Protein AF-A0A7C1VYK4-F1 (afdb_monomer)

Solvent-accessible surface area (backbone atoms only — not comparable to full-atom values): 39654 Å² total; per-residue (Å²): 130,86,87,73,49,60,64,55,51,18,43,49,51,46,46,72,77,49,53,88,76,50,55,75,68,55,42,56,49,50,27,48,48,39,28,60,62,61,68,63,80,72,87,61,58,71,74,56,41,54,55,46,50,58,49,49,50,50,52,49,51,52,50,57,72,68,42,91,45,78,64,58,56,53,65,73,58,64,66,69,60,59,48,57,50,37,54,53,47,40,56,56,47,48,55,41,34,51,74,58,55,72,52,70,84,50,50,53,57,46,42,51,33,47,47,52,51,38,49,57,27,56,76,66,68,36,58,72,62,33,48,47,44,46,51,58,46,47,53,42,39,54,71,42,39,85,76,41,93,59,36,73,58,53,53,52,50,48,54,60,67,66,64,60,79,75,54,71,68,49,20,31,49,33,34,52,26,41,50,50,47,51,48,45,47,56,72,45,54,38,48,71,90,50,89,72,62,85,75,56,52,67,70,53,53,30,51,49,32,47,43,54,37,48,50,54,52,21,65,64,38,54,47,51,49,50,29,51,48,41,49,49,54,54,65,69,28,72,63,47,56,50,51,51,51,51,51,53,50,50,52,54,47,50,53,51,39,50,53,52,32,55,75,69,76,50,85,56,97,45,92,68,46,67,71,56,63,70,79,54,52,76,67,55,52,64,75,40,41,67,59,55,51,51,46,54,54,50,36,53,57,57,70,66,52,78,57,56,24,56,63,41,70,74,33,70,66,57,53,49,48,52,51,51,29,54,47,38,48,50,52,38,53,52,50,55,50,45,69,72,65,68,68,67,77,33,35,74,54,68,45,41,42,50,52,21,50,35,46,30,56,56,22,70,83,68,34,60,62,56,50,52,59,46,38,76,80,58,41,45,66,76,44,72,68,45,34,50,58,50,46,58,81,42,39,58,70,62,29,71,71,39,98,74,46,23,46,44,60,33,61,71,51,41,70,94,42,78,52,42,75,45,51,34,62,33,69,90,56,31,78,38,68,49,72,67,60,50,48,44,53,49,37,35,76,71,75,49,48,65,66,51,31,54,45,41,50,53,35,49,54,51,35,51,56,52,8,52,56,47,22,30,38,51,57,37,44,71,38,72,82,62,80,48,61,37,82,43,68,90,74,59,46,63,90,82,41,46,70,44,31,47,53,27,33,54,22,50,43,22,12,35,40,62,59,54,51,51,51,41,53,55,51,29,56,65,57,44,39,91,82,76,55,95,91,65,87,88,61,88,80,65,49,30,58,63,56,51,50,53,35,52,54,45,36,52,53,51,50,57,57,30,52,72,84,88,54,59,72,42,41,50,48,27,41,42,32,37,49,48,49,51,42,55,55,52,48,46,38,70,77,35,48,70,61,28,56,75,72,41,39,68,58,53,52,50,52,48,53,55,55,47,38,53,74,75,59,78,70,87,38,78,78,61,97,60,46,46,38,54,51,15,48,53,42,50,54,38,48,55,51,50,53,55,38,48,75,73,64,48,84,43,80,82,50,77,53,62,48,58,52,50,52,52,54,56,43,58,74,56,48,80,82,76,82,47,73,68,59,52,38,68,74,47,53,101,86,41,71,51,75,49,76,47,72,38,82,84,77,75,41,69,32,31,43,41,36,37,86,87,46,77,44,82,44,117

Foldseek 3Di:
DDDDDLLNVLLVVCCVPQNPVDDPVRSVVSSVLSSLVVVVPPPDDPVVCVVVVVVVVVVLVVQVVVDPDPVSNVVVPPLPVNLVSLVVSLVSLVVCLLVQDDPLSSLLSNLVSLLSNLLSCLVVVVLLVNLLSLLVNLVSCLAHLLPHPCNVVSLVSVVSSLVDDDDLVSLLSNLVSNLVVLCCQQPRNDDLVDPDDDLDDLVLSLLSLLLNLQVLLQVLCVLVVQLVVLLVCLCPDPLVVVLVVLVVLLVVLLVLLVVLCVVLVWDDPDSLPPVSVVPDDPVSCVVCVVSNVVNPVSSVVNVPRDDLLCSCVVDPVSVVSLVSSVVSLLVSLLVQLCVVLVADLADEDPLLLLLLLLQLQVCQPPHNLRLVVCCVPPNQLPDLVSVCVSCPQLCVVVLLPDPFNAQLVSLVSGDDDPSSVLQGHDPVRRGHGDVPSSVQVVCSVVVNNVVSSVSNVVSLVVLLVSLLQLLLLLLQLVDLPRFDASRDNVSDDCVVSVVSSSVSSSCSSRSNSSVVSSVSSVVSLVSQQPPDDPPDDDDSSRDGSVSSSVSSVSSSVVSPRHDDGDPPVSLVSSLSSLLSVLLVLVVCCVVPVPVCVVVVVLQVNVVSLLSNCSSVPSDNQHDDPSNSSVLSVVLSVLSVVSSVCSVVSNDSRSPDRVSSVSSSVVSVVRDDDRQGLVNVAVPDDQPDWDKDWDQRPVVRDIWIFIRYNVGTDIGD

Structure (mmCIF, N/CA/C/O backbone):
data_AF-A0A7C1VYK4-F1
#
_entry.id   AF-A0A7C1VYK4-F1
#
loop_
_atom_site.group_PDB
_atom_site.id
_atom_site.type_symbol
_atom_site.label_atom_id
_atom_site.label_alt_id
_atom_site.label_comp_id
_atom_site.label_asym_id
_atom_site.label_entity_id
_atom_site.label_seq_id
_atom_site.pdbx_PDB_ins_code
_atom_site.Cartn_x
_atom_site.Cartn_y
_atom_site.Cartn_z
_atom_site.occupancy
_atom_site.B_iso_or_equiv
_atom_site.auth_seq_id
_atom_site.auth_comp_id
_atom_site.auth_asym_id
_atom_site.auth_atom_id
_atom_site.pdbx_PDB_model_num
ATOM 1 N N . MET A 1 1 ? -43.792 37.418 27.992 1.00 37.22 1 MET A N 1
ATOM 2 C CA . MET A 1 1 ? -44.004 36.620 26.766 1.00 37.22 1 MET A CA 1
ATOM 3 C C . MET A 1 1 ? -43.726 35.181 27.153 1.00 37.22 1 MET A C 1
ATOM 5 O O . MET A 1 1 ? -42.835 34.998 27.964 1.00 37.22 1 MET A O 1
ATOM 9 N N . GLN A 1 2 ? -44.566 34.228 26.743 1.00 38.28 2 GLN A N 1
ATOM 10 C CA . GLN A 1 2 ? -44.477 32.830 27.189 1.00 38.28 2 GLN A CA 1
ATOM 11 C C . GLN A 1 2 ? -43.116 32.224 26.813 1.00 38.28 2 GLN A C 1
ATOM 13 O O . GLN A 1 2 ? -42.666 32.433 25.690 1.00 38.28 2 GLN A O 1
ATOM 18 N N . ASP A 1 3 ? -42.493 31.511 27.755 1.00 44.53 3 ASP A N 1
ATOM 19 C CA . ASP A 1 3 ? -41.226 30.798 27.574 1.00 44.53 3 ASP A CA 1
ATOM 20 C C . ASP A 1 3 ? -41.423 29.644 26.573 1.00 44.53 3 ASP A C 1
ATOM 22 O O . ASP A 1 3 ? -41.923 28.576 26.929 1.00 44.53 3 ASP A O 1
ATOM 26 N N . GLU A 1 4 ? -41.093 29.874 25.298 1.00 48.59 4 GLU A N 1
ATOM 27 C CA . GLU A 1 4 ? -40.974 28.801 24.303 1.00 48.59 4 GLU A CA 1
ATOM 28 C C . GLU A 1 4 ? -39.764 27.925 24.681 1.00 48.59 4 GLU A C 1
ATOM 30 O O . GLU A 1 4 ? -38.670 28.426 24.941 1.00 48.59 4 GLU A O 1
ATOM 35 N N . THR A 1 5 ? -39.954 26.608 24.736 1.00 53.91 5 THR A N 1
ATOM 36 C CA . THR A 1 5 ? -38.864 25.646 24.987 1.00 53.91 5 THR A CA 1
ATOM 37 C C . THR A 1 5 ? -37.884 25.604 23.805 1.00 53.91 5 THR A C 1
ATOM 39 O O . THR A 1 5 ? -38.269 25.894 22.673 1.00 53.91 5 THR A O 1
ATOM 42 N N . PHE A 1 6 ? -36.627 25.190 24.025 1.00 49.38 6 PHE A N 1
ATOM 43 C CA . PHE A 1 6 ? -35.635 25.021 22.943 1.00 49.38 6 PHE A CA 1
ATOM 44 C C . PHE A 1 6 ? -36.134 24.111 21.814 1.00 49.38 6 PHE A C 1
ATOM 46 O O . PHE A 1 6 ? -35.855 24.351 20.645 1.00 49.38 6 PHE A O 1
ATOM 53 N N . GLU A 1 7 ? -36.945 23.113 22.161 1.00 49.41 7 GLU A N 1
ATOM 54 C CA . GLU A 1 7 ? -37.652 22.246 21.221 1.00 49.41 7 GLU A CA 1
ATOM 55 C C . GLU A 1 7 ? -38.628 23.013 20.332 1.00 49.41 7 GLU A C 1
ATOM 57 O O . GLU A 1 7 ? -38.589 22.866 19.115 1.00 49.41 7 GLU A O 1
ATOM 62 N N . GLN A 1 8 ? -39.434 23.894 20.919 1.00 53.78 8 GLN A N 1
ATOM 63 C CA . GLN A 1 8 ? -40.389 24.719 20.182 1.00 53.78 8 GLN A CA 1
ATOM 64 C C . GLN A 1 8 ? -39.694 25.778 19.318 1.00 53.78 8 GLN A C 1
ATOM 66 O O . GLN A 1 8 ? -40.183 26.087 18.234 1.00 53.78 8 GLN A O 1
ATOM 71 N N . LEU A 1 9 ? -38.548 26.311 19.754 1.00 54.31 9 LEU A N 1
ATOM 72 C CA . LEU A 1 9 ? -37.742 27.260 18.977 1.00 54.31 9 LEU A CA 1
ATOM 73 C C . LEU A 1 9 ? -37.047 26.586 17.787 1.00 54.31 9 LEU A C 1
ATOM 75 O O . LEU A 1 9 ? -37.120 27.097 16.668 1.00 54.31 9 LEU A O 1
ATOM 79 N N . ALA A 1 10 ? -36.441 25.419 18.009 1.00 52.75 10 ALA A N 1
ATOM 80 C CA . ALA A 1 10 ? -35.854 24.587 16.964 1.00 52.75 10 ALA A CA 1
ATOM 81 C C . ALA A 1 10 ? -36.906 24.171 15.930 1.00 52.75 10 ALA A C 1
ATOM 83 O O . ALA A 1 10 ? -36.728 24.385 14.733 1.00 52.75 10 ALA A O 1
ATOM 84 N N . GLU A 1 11 ? -38.048 23.662 16.389 1.00 54.97 11 GLU A N 1
ATOM 85 C CA . GLU A 1 11 ? -39.148 23.230 15.531 1.00 54.97 11 GLU A CA 1
ATOM 86 C C . GLU A 1 11 ? -39.739 24.393 14.727 1.00 54.97 11 GLU A C 1
ATOM 88 O O . GLU A 1 11 ? -39.986 24.267 13.529 1.00 54.97 11 GLU A O 1
ATOM 93 N N . LYS A 1 12 ? -39.885 25.570 15.337 1.00 57.03 12 LYS A N 1
ATOM 94 C CA . LYS A 1 12 ? -40.340 26.790 14.660 1.00 57.03 12 LYS A CA 1
ATOM 95 C C . LYS A 1 12 ? -39.334 27.291 13.622 1.00 57.03 12 LYS A C 1
ATOM 97 O O . LYS A 1 12 ? -39.753 27.641 12.522 1.00 57.03 12 LYS A O 1
ATOM 102 N N . SER A 1 13 ? -38.037 27.284 13.929 1.00 50.72 13 SER A N 1
ATOM 103 C CA . SER A 1 13 ? -36.973 27.671 12.991 1.00 50.72 13 SER A CA 1
ATOM 104 C C . SER A 1 13 ? -36.911 26.726 11.786 1.00 50.72 13 SER A C 1
ATOM 106 O O . SER A 1 13 ? -36.933 27.175 10.637 1.00 50.72 13 SER A O 1
ATOM 108 N N . ILE A 1 14 ? -36.957 25.410 12.026 1.00 54.09 14 ILE A N 1
ATOM 109 C CA . ILE A 1 14 ? -36.993 24.404 10.957 1.00 54.09 14 ILE A CA 1
ATOM 110 C C . ILE A 1 14 ? -38.273 24.535 10.119 1.00 54.09 14 ILE A C 1
ATOM 112 O O . ILE A 1 14 ? -38.214 24.527 8.889 1.00 54.09 14 ILE A O 1
ATOM 116 N N . ASN A 1 15 ? -39.426 24.757 10.750 1.00 53.53 15 ASN A N 1
ATOM 117 C CA . ASN A 1 15 ? -40.691 24.954 10.038 1.00 53.53 15 ASN A CA 1
ATOM 118 C C . ASN A 1 15 ? -40.712 26.226 9.176 1.00 53.53 15 ASN A C 1
ATOM 120 O O . ASN A 1 15 ? -41.297 26.213 8.092 1.00 53.53 15 ASN A O 1
ATOM 124 N N . ILE A 1 16 ? -40.071 27.311 9.624 1.00 49.28 16 ILE A N 1
ATOM 125 C CA . ILE A 1 16 ? -39.968 28.569 8.869 1.00 49.28 16 ILE A CA 1
ATOM 126 C C . ILE A 1 16 ? -39.038 28.412 7.658 1.00 49.28 16 ILE A C 1
ATOM 128 O O . ILE A 1 16 ? -39.384 28.866 6.567 1.00 49.28 16 ILE A O 1
ATOM 132 N N . ASN A 1 17 ? -37.890 27.753 7.835 1.00 40.53 17 ASN A N 1
ATOM 133 C CA . ASN A 1 17 ? -36.839 27.685 6.814 1.00 40.53 17 ASN A CA 1
ATOM 134 C C . ASN A 1 17 ? -37.028 26.540 5.807 1.00 40.53 17 ASN A C 1
ATOM 136 O O . ASN A 1 17 ? -36.673 26.681 4.635 1.00 40.53 17 ASN A O 1
ATOM 140 N N . PHE A 1 18 ? -37.620 25.421 6.231 1.00 41.56 18 PHE A N 1
ATOM 141 C CA . PHE A 1 18 ? -37.744 24.215 5.407 1.00 41.56 18 PHE A CA 1
ATOM 142 C C . PHE A 1 18 ? -39.191 23.865 5.030 1.00 41.56 18 PHE A C 1
ATOM 144 O O . PHE A 1 18 ? -39.407 23.140 4.054 1.00 41.56 18 PHE A O 1
ATOM 151 N N . GLY A 1 19 ? -40.200 24.410 5.721 1.00 53.84 19 GLY A N 1
ATOM 152 C CA . GLY A 1 19 ? -41.612 24.091 5.472 1.00 53.84 19 GLY A CA 1
ATOM 153 C C . GLY A 1 19 ? -41.874 22.576 5.396 1.00 53.84 19 GLY A C 1
ATOM 154 O O . GLY A 1 19 ? -41.241 21.791 6.092 1.00 53.84 19 GLY A O 1
ATOM 155 N N . ASN A 1 20 ? -42.758 22.139 4.489 1.00 52.78 20 ASN A N 1
ATOM 156 C CA . ASN A 1 20 ? -43.074 20.713 4.267 1.00 52.78 20 ASN A CA 1
ATOM 157 C C . ASN A 1 20 ? -42.092 20.003 3.306 1.00 52.78 20 ASN A C 1
ATOM 159 O O . ASN A 1 20 ? -42.480 19.039 2.645 1.00 52.78 20 ASN A O 1
ATOM 163 N N . ARG A 1 21 ? -40.872 20.525 3.111 1.00 40.09 21 ARG A N 1
ATOM 164 C CA . ARG A 1 21 ? -39.917 19.982 2.121 1.00 40.09 21 ARG A CA 1
ATOM 165 C C . ARG A 1 21 ? -39.067 18.830 2.649 1.00 40.09 21 ARG A C 1
ATOM 167 O O . ARG A 1 21 ? -38.432 18.163 1.844 1.00 40.09 21 ARG A O 1
ATOM 174 N N . LEU A 1 22 ? -39.069 18.618 3.961 1.00 45.84 22 LEU A N 1
ATOM 175 C CA . LEU A 1 22 ? -38.411 17.497 4.622 1.00 45.84 22 LEU A CA 1
ATOM 176 C C . LEU A 1 22 ? -39.410 16.350 4.791 1.00 45.84 22 LEU A C 1
ATOM 178 O O . LEU A 1 22 ? -40.593 16.577 5.071 1.00 45.84 22 LEU A O 1
ATOM 182 N N . THR A 1 23 ? -38.942 15.114 4.646 1.00 47.84 23 THR A N 1
ATOM 183 C CA . THR A 1 23 ? -39.683 13.946 5.131 1.00 47.84 23 THR A CA 1
ATOM 184 C C . THR A 1 23 ? -39.846 14.029 6.658 1.00 47.84 23 THR A C 1
ATOM 186 O O . THR A 1 23 ? -39.087 14.734 7.323 1.00 47.84 23 THR A O 1
ATOM 189 N N . PRO A 1 24 ? -40.821 13.326 7.262 1.00 52.03 24 PRO A N 1
ATOM 190 C CA . PRO A 1 24 ? -41.020 13.360 8.714 1.00 52.03 24 PRO A CA 1
ATOM 191 C C . PRO A 1 24 ? -39.778 12.947 9.523 1.00 52.03 24 PRO A C 1
ATOM 193 O O . PRO A 1 24 ? -39.560 13.453 10.620 1.00 52.03 24 PRO A O 1
ATOM 196 N N . GLU A 1 25 ? -38.960 12.050 8.969 1.00 45.22 25 GLU A N 1
ATOM 197 C CA . GLU A 1 25 ? -37.716 11.565 9.575 1.00 45.22 25 GLU A CA 1
ATOM 198 C C . GLU A 1 25 ? -36.603 12.624 9.489 1.00 45.22 25 GLU A C 1
ATOM 200 O O . GLU A 1 25 ? -35.954 12.919 10.492 1.00 45.22 25 GLU A O 1
ATOM 205 N N . GLU A 1 26 ? -36.445 13.274 8.331 1.00 42.91 26 GLU A N 1
ATOM 206 C CA . GLU A 1 26 ? -35.507 14.392 8.137 1.00 42.91 26 GLU A CA 1
ATOM 207 C C . GLU A 1 26 ? -35.905 15.627 8.951 1.00 42.91 26 GLU A C 1
ATOM 209 O O . GLU A 1 26 ? -35.046 16.333 9.472 1.00 42.91 26 GLU A O 1
ATOM 214 N N . HIS A 1 27 ? -37.207 15.880 9.094 1.00 57.47 27 HIS A N 1
ATOM 215 C CA . HIS A 1 27 ? -37.738 16.979 9.895 1.00 57.47 27 HIS A CA 1
ATOM 216 C C . HIS A 1 27 ? -37.440 16.776 11.380 1.00 57.47 27 HIS A C 1
ATOM 218 O O . HIS A 1 27 ? -36.853 17.656 12.005 1.00 57.47 27 HIS A O 1
ATOM 224 N N . ALA A 1 28 ? -37.749 15.596 11.924 1.00 52.03 28 ALA A N 1
ATOM 225 C CA . ALA A 1 28 ? -37.466 15.272 13.321 1.00 52.03 28 ALA A CA 1
ATOM 226 C C . ALA A 1 28 ? -35.966 15.378 13.644 1.00 52.03 28 ALA A C 1
ATOM 228 O O . ALA A 1 28 ? -35.594 15.909 14.693 1.00 52.03 28 ALA A O 1
ATOM 229 N N . LEU A 1 29 ? -35.107 14.935 12.721 1.00 46.22 29 LEU A N 1
ATOM 230 C CA . LEU A 1 29 ? -33.657 15.004 12.881 1.00 46.22 29 LEU A CA 1
ATOM 231 C C . LEU A 1 29 ? -33.114 16.435 12.714 1.00 46.22 2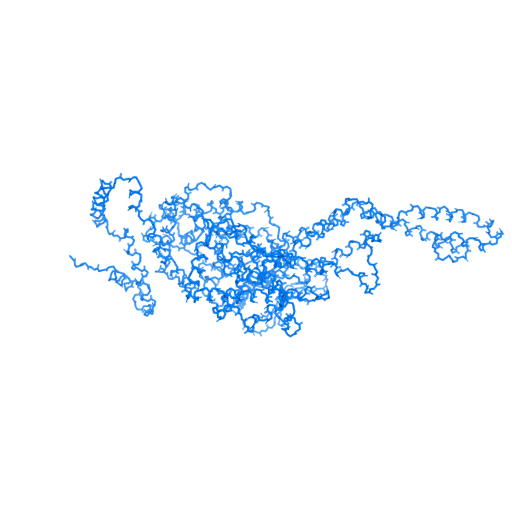9 LEU A C 1
ATOM 233 O O . LEU A 1 29 ? -32.253 16.844 13.486 1.00 46.22 29 LEU A O 1
ATOM 237 N N . ALA A 1 30 ? -33.650 17.237 11.788 1.00 46.22 30 ALA A N 1
ATOM 238 C CA . ALA A 1 30 ? -33.294 18.652 11.639 1.00 46.22 30 ALA A CA 1
ATOM 239 C C . ALA A 1 30 ? -33.698 19.481 12.869 1.00 46.22 30 ALA A C 1
ATOM 241 O O . ALA A 1 30 ? -32.947 20.350 13.312 1.00 46.22 30 ALA A O 1
ATOM 242 N N . VAL A 1 31 ? -34.856 19.178 13.466 1.00 54.81 31 VAL A N 1
ATOM 243 C CA . VAL A 1 31 ? -35.275 19.755 14.750 1.00 54.81 31 VAL A CA 1
ATOM 244 C C . VAL A 1 31 ? -34.336 19.316 15.870 1.00 54.81 31 VAL A C 1
ATOM 246 O O . VAL A 1 31 ? -34.013 20.122 16.738 1.00 54.81 31 VAL A O 1
ATOM 249 N N . GLN A 1 32 ? -33.853 18.074 15.847 1.00 51.81 32 GLN A N 1
ATOM 250 C CA . GLN A 1 32 ? -32.870 17.589 16.811 1.00 51.81 32 GLN A CA 1
ATOM 251 C C . GLN A 1 32 ? -31.524 18.312 16.668 1.00 51.81 32 GLN A C 1
ATOM 253 O O . GLN A 1 32 ? -31.034 18.841 17.655 1.00 51.81 32 GLN A O 1
ATOM 258 N N . ILE A 1 33 ? -30.989 18.463 15.455 1.00 47.41 33 ILE A N 1
ATOM 259 C CA . ILE A 1 33 ? -29.765 19.241 15.188 1.00 47.41 33 ILE A CA 1
ATOM 260 C C . ILE A 1 33 ? -29.933 20.699 15.640 1.00 47.41 33 ILE A C 1
ATOM 262 O O . ILE A 1 33 ? -29.075 21.241 16.332 1.00 47.41 33 ILE A O 1
ATOM 266 N N . ALA A 1 34 ? -31.066 21.328 15.312 1.00 52.38 34 ALA A N 1
ATOM 267 C CA . ALA A 1 34 ? -31.354 22.694 15.735 1.00 52.38 34 ALA A CA 1
ATOM 268 C C . ALA A 1 34 ? -31.453 22.822 17.266 1.00 52.38 34 ALA A C 1
ATOM 270 O O . ALA A 1 34 ? -30.957 23.800 17.817 1.00 52.38 34 ALA A O 1
ATOM 271 N N . LYS A 1 35 ? -32.030 21.838 17.973 1.00 55.66 35 LYS A N 1
ATOM 272 C CA . LYS A 1 35 ? -32.027 21.812 19.447 1.00 55.66 35 LYS A CA 1
ATOM 273 C C . LYS A 1 35 ? -30.612 21.789 20.005 1.00 55.66 35 LYS A C 1
ATOM 275 O O . LYS A 1 35 ? -30.334 22.564 20.913 1.00 55.66 35 LYS A O 1
ATOM 280 N N . GLU A 1 36 ? -29.742 20.938 19.467 1.00 52.12 36 GLU A N 1
ATOM 281 C CA . GLU A 1 36 ? -28.356 20.829 19.938 1.00 52.12 36 GLU A CA 1
ATOM 282 C C . GLU A 1 36 ? -27.580 22.141 19.698 1.00 52.12 36 GLU A C 1
ATOM 284 O O . GLU A 1 36 ? -26.826 22.572 20.563 1.00 52.12 36 GLU A O 1
ATOM 289 N N . ILE A 1 37 ? -27.859 22.855 18.597 1.00 46.94 37 ILE A N 1
ATOM 290 C CA . ILE A 1 37 ? -27.318 24.203 18.317 1.00 46.94 37 ILE A CA 1
ATOM 291 C C . ILE A 1 37 ? -27.871 25.268 19.286 1.00 46.94 37 ILE A C 1
ATOM 293 O O . ILE A 1 37 ? -27.169 26.211 19.648 1.00 46.94 37 ILE A O 1
ATOM 297 N N . TYR A 1 38 ? -29.133 25.152 19.713 1.00 50.16 38 TYR A N 1
ATOM 298 C CA . TYR A 1 38 ? -29.748 26.081 20.670 1.00 50.16 38 TYR A CA 1
ATOM 299 C C . TYR A 1 38 ? -29.327 25.835 22.130 1.00 50.16 38 TYR A C 1
ATOM 301 O O . TYR A 1 38 ? -29.458 26.749 22.947 1.00 50.16 38 TYR A O 1
ATOM 309 N N . TYR A 1 39 ? -28.823 24.643 22.463 1.00 45.69 39 TYR A N 1
ATOM 310 C CA . TYR A 1 39 ? -28.326 24.307 23.802 1.00 45.69 39 TYR A CA 1
ATOM 311 C C . TYR A 1 39 ? -26.959 24.950 24.128 1.00 45.69 39 TYR A C 1
ATOM 313 O O . TYR A 1 39 ? -26.667 25.169 25.304 1.00 45.69 39 TYR A O 1
ATOM 321 N N . ASP A 1 40 ? -26.161 25.326 23.124 1.00 44.19 40 ASP A N 1
ATOM 322 C CA . ASP A 1 40 ? -24.818 25.924 23.264 1.00 44.19 40 ASP A CA 1
ATOM 323 C C . ASP A 1 40 ? -24.862 27.468 23.324 1.00 44.19 40 ASP A C 1
ATOM 325 O O . ASP A 1 40 ? -24.363 28.169 22.454 1.00 44.19 40 ASP A O 1
ATOM 329 N N . ALA A 1 41 ? -25.575 28.018 24.311 1.00 43.38 41 ALA A N 1
ATOM 330 C CA . ALA A 1 41 ? -26.028 29.413 24.397 1.00 43.38 41 ALA A CA 1
ATOM 331 C C . ALA A 1 41 ? -25.014 30.542 24.040 1.00 43.38 41 ALA A C 1
ATOM 333 O O . ALA A 1 41 ? -24.549 31.271 24.914 1.00 43.38 41 ALA A O 1
ATOM 334 N N . GLU A 1 42 ? -24.843 30.828 22.744 1.00 42.03 42 GLU A N 1
ATOM 335 C CA . GLU A 1 42 ? -24.390 32.131 22.215 1.00 42.03 42 GLU A CA 1
ATOM 336 C C . GLU A 1 42 ? -25.391 32.784 21.232 1.00 42.03 42 GLU A C 1
ATOM 338 O O . GLU A 1 42 ? -25.230 33.942 20.835 1.00 42.03 42 GLU A O 1
ATOM 343 N N . ASN A 1 43 ? -26.499 32.114 20.894 1.00 42.34 43 ASN A N 1
ATOM 344 C CA . ASN A 1 43 ? -27.442 32.553 19.849 1.00 42.34 43 ASN A CA 1
ATOM 345 C C . ASN A 1 43 ? -28.675 33.346 20.340 1.00 42.34 43 ASN A C 1
ATOM 347 O O . ASN A 1 43 ? -29.747 33.285 19.737 1.00 42.34 43 ASN A O 1
ATOM 351 N N . LEU A 1 44 ? -28.550 34.138 21.410 1.00 41.59 44 LEU A N 1
ATOM 352 C CA . LEU A 1 44 ? -29.623 35.038 21.875 1.00 41.59 44 LEU A CA 1
ATOM 353 C C . LEU A 1 44 ? -29.426 36.480 21.376 1.00 41.59 44 LEU A C 1
ATOM 355 O O . LEU A 1 44 ? -28.303 36.900 21.087 1.00 41.59 44 LEU A O 1
ATOM 359 N N . SER A 1 45 ? -30.509 37.261 21.260 1.00 43.50 45 SER A N 1
ATOM 360 C CA . SER A 1 45 ? -30.424 38.684 20.887 1.00 43.50 45 SER A CA 1
ATOM 361 C C . SER A 1 45 ? -29.587 39.475 21.907 1.00 43.50 45 SER A C 1
ATOM 363 O O . SER A 1 45 ? -29.513 39.098 23.077 1.00 43.50 45 SER A O 1
ATOM 365 N N . PHE A 1 46 ? -28.943 40.566 21.469 1.00 35.62 46 PHE A N 1
ATOM 366 C CA . PHE A 1 46 ? -28.001 41.362 22.278 1.00 35.62 46 PHE A CA 1
ATOM 367 C C . PHE A 1 46 ? -28.552 41.741 23.666 1.00 35.62 46 PHE A C 1
ATOM 369 O O . PHE A 1 46 ? -27.843 41.618 24.662 1.00 35.62 46 PHE A O 1
ATOM 376 N N . ASP A 1 47 ? -29.835 42.101 23.749 1.00 36.88 47 ASP A N 1
ATOM 377 C CA . ASP A 1 47 ? -30.482 42.518 25.000 1.00 36.88 47 ASP A CA 1
ATOM 378 C C . ASP A 1 47 ? -30.699 41.353 25.985 1.00 36.88 47 ASP A C 1
ATOM 380 O O . ASP A 1 47 ? -30.633 41.537 27.201 1.00 36.88 47 ASP A O 1
ATOM 384 N N . VAL A 1 48 ? -30.908 40.133 25.474 1.00 39.69 48 VAL A N 1
ATOM 385 C CA . VAL A 1 48 ? -31.035 38.915 26.293 1.00 39.69 48 VAL A CA 1
ATOM 386 C C . VAL A 1 48 ? -29.651 38.409 26.716 1.00 39.69 48 VAL A C 1
ATOM 388 O O . VAL A 1 48 ? -29.469 38.039 27.876 1.00 39.69 48 VAL A O 1
ATOM 391 N N . ARG A 1 49 ? -28.650 38.508 25.825 1.00 36.78 49 ARG A N 1
ATOM 392 C CA . ARG A 1 49 ? -27.234 38.241 26.131 1.00 36.78 49 ARG A CA 1
ATOM 393 C C . ARG A 1 49 ? -26.704 39.168 27.225 1.00 36.78 49 ARG A C 1
ATOM 395 O O . ARG A 1 49 ? -26.066 38.686 28.147 1.00 36.78 49 ARG A O 1
ATOM 402 N N . GLN A 1 50 ? -26.996 40.469 27.196 1.00 35.41 50 GLN A N 1
ATOM 403 C CA . GLN A 1 50 ? -26.493 41.399 28.217 1.00 35.41 50 GLN A CA 1
ATOM 404 C C . GLN A 1 50 ? -27.085 41.124 29.613 1.00 35.41 50 GLN A C 1
ATOM 406 O O . GLN A 1 50 ? -26.371 41.211 30.613 1.00 35.41 50 GLN A O 1
ATOM 411 N N . ALA A 1 51 ? -28.367 40.752 29.689 1.00 36.97 51 ALA A N 1
ATOM 412 C CA . ALA A 1 51 ? -29.026 40.402 30.947 1.00 36.97 51 ALA A CA 1
ATOM 413 C C . ALA A 1 51 ? -28.562 39.041 31.502 1.00 36.97 51 ALA A C 1
ATOM 415 O O . ALA A 1 51 ? -28.365 38.907 32.710 1.00 36.97 51 ALA A O 1
ATOM 416 N N . GLN A 1 52 ? -28.334 38.048 30.636 1.00 36.00 52 GLN A N 1
ATOM 417 C CA . GLN A 1 52 ? -27.860 36.722 31.043 1.00 36.00 52 GLN A CA 1
ATOM 418 C C . GLN A 1 52 ? -26.353 36.665 31.295 1.00 36.00 52 GLN A C 1
ATOM 420 O O . GLN A 1 52 ? -25.955 35.980 32.226 1.00 36.00 52 GLN A O 1
ATOM 425 N N . VAL A 1 53 ? -25.520 37.420 30.572 1.00 33.28 53 VAL A N 1
ATOM 426 C CA . VAL A 1 53 ? -24.087 37.570 30.888 1.00 33.28 53 VAL A CA 1
ATOM 427 C C . VAL A 1 53 ? -23.920 38.266 32.236 1.00 33.28 53 VAL A C 1
ATOM 429 O O . VAL A 1 53 ? -23.139 37.799 33.047 1.00 33.28 53 VAL A O 1
ATOM 432 N N . ALA A 1 54 ? -24.717 39.292 32.557 1.00 35.72 54 ALA A N 1
ATOM 433 C CA . ALA A 1 54 ? -24.669 39.929 33.878 1.00 35.72 54 ALA A CA 1
ATOM 434 C C . ALA A 1 54 ? -25.087 38.984 35.023 1.00 35.72 54 ALA A C 1
ATOM 436 O O . ALA A 1 54 ? -24.528 39.057 36.118 1.00 35.72 54 ALA A O 1
ATOM 437 N N . GLN A 1 55 ? -26.048 38.089 34.772 1.00 37.09 55 GLN A N 1
ATOM 438 C CA . GLN A 1 55 ? -26.536 37.128 35.761 1.00 37.09 55 GLN A CA 1
ATOM 439 C C . GLN A 1 55 ? -25.619 35.901 35.889 1.00 37.09 55 GLN A C 1
ATOM 441 O O . GLN A 1 55 ? -25.353 35.455 37.001 1.00 37.09 55 GLN A O 1
ATOM 446 N N . SER A 1 56 ? -25.087 35.402 34.772 1.00 33.72 56 SER A N 1
ATOM 447 C CA . SER A 1 56 ? -24.144 34.285 34.717 1.00 33.72 56 SER A CA 1
ATOM 448 C C . SER A 1 56 ? -22.753 34.703 35.196 1.00 33.72 56 SER A C 1
ATOM 450 O O . SER A 1 56 ? -22.124 33.924 35.897 1.00 33.72 56 SER A O 1
ATOM 452 N N . ASP A 1 57 ? -22.308 35.942 34.946 1.00 37.06 57 ASP A N 1
ATOM 453 C CA . ASP A 1 57 ? -21.110 36.510 35.582 1.00 37.06 57 ASP A CA 1
ATOM 454 C C . ASP A 1 57 ? -21.316 36.651 37.089 1.00 37.06 57 ASP A C 1
ATOM 456 O O . ASP A 1 57 ? -20.413 36.317 37.845 1.00 37.06 57 ASP A O 1
ATOM 460 N N . GLN A 1 58 ? -22.492 37.077 37.569 1.00 40.34 58 GLN A N 1
ATOM 461 C CA . GLN A 1 58 ? -22.778 37.116 39.011 1.00 40.34 58 GLN A CA 1
ATOM 462 C C . GLN A 1 58 ? -22.771 35.722 39.654 1.00 40.34 58 GLN A C 1
ATOM 464 O O . GLN A 1 58 ? -22.222 35.569 40.748 1.00 40.34 58 GLN A O 1
ATOM 469 N N . ASP A 1 59 ? -23.335 34.712 38.993 1.00 41.25 59 ASP A N 1
ATOM 470 C CA . ASP A 1 59 ? -23.385 33.332 39.495 1.00 41.25 59 ASP A CA 1
ATOM 471 C C . ASP A 1 59 ? -22.014 32.642 39.416 1.00 41.25 59 ASP A C 1
ATOM 473 O O . ASP A 1 59 ? -21.593 31.971 40.362 1.00 41.25 59 ASP A O 1
ATOM 477 N N . LEU A 1 60 ? -21.259 32.877 38.338 1.00 37.31 60 LEU A N 1
ATOM 478 C CA . LEU A 1 60 ? -19.885 32.405 38.175 1.00 37.31 60 LEU A CA 1
ATOM 479 C C . LEU A 1 60 ? -18.955 33.088 39.186 1.00 37.31 60 LEU A C 1
ATOM 481 O O . LEU A 1 60 ? -18.166 32.393 39.820 1.00 37.31 60 LEU A O 1
ATOM 485 N N . GLN A 1 61 ? -19.091 34.397 39.442 1.00 41.78 61 GLN A N 1
ATOM 486 C CA . GLN A 1 61 ? -18.322 35.084 40.491 1.00 41.78 61 GLN A CA 1
ATOM 487 C C . GLN A 1 61 ? -18.702 34.592 41.884 1.00 41.78 61 GLN A C 1
ATOM 489 O O . GLN A 1 61 ? -17.835 34.455 42.744 1.00 41.78 61 GLN A O 1
ATOM 494 N N . THR A 1 62 ? -19.977 34.280 42.118 1.00 46.66 62 THR A N 1
ATOM 495 C CA . THR A 1 62 ? -20.440 33.713 43.391 1.00 46.66 62 THR A CA 1
ATOM 496 C C . THR A 1 62 ? -19.851 32.317 43.614 1.00 46.66 62 THR A C 1
ATOM 498 O O . THR A 1 62 ? -19.347 32.045 44.702 1.00 46.66 62 THR A O 1
ATOM 501 N N . ARG A 1 63 ? -19.801 31.467 42.579 1.00 42.84 63 ARG A N 1
ATOM 502 C CA . ARG A 1 63 ? -19.209 30.115 42.637 1.00 42.84 63 ARG A CA 1
ATOM 503 C C . ARG A 1 63 ? -17.673 30.132 42.667 1.00 42.84 63 ARG A C 1
ATOM 505 O O . ARG A 1 63 ? -17.076 29.356 43.405 1.00 42.84 63 ARG A O 1
ATOM 512 N N . LEU A 1 64 ? -17.022 31.065 41.968 1.00 40.91 64 LEU A N 1
ATOM 513 C CA . LEU A 1 64 ? -15.568 31.295 42.017 1.00 40.91 64 LEU A CA 1
ATOM 514 C C . LEU A 1 64 ? -15.101 31.873 43.363 1.00 40.91 64 LEU A C 1
ATOM 516 O O . LEU A 1 64 ? -13.963 31.628 43.768 1.00 40.91 64 LEU A O 1
ATOM 520 N N . ASN A 1 65 ? -15.963 32.622 44.057 1.00 49.88 65 ASN A N 1
ATOM 521 C CA . ASN A 1 65 ? -15.715 33.120 45.414 1.00 49.88 65 ASN A CA 1
ATOM 522 C C . ASN A 1 65 ? -15.967 32.057 46.501 1.00 49.88 65 ASN A C 1
ATOM 524 O O . ASN A 1 65 ? -15.527 32.248 47.630 1.00 49.88 65 ASN A O 1
ATOM 528 N N . GLN A 1 66 ? -16.662 30.963 46.169 1.00 49.06 66 GLN A N 1
ATOM 529 C CA . GLN A 1 66 ? -16.970 29.836 47.064 1.00 49.06 66 GLN A CA 1
ATOM 530 C C . GLN A 1 66 ? -16.075 28.603 46.837 1.00 49.06 66 GLN A C 1
ATOM 532 O O . GLN A 1 66 ? -16.119 27.677 47.638 1.00 49.06 66 GLN A O 1
ATOM 537 N N . ALA A 1 67 ? -15.284 28.573 45.760 1.00 45.25 67 ALA A N 1
ATOM 538 C CA . ALA A 1 67 ? -14.317 27.513 45.484 1.00 45.25 67 ALA A CA 1
ATOM 539 C C . ALA A 1 67 ? -13.008 27.758 46.259 1.00 45.25 67 ALA A C 1
ATOM 541 O O . ALA A 1 67 ? -12.325 28.766 46.031 1.00 45.25 67 ALA A O 1
ATOM 542 N N . ASP A 1 68 ? -12.657 26.830 47.152 1.00 49.97 68 ASP A N 1
ATOM 543 C CA . ASP A 1 68 ? -11.542 26.965 48.103 1.00 49.97 68 ASP A CA 1
ATOM 544 C C . ASP A 1 68 ? -10.186 26.553 47.498 1.00 49.97 68 ASP A C 1
ATOM 546 O O . ASP A 1 68 ? -9.129 26.869 48.054 1.00 49.97 68 ASP A O 1
ATOM 550 N N . THR A 1 69 ? -10.180 25.897 46.332 1.00 51.88 69 THR A N 1
ATOM 551 C CA . THR A 1 69 ? -8.955 25.431 45.658 1.00 51.88 69 THR A CA 1
ATOM 552 C C . THR A 1 69 ? -8.853 25.891 44.199 1.00 51.88 69 THR A C 1
ATOM 554 O O . THR A 1 69 ? -9.845 26.180 43.532 1.00 51.88 69 THR A O 1
ATOM 557 N N . ALA A 1 70 ? -7.622 25.983 43.681 1.00 44.56 70 ALA A N 1
ATOM 558 C CA . ALA A 1 70 ? -7.366 26.379 42.293 1.00 44.56 70 ALA A CA 1
ATOM 559 C C . ALA A 1 70 ? -7.885 25.349 41.268 1.00 44.56 70 ALA A C 1
ATOM 561 O O . ALA A 1 70 ?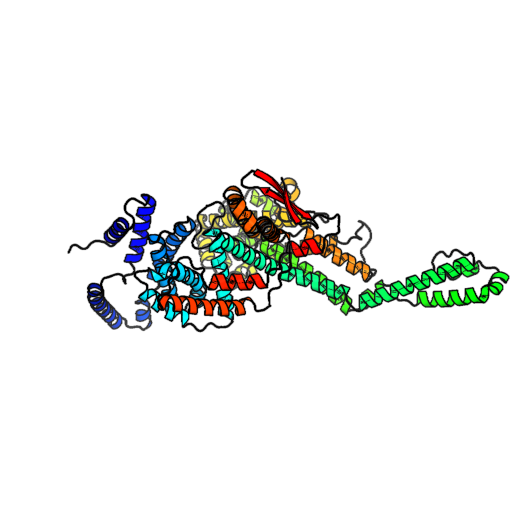 -8.256 25.739 40.167 1.00 44.56 70 ALA A O 1
ATOM 562 N N . GLU A 1 71 ? -7.972 24.067 41.639 1.00 40.62 71 GLU A N 1
ATOM 563 C CA . GLU A 1 71 ? -8.522 22.998 40.793 1.00 40.62 71 GLU A CA 1
ATOM 564 C C . GLU A 1 71 ? -10.050 23.091 40.662 1.00 40.62 71 GLU A C 1
ATOM 566 O O . GLU A 1 71 ? -10.565 22.988 39.554 1.00 40.62 71 GLU A O 1
ATOM 571 N N . GLU A 1 72 ? -10.788 23.410 41.731 1.00 41.12 72 GLU A N 1
ATOM 572 C CA . GLU A 1 72 ? -12.250 23.606 41.660 1.00 41.12 72 GLU A CA 1
ATOM 573 C C . GLU A 1 72 ? -12.653 24.784 40.762 1.00 41.12 72 GLU A C 1
ATOM 575 O O . GLU A 1 72 ? -13.706 24.754 40.123 1.00 41.12 72 GLU A O 1
ATOM 580 N N . LYS A 1 73 ? -11.797 25.808 40.659 1.00 42.22 73 LYS A N 1
ATOM 581 C CA . LYS A 1 73 ? -11.999 26.945 39.745 1.00 42.22 73 LYS A CA 1
ATOM 582 C C . LYS A 1 73 ? -11.783 26.574 38.274 1.00 42.22 73 LYS A C 1
ATOM 584 O O . LYS A 1 73 ? -12.370 27.224 37.413 1.00 42.22 73 LYS A O 1
ATOM 589 N N . VAL A 1 74 ? -10.982 25.544 37.990 1.00 41.84 74 VAL A N 1
ATOM 590 C CA . VAL A 1 74 ? -10.740 25.019 36.634 1.00 41.84 74 VAL A CA 1
ATOM 591 C C . VAL A 1 74 ? -11.890 24.107 36.195 1.00 41.84 74 VAL A C 1
ATOM 593 O O . VAL A 1 74 ? -12.375 24.250 35.079 1.00 41.84 74 VAL A O 1
ATOM 596 N N . THR A 1 75 ? -12.410 23.260 37.087 1.00 38.00 75 THR A N 1
ATOM 597 C CA . THR A 1 75 ? -13.523 22.327 36.806 1.00 38.00 75 THR A CA 1
ATOM 598 C C . THR A 1 75 ? -14.873 23.022 36.553 1.00 38.00 75 THR A C 1
ATOM 600 O O . THR A 1 75 ? -15.765 22.445 35.939 1.00 38.00 75 THR A O 1
ATOM 603 N N . LEU A 1 76 ? -15.053 24.264 37.021 1.00 38.91 76 LEU A N 1
ATOM 604 C CA . LEU A 1 76 ? -16.282 25.050 36.820 1.00 38.91 76 LEU A CA 1
ATOM 605 C C . LEU A 1 76 ? -16.438 25.623 35.399 1.00 38.91 76 LEU A C 1
ATOM 607 O O . LEU A 1 76 ? -17.537 26.044 35.039 1.00 38.91 76 LEU A O 1
ATOM 611 N N . ARG A 1 77 ? -15.374 25.630 34.590 1.00 42.25 77 ARG A N 1
ATOM 612 C CA . ARG A 1 77 ? -15.455 25.828 33.137 1.00 42.25 77 ARG A CA 1
ATOM 613 C C . ARG A 1 77 ? -15.572 24.424 32.541 1.00 42.25 77 ARG A C 1
ATOM 615 O O . ARG A 1 77 ? -14.616 23.674 32.680 1.00 42.25 77 ARG A O 1
ATOM 622 N N . ASN A 1 78 ? -16.702 24.026 31.943 1.00 47.34 78 ASN A N 1
ATOM 623 C CA . ASN A 1 78 ? -16.905 22.640 31.472 1.00 47.34 78 ASN A CA 1
ATOM 624 C C . ASN A 1 78 ? -16.860 22.498 29.926 1.00 47.34 78 ASN A C 1
ATOM 626 O O . ASN A 1 78 ? -17.904 22.295 29.307 1.00 47.34 78 ASN A O 1
ATOM 630 N N . PRO A 1 79 ? -15.676 22.578 29.279 1.00 46.16 79 PRO A N 1
ATOM 631 C CA . PRO A 1 79 ? -15.518 22.388 27.833 1.00 46.16 79 PRO A CA 1
ATOM 632 C C . PRO A 1 79 ? -15.866 20.975 27.334 1.00 46.16 79 PRO A C 1
ATOM 634 O O . PRO A 1 79 ? -16.099 20.789 26.145 1.00 46.16 79 PRO A O 1
ATOM 637 N N . GLN A 1 80 ? -15.930 19.966 28.214 1.00 47.16 80 GLN A N 1
ATOM 638 C CA . GLN A 1 80 ? -16.150 18.566 27.816 1.00 47.16 80 GLN A CA 1
ATOM 639 C C . GLN A 1 80 ? -17.587 18.274 27.361 1.00 47.16 80 GLN A C 1
ATOM 641 O O . GLN A 1 80 ? -17.790 17.435 26.485 1.00 47.16 80 GLN A O 1
ATOM 646 N N . GLU A 1 81 ? -18.584 18.957 27.929 1.00 47.09 81 GLU A N 1
ATOM 647 C CA . GLU A 1 81 ? -19.986 18.765 27.540 1.00 47.09 81 GLU A CA 1
ATOM 648 C C . GLU A 1 81 ? -20.295 19.461 26.209 1.00 47.09 81 GLU A C 1
ATOM 650 O O . GLU A 1 81 ? -20.818 18.803 25.312 1.00 47.09 81 GLU A O 1
ATOM 655 N N . SER A 1 82 ? -19.904 20.733 26.038 1.00 45.72 82 SER A N 1
ATOM 656 C CA . SER A 1 82 ? -20.061 21.469 24.766 1.00 45.72 82 SER A CA 1
ATOM 657 C C . SER A 1 82 ? -19.339 20.751 23.615 1.00 45.72 82 SER A C 1
ATOM 659 O O . SER A 1 82 ? -19.941 20.487 22.574 1.00 45.72 82 SER A O 1
ATOM 661 N N . PHE A 1 83 ? -18.116 20.259 23.852 1.00 50.09 83 PHE A N 1
ATOM 662 C CA . PHE A 1 83 ? -17.391 19.426 22.889 1.00 50.09 83 PHE A CA 1
ATOM 663 C C . PHE A 1 83 ? -18.174 18.170 22.462 1.00 50.09 83 PHE A C 1
ATOM 665 O O . PHE A 1 83 ? -18.306 17.892 21.272 1.00 50.09 83 PHE A O 1
ATOM 672 N N . ALA A 1 84 ? -18.746 17.425 23.415 1.00 49.53 84 ALA A N 1
ATOM 673 C CA . ALA A 1 84 ? -19.506 16.209 23.121 1.00 49.53 84 ALA A CA 1
ATOM 674 C C . ALA A 1 84 ? -20.828 16.475 22.374 1.00 49.53 84 ALA A C 1
ATOM 676 O O . ALA A 1 84 ? -21.358 15.574 21.716 1.00 49.53 84 ALA A O 1
ATOM 677 N N . TYR A 1 85 ? -21.399 17.676 22.496 1.00 51.78 85 TYR A N 1
ATOM 678 C CA . TYR A 1 85 ? -22.569 18.098 21.720 1.00 51.78 85 TYR A CA 1
ATOM 679 C C . TYR A 1 85 ? -22.185 18.518 20.302 1.00 51.78 85 TYR A C 1
ATOM 681 O O . TYR A 1 85 ? -22.792 18.026 19.350 1.00 51.78 85 TYR A O 1
ATOM 689 N N . LEU A 1 86 ? -21.139 19.335 20.154 1.00 54.38 86 LEU A N 1
ATOM 690 C CA . LEU A 1 86 ? -20.607 19.743 18.850 1.00 54.38 86 LEU A CA 1
ATOM 691 C C . LEU A 1 86 ? -20.170 18.533 18.020 1.00 54.38 86 LEU A C 1
ATOM 693 O O . LEU A 1 86 ? -20.524 18.436 16.848 1.00 54.38 86 LEU A O 1
ATOM 697 N N . GLN A 1 87 ? -19.487 17.570 18.643 1.00 56.31 87 GLN A N 1
ATOM 698 C CA . GLN A 1 87 ? -19.058 16.341 17.980 1.00 56.31 87 GLN A CA 1
ATOM 699 C C . GLN A 1 87 ? -20.248 15.520 17.458 1.00 56.31 87 GLN A C 1
ATOM 701 O O . GLN A 1 87 ? -20.259 15.126 16.296 1.00 56.31 87 GLN A O 1
ATOM 706 N N . ARG A 1 88 ? -21.290 15.313 18.273 1.00 56.09 88 ARG A N 1
ATOM 707 C CA . ARG A 1 88 ? -22.499 14.586 17.840 1.00 56.09 88 ARG A CA 1
ATOM 708 C C . ARG A 1 88 ? -23.285 15.341 16.768 1.00 56.09 88 ARG A C 1
ATOM 710 O O . ARG A 1 88 ? -23.794 14.731 15.830 1.00 56.09 88 ARG A O 1
ATOM 717 N N . GLY A 1 89 ? -23.392 16.663 16.895 1.00 54.31 89 GLY A N 1
ATOM 718 C CA . GLY A 1 89 ? -24.015 17.512 15.881 1.00 54.31 89 GLY A CA 1
ATOM 719 C C . GLY A 1 89 ? -23.287 17.413 14.542 1.00 54.31 89 GLY A C 1
ATOM 720 O O . GLY A 1 89 ? -23.934 17.269 13.504 1.00 54.31 89 GLY A O 1
ATOM 721 N N . LEU A 1 90 ? -21.951 17.421 14.576 1.00 66.31 90 LEU A N 1
ATOM 722 C CA . LEU A 1 90 ? -21.106 17.256 13.400 1.00 66.31 90 LEU A CA 1
ATOM 723 C C . LEU A 1 90 ? -21.284 15.875 12.761 1.00 66.31 90 LEU A C 1
ATOM 725 O O . LEU A 1 90 ? -21.528 15.816 11.562 1.00 66.31 90 LEU A O 1
ATOM 729 N N . GLU A 1 91 ? -21.273 14.792 13.545 1.00 62.31 91 GLU A N 1
ATOM 730 C CA . GLU A 1 91 ? -21.515 13.424 13.052 1.00 62.31 91 GLU A CA 1
ATOM 731 C C . GLU A 1 91 ? -22.847 13.315 12.287 1.00 62.31 91 GLU A C 1
ATOM 733 O O . GLU A 1 91 ? -22.922 12.723 11.208 1.00 62.31 91 GLU A O 1
ATOM 738 N N . HIS A 1 92 ? -23.915 13.925 12.813 1.00 58.50 92 HIS A N 1
ATOM 739 C CA . HIS A 1 92 ? -25.208 13.953 12.130 1.00 58.50 92 HIS A CA 1
ATOM 740 C C . HIS A 1 92 ? -25.181 14.796 10.854 1.00 58.50 92 HIS A C 1
ATOM 742 O O . HIS A 1 92 ? -25.752 14.391 9.840 1.00 58.50 92 HIS A O 1
ATOM 748 N N . ALA A 1 93 ? -24.539 15.962 10.892 1.00 64.25 93 ALA A N 1
ATOM 749 C CA . ALA A 1 93 ? -24.479 16.867 9.755 1.00 64.25 93 ALA A CA 1
ATOM 750 C C . ALA A 1 93 ? -23.618 16.296 8.614 1.00 64.25 93 ALA A C 1
ATOM 752 O O . ALA A 1 93 ? -24.006 16.380 7.448 1.00 64.25 93 ALA A O 1
ATOM 753 N N . GLU A 1 94 ? -22.501 15.646 8.945 1.00 68.38 94 GLU A N 1
ATOM 754 C CA . GLU A 1 94 ? -21.660 14.928 7.991 1.00 68.38 94 GLU A CA 1
ATOM 755 C C . GLU A 1 94 ? -22.456 13.817 7.306 1.00 68.38 94 GLU A C 1
ATOM 757 O O . GLU A 1 94 ? -22.464 13.788 6.079 1.00 68.38 94 GLU A O 1
ATOM 762 N N . ALA A 1 95 ? -23.240 13.016 8.039 1.00 65.25 95 ALA A N 1
ATOM 763 C CA . ALA A 1 95 ? -24.087 11.971 7.451 1.00 65.25 95 ALA A CA 1
ATOM 764 C C . ALA A 1 95 ? -25.068 12.496 6.377 1.00 65.25 95 ALA A C 1
ATOM 766 O O . ALA A 1 95 ? -25.332 11.806 5.390 1.00 65.25 95 ALA A O 1
ATOM 767 N N . PHE A 1 96 ? -25.588 13.722 6.518 1.00 63.38 96 PHE A N 1
ATOM 768 C CA . PHE A 1 96 ? -26.406 14.364 5.477 1.00 63.38 96 PHE A CA 1
ATOM 769 C C . PHE A 1 96 ? -25.581 14.766 4.252 1.00 63.38 96 PHE A C 1
ATOM 771 O O . PHE A 1 96 ? -26.018 14.577 3.112 1.00 63.38 96 PHE A O 1
ATOM 778 N N . VAL A 1 97 ? -24.373 15.286 4.470 1.00 66.38 97 VAL A N 1
ATOM 779 C CA . VAL A 1 97 ? -23.446 15.608 3.379 1.00 66.38 97 VAL A CA 1
ATOM 780 C C . VAL A 1 97 ? -23.041 14.334 2.626 1.00 66.38 97 VAL A C 1
ATOM 782 O O . VAL A 1 97 ? -23.026 14.353 1.395 1.00 66.38 97 VAL A O 1
ATOM 785 N N . GLU A 1 98 ? -22.814 13.209 3.317 1.00 65.44 98 GLU A N 1
ATOM 786 C CA . GLU A 1 98 ? -22.546 11.903 2.685 1.00 65.44 98 GLU A CA 1
ATOM 787 C C . GLU A 1 98 ? -23.717 11.417 1.818 1.00 65.44 98 GLU A C 1
ATOM 789 O O . GLU A 1 98 ? -23.531 10.759 0.793 1.00 65.44 98 GLU A O 1
ATOM 794 N N . GLN A 1 99 ? -24.949 11.765 2.190 1.00 64.69 99 GLN A N 1
ATOM 795 C CA . GLN A 1 99 ? -26.136 11.450 1.392 1.00 64.69 99 GLN A CA 1
ATOM 796 C C . GLN A 1 99 ? -26.286 12.363 0.163 1.00 64.69 99 GLN A C 1
ATOM 798 O O . GLN A 1 99 ? -27.068 12.045 -0.741 1.00 64.69 99 GLN A O 1
ATOM 803 N N . GLY A 1 100 ? -25.476 13.421 0.061 1.00 57.25 100 GLY A N 1
ATOM 804 C CA . GLY A 1 100 ? -25.464 14.389 -1.035 1.00 57.25 100 GLY A CA 1
ATOM 805 C C . GLY A 1 100 ? -26.288 15.648 -0.757 1.00 57.25 100 GLY A C 1
ATOM 806 O O . GLY A 1 100 ? -26.480 16.465 -1.667 1.00 57.25 100 GLY A O 1
ATOM 807 N N . GLU A 1 101 ? -26.773 15.841 0.473 1.00 64.81 101 GLU A N 1
ATOM 808 C CA . GLU A 1 101 ? -27.560 17.017 0.828 1.00 64.81 101 GLU A CA 1
ATOM 809 C C . GLU A 1 101 ? -26.674 18.233 1.056 1.00 64.81 101 GLU A C 1
ATOM 811 O O . GLU A 1 101 ? -25.836 18.293 1.950 1.00 64.81 101 GLU A O 1
ATOM 816 N N . THR A 1 102 ? -26.859 19.243 0.209 1.00 61.78 102 THR A N 1
ATOM 817 C CA . THR A 1 102 ? -26.037 20.457 0.241 1.00 61.78 102 THR A CA 1
ATOM 818 C C . THR A 1 102 ? -26.873 21.711 0.034 1.00 61.78 102 THR A C 1
ATOM 820 O O . THR A 1 102 ? -26.408 22.699 -0.537 1.00 61.78 102 THR A O 1
ATOM 823 N N . SER A 1 103 ? -28.123 21.692 0.485 1.00 64.81 103 SER A N 1
ATOM 824 C CA . SER A 1 103 ? -28.938 22.904 0.553 1.00 64.81 103 SER A CA 1
ATOM 825 C C . SER A 1 103 ? -28.300 23.929 1.505 1.00 64.81 103 SER A C 1
ATOM 827 O O . SER A 1 103 ? -27.522 23.573 2.390 1.00 64.81 103 SER A O 1
ATOM 829 N N . ALA A 1 104 ? -28.590 25.221 1.315 1.00 61.75 104 ALA A N 1
ATOM 830 C CA . ALA A 1 104 ? -28.034 26.281 2.167 1.00 61.75 104 ALA A CA 1
ATOM 831 C C . ALA A 1 104 ? -28.294 26.016 3.664 1.00 61.75 104 ALA A C 1
ATOM 833 O O . ALA A 1 104 ? -27.381 26.143 4.471 1.00 61.75 104 ALA A O 1
ATOM 834 N N . GLY A 1 105 ? -29.484 25.500 3.991 1.00 61.47 105 GLY A N 1
ATOM 835 C CA . GLY A 1 105 ? -29.879 25.166 5.358 1.00 61.47 105 GLY A CA 1
ATOM 836 C C . GLY A 1 105 ? -29.140 23.985 6.003 1.00 61.47 105 GLY A C 1
ATOM 837 O O . GLY A 1 105 ? -29.245 23.824 7.210 1.00 61.47 105 GLY A O 1
ATOM 838 N N . VAL A 1 106 ? -28.385 23.180 5.247 1.00 66.06 106 VAL A N 1
ATOM 839 C CA . VAL A 1 106 ? -27.473 22.159 5.804 1.00 66.06 106 VAL A CA 1
ATOM 840 C C . VAL A 1 106 ? -26.061 22.724 5.945 1.00 66.06 106 VAL A C 1
ATOM 842 O O . VAL A 1 106 ? -25.391 22.508 6.948 1.00 66.06 106 VAL A O 1
ATOM 845 N N . ARG A 1 107 ? -25.603 23.494 4.953 1.00 70.19 107 ARG A N 1
ATOM 846 C CA . ARG A 1 107 ? -24.207 23.947 4.895 1.00 70.19 107 ARG A CA 1
ATOM 847 C C . ARG A 1 107 ? -23.859 25.012 5.936 1.00 70.19 107 ARG A C 1
ATOM 849 O O . ARG A 1 107 ? -22.719 25.055 6.379 1.00 70.19 107 ARG A O 1
ATOM 856 N N . GLU A 1 108 ? -24.807 25.874 6.297 1.00 71.69 108 GLU A N 1
ATOM 857 C CA . GLU A 1 108 ? -24.602 26.886 7.341 1.00 71.69 108 GLU A CA 1
ATOM 858 C C . GLU A 1 108 ? -24.418 26.246 8.729 1.00 71.69 108 GLU A C 1
ATOM 860 O O . GLU A 1 108 ? -23.381 26.500 9.339 1.00 71.69 108 GLU A O 1
ATOM 865 N N . PRO A 1 109 ? -25.307 25.341 9.195 1.00 67.38 109 PRO A N 1
ATOM 866 C CA . PRO A 1 109 ? -25.071 24.581 10.422 1.00 67.38 109 PRO A CA 1
ATOM 867 C C . PRO A 1 109 ? -23.770 23.775 10.417 1.00 67.38 109 PRO A C 1
ATOM 869 O O . PRO A 1 109 ? -23.056 23.785 11.413 1.00 67.38 109 PRO A O 1
ATOM 872 N N . VAL A 1 110 ? -23.431 23.111 9.304 1.00 74.69 110 VAL A N 1
ATOM 873 C CA . VAL A 1 110 ? -22.164 22.366 9.167 1.00 74.69 110 VAL A CA 1
ATOM 874 C C . VAL A 1 110 ? -20.961 23.290 9.368 1.00 74.69 110 VAL A C 1
ATOM 876 O O . VAL A 1 110 ? -20.048 22.959 10.122 1.00 74.69 110 VAL A O 1
ATOM 879 N N . LEU A 1 111 ? -20.965 24.465 8.729 1.00 81.19 111 LEU A N 1
ATOM 880 C CA . LEU A 1 111 ? -19.903 25.457 8.887 1.00 81.19 111 LEU A CA 1
ATOM 881 C C . LEU A 1 111 ? -19.783 25.927 10.346 1.00 81.19 111 LEU A C 1
ATOM 883 O O . LEU A 1 111 ? -18.671 25.975 10.867 1.00 81.19 111 LEU A O 1
ATOM 887 N N . SER A 1 112 ? -20.903 26.223 11.011 1.00 75.44 112 SER A N 1
ATOM 888 C CA . SER A 1 112 ? -20.906 26.623 12.424 1.00 75.44 112 SER A CA 1
ATOM 889 C C . SER A 1 112 ? -20.401 25.513 13.355 1.00 75.44 112 SER A C 1
ATOM 891 O O . SER A 1 112 ? -19.677 25.803 14.302 1.00 75.44 112 SER A O 1
ATOM 893 N N . LEU A 1 113 ? -20.729 24.245 1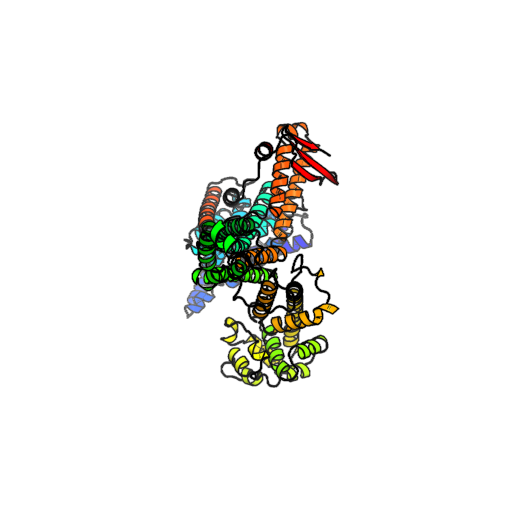3.081 1.00 73.06 113 LEU A N 1
ATOM 894 C CA . LEU A 1 113 ? -20.260 23.098 13.870 1.00 73.06 113 LEU A CA 1
ATOM 895 C C . LEU A 1 113 ? -18.745 22.892 13.737 1.00 73.06 113 LEU A C 1
ATOM 897 O O . LEU A 1 113 ? -18.070 22.688 14.747 1.00 73.06 113 LEU A O 1
ATOM 901 N N . TYR A 1 114 ? -18.198 22.994 12.519 1.00 81.88 114 TYR A N 1
ATOM 902 C CA . TYR A 1 114 ? -16.746 22.945 12.321 1.00 81.88 114 TYR A CA 1
ATOM 903 C C . TYR A 1 114 ? -16.031 24.124 12.987 1.00 81.88 114 TYR A C 1
ATOM 905 O O . TYR A 1 114 ? -14.944 23.942 13.532 1.00 81.88 114 TYR A O 1
ATOM 913 N N . ASP A 1 115 ? -16.609 25.327 12.942 1.00 82.44 115 ASP A N 1
ATOM 914 C CA . ASP A 1 115 ? -16.014 26.503 13.581 1.00 82.44 115 ASP A CA 1
ATOM 915 C C . ASP A 1 115 ? -15.980 26.332 15.105 1.00 82.44 115 ASP A C 1
ATOM 917 O O . ASP A 1 115 ? -14.915 26.447 15.710 1.00 82.44 115 ASP A O 1
ATOM 921 N N . GLY A 1 116 ? -17.110 25.937 15.703 1.00 71.00 116 GLY A N 1
ATOM 922 C CA . GLY A 1 116 ? -17.231 25.721 17.145 1.00 71.00 116 GLY A CA 1
ATOM 923 C C . GLY A 1 116 ? -16.298 24.632 17.674 1.00 71.00 116 GLY A C 1
ATOM 924 O O . GLY A 1 116 ? -15.592 24.852 18.655 1.00 71.00 116 GLY A O 1
ATOM 925 N N . ILE A 1 117 ? -16.226 23.469 17.012 1.00 70.00 117 ILE A N 1
ATOM 926 C CA . ILE A 1 117 ? -15.336 22.388 17.472 1.00 70.00 117 ILE A CA 1
ATOM 927 C C . ILE A 1 117 ? -13.855 22.782 17.356 1.00 70.00 117 ILE A C 1
ATOM 929 O O . ILE A 1 117 ? -13.051 22.439 18.225 1.00 70.00 117 ILE A O 1
ATOM 933 N N . THR A 1 118 ? -13.504 23.557 16.323 1.00 80.88 118 THR A N 1
ATOM 934 C CA . THR A 1 118 ? -12.137 24.053 16.128 1.00 80.88 118 THR A CA 1
ATOM 935 C C . THR A 1 118 ? -11.761 25.074 17.200 1.00 80.88 118 THR A C 1
ATOM 937 O O . THR A 1 118 ? -10.650 25.010 17.724 1.00 80.88 118 THR A O 1
ATOM 940 N N . ASP A 1 119 ? -12.679 25.968 17.572 1.00 76.00 119 ASP A N 1
ATOM 941 C CA . ASP A 1 119 ? -12.458 26.960 18.630 1.00 76.00 119 ASP A CA 1
ATOM 942 C C . ASP A 1 119 ? -12.220 26.283 19.992 1.00 76.00 119 ASP A C 1
ATOM 944 O O . ASP A 1 119 ? -11.234 26.580 20.668 1.00 76.00 119 ASP A O 1
ATOM 948 N N . VAL A 1 120 ? -13.016 25.260 20.334 1.00 68.50 120 VAL A N 1
ATOM 949 C CA . VAL A 1 120 ? -12.824 24.465 21.565 1.00 68.50 120 VAL A CA 1
ATOM 950 C C . VAL A 1 120 ? -11.441 23.802 21.611 1.00 68.50 120 VAL A C 1
ATOM 952 O O . VAL A 1 120 ? -10.798 23.764 22.669 1.00 68.50 120 VAL A O 1
ATOM 955 N N . TRP A 1 121 ? -10.945 23.281 20.484 1.00 76.56 121 TRP A N 1
ATOM 956 C CA . TRP A 1 121 ? -9.589 22.724 20.417 1.00 76.56 121 TRP A CA 1
ATOM 957 C C . TRP A 1 121 ? -8.506 23.785 20.553 1.00 76.56 121 TRP A C 1
ATOM 959 O O . TRP A 1 121 ? -7.504 23.528 21.225 1.00 76.56 121 TRP A O 1
ATOM 969 N N . THR A 1 122 ? -8.704 24.961 19.961 1.00 74.25 122 THR A N 1
ATOM 970 C CA . THR A 1 122 ? -7.788 26.097 20.097 1.00 74.25 122 THR A CA 1
ATOM 971 C C . THR A 1 122 ? -7.704 26.561 21.550 1.00 74.25 122 THR A C 1
ATOM 973 O O . THR A 1 122 ? -6.598 26.708 22.073 1.00 74.25 122 THR A O 1
ATOM 976 N N . GLU A 1 123 ? -8.837 26.697 22.244 1.00 69.12 123 GLU A N 1
ATOM 977 C CA . GLU A 1 123 ? -8.877 27.031 23.677 1.00 69.12 123 GLU A CA 1
ATOM 978 C C . GLU A 1 123 ? -8.231 25.956 24.561 1.00 69.12 123 GLU A C 1
ATOM 980 O O . GLU A 1 123 ? -7.636 26.264 25.595 1.00 69.12 123 GLU A O 1
ATOM 985 N N . SER A 1 124 ? -8.325 24.692 24.144 1.00 66.56 124 SER A N 1
ATOM 986 C CA . SER A 1 124 ? -7.753 23.542 24.853 1.00 66.56 124 SER A CA 1
ATOM 987 C C . SER A 1 124 ? -6.296 23.241 24.470 1.00 66.56 124 SER A C 1
ATOM 989 O O . SER A 1 124 ? -5.785 22.181 24.837 1.00 66.56 124 SER A O 1
ATOM 991 N N . GLU A 1 125 ? -5.639 24.124 23.708 1.00 75.81 125 GLU A N 1
ATOM 992 C CA . GLU A 1 125 ? -4.265 23.971 23.197 1.00 75.81 125 GLU A CA 1
ATOM 993 C C . GLU A 1 125 ? -4.029 22.672 22.386 1.00 75.81 125 GLU A C 1
ATOM 995 O O . GLU A 1 125 ? -2.903 22.184 22.253 1.00 75.81 125 GLU A O 1
ATOM 1000 N N . GLN A 1 126 ? -5.079 22.106 21.782 1.00 76.81 126 GLN A N 1
ATOM 1001 C CA . GLN A 1 126 ? -5.010 20.891 20.959 1.00 76.81 126 GLN A CA 1
ATOM 1002 C C . GLN A 1 126 ? -4.637 21.217 19.506 1.00 76.81 126 GLN A C 1
ATOM 1004 O O . GLN A 1 126 ? -5.360 20.894 18.564 1.00 76.81 126 GLN A O 1
ATOM 1009 N N . ILE A 1 127 ? -3.473 21.843 19.318 1.00 80.94 127 ILE A N 1
ATOM 1010 C CA . ILE A 1 127 ? -3.018 22.398 18.029 1.00 80.94 127 ILE A CA 1
ATOM 1011 C C . ILE A 1 127 ? -3.047 21.363 16.889 1.00 80.94 127 ILE A C 1
ATOM 1013 O O . ILE A 1 127 ? -3.470 21.679 15.779 1.00 80.94 127 ILE A O 1
ATOM 1017 N N . GLY A 1 128 ? -2.668 20.110 17.162 1.00 83.00 128 GLY A N 1
ATOM 1018 C CA . GLY A 1 128 ? -2.712 19.042 16.159 1.00 83.00 128 GLY A CA 1
ATOM 1019 C C . GLY A 1 128 ? -4.125 18.764 15.625 1.00 83.00 128 GLY A C 1
ATOM 1020 O O . GLY A 1 128 ? -4.287 18.544 14.428 1.00 83.00 128 GLY A O 1
ATOM 1021 N N . GLN A 1 129 ? -5.153 18.835 16.480 1.00 83.00 129 GLN A N 1
ATOM 1022 C CA . GLN A 1 129 ? -6.553 18.656 16.066 1.00 83.00 129 GLN A CA 1
ATOM 1023 C C . GLN A 1 129 ? -7.037 19.835 15.219 1.00 83.00 129 GLN A C 1
ATOM 1025 O O . GLN A 1 129 ? -7.690 19.626 14.196 1.00 83.00 129 GLN A O 1
ATOM 1030 N N . VAL A 1 130 ? -6.652 21.059 15.600 1.00 85.94 130 VAL A N 1
ATOM 1031 C CA . VAL A 1 130 ? -6.951 22.280 14.838 1.00 85.94 130 VAL A CA 1
ATOM 1032 C C . VAL A 1 130 ? -6.398 22.155 13.419 1.00 85.94 130 VAL A C 1
ATOM 1034 O O . VAL A 1 130 ? -7.157 22.233 12.455 1.00 85.94 130 VAL A O 1
ATOM 1037 N N . ILE A 1 131 ? -5.098 21.871 13.276 1.00 88.88 131 ILE A N 1
ATOM 1038 C CA . ILE A 1 131 ? -4.430 21.752 11.968 1.00 88.88 131 ILE A CA 1
ATOM 1039 C C . ILE A 1 131 ? -5.117 20.707 11.080 1.00 88.88 131 ILE A C 1
ATOM 1041 O O . ILE A 1 131 ? -5.306 20.952 9.887 1.00 88.88 131 ILE A O 1
ATOM 1045 N N . GLN A 1 132 ? -5.531 19.574 11.653 1.00 89.56 132 GLN A N 1
ATOM 1046 C CA . GLN A 1 132 ? -6.205 18.506 10.913 1.00 89.56 132 GLN A CA 1
ATOM 1047 C C . GLN A 1 132 ? -7.595 18.897 10.387 1.00 89.56 132 GLN A C 1
ATOM 1049 O O . GLN A 1 132 ? -8.017 18.384 9.351 1.00 89.56 132 GLN A O 1
ATOM 1054 N N . HIS A 1 133 ? -8.294 19.825 11.044 1.00 88.69 133 HIS A N 1
ATOM 1055 C CA . HIS A 1 133 ? -9.657 20.224 10.665 1.00 88.69 133 HIS A CA 1
ATOM 1056 C C . HIS A 1 133 ? -9.727 21.508 9.834 1.00 88.69 133 HIS A C 1
ATOM 1058 O O . HIS A 1 133 ? -10.711 21.733 9.122 1.00 88.69 133 HIS A O 1
ATOM 1064 N N . LEU A 1 134 ? -8.673 22.327 9.847 1.00 91.81 134 LEU A N 1
ATOM 1065 C CA . LEU A 1 134 ? -8.615 23.577 9.086 1.00 91.81 134 LEU A CA 1
ATOM 1066 C C . LEU A 1 134 ? -8.930 23.438 7.581 1.00 91.81 134 LEU A C 1
ATOM 1068 O O . LEU A 1 134 ? -9.621 24.316 7.057 1.00 91.81 134 LEU A O 1
ATOM 1072 N N . PRO A 1 135 ? -8.506 22.380 6.857 1.00 93.56 135 PRO A N 1
ATOM 1073 C CA . PRO A 1 135 ? -8.912 22.181 5.466 1.00 93.56 135 PRO A CA 1
ATOM 1074 C C . PRO A 1 135 ? -10.433 22.093 5.267 1.00 93.56 135 PRO A C 1
ATOM 1076 O O . PRO A 1 135 ? -10.971 22.728 4.359 1.00 93.56 135 PRO A O 1
ATOM 1079 N N . LEU A 1 136 ? -11.131 21.329 6.115 1.00 89.06 136 LEU A N 1
ATOM 1080 C CA . LEU A 1 136 ? -12.587 21.158 6.049 1.00 89.06 136 LEU A CA 1
ATOM 1081 C C . LEU A 1 136 ? -13.299 22.480 6.340 1.00 89.06 136 LEU A C 1
ATOM 1083 O O . LEU A 1 136 ? -14.107 22.937 5.525 1.00 89.06 136 LEU A O 1
ATOM 1087 N N . LEU A 1 137 ? -12.939 23.132 7.450 1.00 90.19 137 LEU A N 1
ATOM 1088 C CA . LEU A 1 137 ? -13.476 24.443 7.817 1.00 90.19 137 LEU A CA 1
ATOM 1089 C C . LEU A 1 137 ? -13.235 25.470 6.697 1.00 90.19 137 LEU A C 1
ATOM 1091 O O . LEU A 1 137 ? -14.119 26.266 6.370 1.00 90.19 137 LEU A O 1
ATOM 1095 N N . GLY A 1 138 ? -12.053 25.429 6.072 1.00 91.62 138 GLY A N 1
ATOM 1096 C CA . GLY A 1 138 ? -11.648 26.289 4.959 1.00 91.62 138 GLY A CA 1
ATOM 1097 C C . GLY A 1 138 ? -12.525 26.134 3.722 1.00 91.62 138 GLY A C 1
ATOM 1098 O O . GLY A 1 138 ? -12.985 27.136 3.170 1.00 91.62 138 GLY A O 1
ATOM 1099 N N . LEU A 1 139 ? -12.809 24.896 3.312 1.00 89.88 139 LEU A N 1
ATOM 1100 C CA . LEU A 1 139 ? -13.673 24.614 2.165 1.00 89.88 139 LEU A CA 1
ATOM 1101 C C . LEU A 1 139 ? -15.116 25.078 2.412 1.00 89.88 139 LEU A C 1
ATOM 1103 O O . LEU A 1 139 ? -15.729 25.720 1.551 1.00 89.88 139 LEU A O 1
ATOM 1107 N N . TRP A 1 140 ? -15.661 24.792 3.595 1.00 86.31 140 TRP A N 1
ATOM 1108 C CA . TRP A 1 140 ? -17.004 25.246 3.967 1.00 86.31 140 TRP A CA 1
ATOM 1109 C C . TRP A 1 140 ? -17.084 26.766 4.061 1.00 86.31 140 TRP A C 1
ATOM 1111 O O . TRP A 1 140 ? -18.040 27.374 3.573 1.00 86.31 140 TRP A O 1
ATOM 1121 N N . SER A 1 141 ? -16.031 27.397 4.580 1.00 88.94 141 SER A N 1
ATOM 1122 C CA . SER A 1 141 ? -15.929 28.851 4.612 1.00 88.94 141 SER A CA 1
ATOM 1123 C C . SER A 1 141 ? -15.895 29.431 3.199 1.00 88.94 141 SER A C 1
ATOM 1125 O O . SER A 1 141 ? -16.657 30.345 2.889 1.00 88.94 141 SER A O 1
ATOM 1127 N N . TRP A 1 142 ? -15.093 28.859 2.298 1.00 89.94 142 TRP A N 1
ATOM 1128 C CA . TRP A 1 142 ? -15.036 29.299 0.904 1.00 89.94 142 TRP A CA 1
ATOM 1129 C C . TRP A 1 142 ? -16.390 29.192 0.207 1.00 89.94 142 TRP A C 1
ATOM 1131 O O . TRP A 1 142 ? -16.780 30.095 -0.520 1.00 89.94 142 TRP A O 1
ATOM 1141 N N . THR A 1 143 ? -17.144 28.122 0.442 1.00 83.38 143 THR A N 1
ATOM 1142 C CA . THR A 1 143 ? -18.411 27.900 -0.271 1.00 83.38 143 THR A CA 1
ATOM 1143 C C . THR A 1 143 ? -19.614 28.622 0.339 1.00 83.38 143 THR A C 1
ATOM 1145 O O . THR A 1 143 ? -20.625 28.756 -0.356 1.00 83.38 143 THR A O 1
ATOM 1148 N N . ARG A 1 144 ? -19.557 29.059 1.611 1.00 81.00 144 ARG A N 1
ATOM 1149 C CA . ARG A 1 144 ? -20.732 29.618 2.314 1.00 81.00 144 ARG A CA 1
ATOM 1150 C C . ARG A 1 144 ? -20.529 30.828 3.211 1.00 81.00 144 ARG A C 1
ATOM 1152 O O . ARG A 1 144 ? -21.504 31.535 3.457 1.00 81.00 144 ARG A O 1
ATOM 1159 N N . LEU A 1 145 ? -19.314 31.138 3.650 1.00 79.31 145 LEU A N 1
ATOM 1160 C CA . LEU A 1 145 ? -19.097 32.189 4.652 1.00 79.31 145 LEU A CA 1
ATOM 1161 C C . LEU A 1 145 ? -19.554 33.580 4.188 1.00 79.31 145 LEU A C 1
ATOM 1163 O O . LEU A 1 145 ? -19.961 34.397 5.008 1.00 79.31 145 LEU A O 1
ATOM 1167 N N . GLY A 1 146 ? -19.527 33.858 2.880 1.00 70.81 146 GLY A N 1
ATOM 1168 C CA . GLY A 1 146 ? -19.996 35.129 2.318 1.00 70.81 146 GLY A CA 1
ATOM 1169 C C . GLY A 1 146 ? -21.478 35.433 2.579 1.00 70.81 146 GLY A C 1
ATOM 1170 O O . GLY A 1 146 ? -21.836 36.607 2.646 1.00 70.81 146 GLY A O 1
ATOM 1171 N N . GLN A 1 147 ? -22.306 34.398 2.760 1.00 69.06 147 GLN A N 1
ATOM 1172 C CA . GLN A 1 147 ? -23.762 34.487 2.949 1.00 69.06 147 GLN A CA 1
ATOM 1173 C C . GLN A 1 147 ? -24.203 34.112 4.378 1.00 69.06 147 GLN A C 1
ATOM 1175 O O . GLN A 1 147 ? -25.372 34.276 4.709 1.00 69.06 147 GLN A O 1
ATOM 1180 N N . ALA A 1 148 ? -23.284 33.640 5.226 1.00 70.75 148 ALA A N 1
ATOM 1181 C CA . ALA A 1 148 ? -23.595 33.166 6.571 1.00 70.75 148 ALA A CA 1
ATOM 1182 C C . ALA A 1 148 ? -23.947 34.316 7.531 1.00 70.75 148 ALA A C 1
ATOM 1184 O O . ALA A 1 148 ? -23.206 35.298 7.644 1.00 70.75 148 ALA A O 1
ATOM 1185 N N . GLU A 1 149 ? -25.024 34.159 8.306 1.00 69.12 149 GLU A N 1
ATOM 1186 C CA . GLU A 1 149 ? -25.442 35.146 9.316 1.00 69.12 149 GLU A CA 1
ATOM 1187 C C . GLU A 1 149 ? -24.361 35.381 10.390 1.00 69.12 149 GLU A C 1
ATOM 1189 O O . GLU A 1 149 ? -24.175 36.500 10.869 1.00 69.12 149 GLU A O 1
ATOM 1194 N N . GLN A 1 150 ? -23.581 34.343 10.714 1.00 70.69 150 GLN A N 1
ATOM 1195 C CA . GLN A 1 150 ? -22.511 34.364 11.720 1.00 70.69 150 GLN A CA 1
ATOM 1196 C C . GLN A 1 150 ? -21.129 34.742 11.152 1.00 70.69 150 GLN A C 1
ATOM 1198 O O . GLN A 1 150 ? -20.113 34.562 11.825 1.00 70.69 150 GLN A O 1
ATOM 1203 N N . LYS A 1 151 ? -21.056 35.302 9.934 1.00 79.12 151 LYS A N 1
ATOM 1204 C CA . LYS A 1 151 ? -19.791 35.589 9.229 1.00 79.12 151 LYS A CA 1
ATOM 1205 C C . LYS A 1 151 ? -18.727 36.275 10.094 1.00 79.12 151 LYS A C 1
ATOM 1207 O O . LYS A 1 151 ? -17.562 35.895 10.052 1.00 79.12 151 LYS A O 1
ATOM 1212 N N . GLN A 1 152 ? -19.110 37.298 10.859 1.00 79.06 152 GLN A N 1
ATOM 1213 C CA . GLN A 1 152 ? -18.164 38.069 11.678 1.00 79.06 152 GLN A CA 1
ATOM 1214 C C . GLN A 1 152 ? -17.562 37.247 12.826 1.00 79.06 152 GLN A C 1
ATOM 1216 O O . GLN A 1 152 ? -16.404 37.457 13.178 1.00 79.06 152 GLN A O 1
ATOM 1221 N N . PHE A 1 153 ? -18.336 36.322 13.393 1.00 75.88 153 PHE A N 1
ATOM 1222 C CA . PHE A 1 153 ? -17.890 35.444 14.470 1.00 75.88 153 PHE A CA 1
ATOM 1223 C C . PHE A 1 153 ? -16.898 34.403 13.945 1.00 75.88 153 PHE A C 1
ATOM 1225 O O . PHE A 1 153 ? -15.773 34.335 14.430 1.00 75.88 153 PHE A O 1
ATOM 1232 N N . ILE A 1 154 ? -17.262 33.713 12.862 1.00 80.94 154 ILE A N 1
ATOM 1233 C CA . ILE A 1 154 ? -16.405 32.711 12.214 1.00 80.94 154 ILE A CA 1
ATOM 1234 C C . ILE A 1 154 ? -15.084 33.347 11.745 1.00 80.94 154 ILE A C 1
ATOM 1236 O O . ILE A 1 154 ? -14.010 32.796 11.958 1.00 80.94 154 ILE A O 1
ATOM 1240 N N . LEU A 1 155 ? -15.113 34.560 11.168 1.00 84.94 155 LEU A N 1
ATOM 1241 C CA . LEU A 1 155 ? -13.884 35.276 10.782 1.00 84.94 155 LEU A CA 1
ATOM 1242 C C . LEU A 1 155 ? -12.970 35.597 11.977 1.00 84.94 155 LEU A C 1
ATOM 1244 O O . LEU A 1 155 ? -11.747 35.542 11.847 1.00 84.94 155 LEU A O 1
ATOM 1248 N N . ARG A 1 156 ? -13.539 35.910 13.146 1.00 83.94 156 ARG A N 1
ATOM 1249 C CA . ARG A 1 156 ? -12.758 36.128 14.371 1.00 83.94 156 ARG A CA 1
ATOM 1250 C C . ARG A 1 156 ? -12.056 34.841 14.810 1.00 83.94 156 ARG A C 1
ATOM 1252 O O . ARG A 1 156 ? -10.861 34.885 15.095 1.00 83.94 156 ARG A O 1
ATOM 1259 N N . ASN A 1 157 ? -12.766 33.716 14.810 1.00 82.94 157 ASN A N 1
ATOM 1260 C CA . ASN A 1 157 ? -12.212 32.413 15.185 1.00 82.94 157 ASN A CA 1
ATOM 1261 C C . ASN A 1 157 ? -11.137 31.963 14.187 1.00 82.94 157 ASN A C 1
ATOM 1263 O O . ASN A 1 157 ? -10.063 31.516 14.584 1.00 82.94 157 ASN A O 1
ATOM 1267 N N . TRP A 1 158 ? -11.340 32.223 12.894 1.00 88.31 158 TRP A N 1
ATOM 1268 C CA . TRP A 1 158 ? -10.307 32.057 11.871 1.00 88.31 158 TRP A CA 1
ATOM 1269 C C . TRP A 1 158 ? -9.013 32.809 12.183 1.00 88.31 158 TRP A C 1
ATOM 1271 O O . TRP A 1 158 ? -7.934 32.241 12.019 1.00 88.31 158 TRP A O 1
ATOM 1281 N N . HIS A 1 159 ? -9.085 34.063 12.639 1.00 85.25 159 HIS A N 1
ATOM 1282 C CA . HIS A 1 159 ? -7.880 34.803 13.026 1.00 85.25 159 HIS A CA 1
ATOM 1283 C C . HIS A 1 159 ? -7.161 34.160 14.213 1.00 85.25 159 HIS A C 1
ATOM 1285 O O . HIS A 1 159 ? -5.931 34.125 14.213 1.00 85.25 159 HIS A O 1
ATOM 1291 N N . ASN A 1 160 ? -7.899 33.610 15.179 1.00 83.56 160 ASN A N 1
ATOM 1292 C CA . ASN A 1 160 ? -7.311 32.873 16.297 1.00 83.56 160 ASN A CA 1
ATOM 1293 C C . ASN A 1 160 ? -6.627 31.591 15.800 1.00 83.56 160 ASN A C 1
ATOM 1295 O O . ASN A 1 160 ? -5.439 31.390 16.056 1.00 83.56 160 ASN A O 1
ATOM 1299 N N . ASN A 1 161 ? -7.326 30.786 14.999 1.00 85.25 161 ASN A N 1
ATOM 1300 C CA . ASN A 1 161 ? -6.823 29.510 14.484 1.00 85.25 161 ASN A CA 1
ATOM 1301 C C . ASN A 1 161 ? -5.610 29.687 13.549 1.00 85.25 161 ASN A C 1
ATOM 1303 O O . ASN A 1 161 ? -4.680 28.886 13.572 1.00 85.25 161 ASN A O 1
ATOM 1307 N N . LEU A 1 162 ? -5.575 30.760 12.751 1.00 85.25 162 LEU A N 1
ATOM 1308 C CA . LEU A 1 162 ? -4.460 31.066 11.842 1.00 85.25 162 LEU A CA 1
ATOM 1309 C C . LEU A 1 162 ? -3.307 31.826 12.515 1.00 85.25 162 LEU A C 1
ATOM 1311 O O . LEU A 1 162 ? -2.251 31.987 11.903 1.00 85.25 162 LEU A O 1
ATOM 1315 N N . SER A 1 163 ? -3.484 32.297 13.755 1.00 81.31 163 SER A N 1
ATOM 1316 C CA . SER A 1 163 ? -2.400 32.908 14.540 1.00 81.31 163 SER A CA 1
ATOM 1317 C C . SER A 1 163 ? -1.402 31.881 15.087 1.00 81.31 163 SER A C 1
ATOM 1319 O O . SER A 1 163 ? -0.308 32.250 15.522 1.00 81.31 163 SER A O 1
ATOM 1321 N N . ILE A 1 164 ? -1.757 30.593 15.024 1.00 77.75 164 ILE A N 1
ATOM 1322 C CA . ILE A 1 164 ? -0.874 29.477 15.347 1.00 77.75 164 ILE A CA 1
ATOM 1323 C C . ILE A 1 164 ? 0.305 29.509 14.371 1.00 77.75 164 ILE A C 1
ATOM 1325 O O . ILE A 1 164 ? 0.124 29.391 13.163 1.00 77.75 164 ILE A O 1
ATOM 1329 N N . SER A 1 165 ? 1.523 29.679 14.892 1.00 72.38 165 SER A N 1
ATOM 1330 C CA . SER A 1 165 ? 2.749 29.585 14.096 1.00 72.38 165 SER A CA 1
ATOM 1331 C C . SER A 1 165 ? 3.111 28.107 13.916 1.00 72.38 165 SER A C 1
ATOM 1333 O O . SER A 1 165 ? 3.605 27.520 14.881 1.00 72.38 165 SER A O 1
ATOM 1335 N N . PRO A 1 166 ? 2.929 27.501 12.726 1.00 76.25 166 PRO A N 1
ATOM 1336 C CA . PRO A 1 166 ? 3.189 26.078 12.540 1.00 76.25 166 PRO A CA 1
ATOM 1337 C C . PRO A 1 166 ? 4.695 25.798 12.591 1.00 76.25 166 PRO A C 1
ATOM 1339 O O . PRO A 1 166 ? 5.504 26.551 12.032 1.00 76.25 166 PRO A O 1
ATOM 1342 N N . ALA A 1 167 ? 5.089 24.709 13.245 1.00 80.12 167 ALA A N 1
ATOM 1343 C CA . ALA A 1 167 ? 6.412 24.117 13.088 1.00 80.12 167 ALA A CA 1
ATOM 1344 C C . ALA A 1 167 ? 6.556 23.458 11.699 1.00 80.12 167 ALA A C 1
ATOM 1346 O O . ALA A 1 167 ? 5.597 23.329 10.944 1.00 80.12 167 ALA A O 1
ATOM 1347 N N . SER A 1 168 ? 7.759 22.999 11.335 1.00 76.12 168 SER A N 1
ATOM 1348 C CA . SER A 1 168 ? 7.955 22.325 10.038 1.00 76.12 168 SER A CA 1
ATOM 1349 C C . SER A 1 168 ? 7.127 21.041 9.903 1.00 76.12 168 SER A C 1
ATOM 1351 O O . SER A 1 168 ? 6.567 20.792 8.841 1.00 76.12 168 SER A O 1
ATOM 1353 N N . ALA A 1 169 ? 7.017 20.262 10.986 1.00 76.94 169 ALA A N 1
ATOM 1354 C CA . ALA A 1 169 ? 6.224 19.032 11.030 1.00 76.94 169 ALA A CA 1
ATOM 1355 C C . ALA A 1 169 ? 4.720 19.298 10.823 1.00 76.94 169 ALA A C 1
ATOM 1357 O O . ALA A 1 169 ? 4.053 18.541 10.124 1.00 76.94 169 ALA A O 1
ATOM 1358 N N . ASP A 1 170 ? 4.225 20.427 11.332 1.00 86.69 170 ASP A N 1
ATOM 1359 C CA . ASP A 1 170 ? 2.819 20.830 11.238 1.00 86.69 170 ASP A CA 1
ATOM 1360 C C . ASP A 1 170 ? 2.373 21.067 9.782 1.00 86.69 170 ASP A C 1
ATOM 1362 O O . ASP A 1 170 ? 1.213 20.844 9.437 1.00 86.69 170 ASP A O 1
ATOM 1366 N N . PHE A 1 171 ? 3.289 21.467 8.888 1.00 92.88 171 PHE A N 1
ATOM 1367 C CA . PHE A 1 171 ? 2.976 21.605 7.460 1.00 92.88 171 PHE A CA 1
ATOM 1368 C C . PHE A 1 171 ? 2.759 20.255 6.771 1.00 92.88 171 PHE A C 1
ATOM 1370 O O . PHE A 1 171 ? 1.896 20.149 5.899 1.00 92.88 171 PHE A O 1
ATOM 1377 N N . ALA A 1 172 ? 3.513 19.221 7.152 1.00 90.81 172 ALA A N 1
ATOM 1378 C CA . ALA A 1 172 ? 3.290 17.877 6.626 1.00 90.81 172 ALA A CA 1
ATOM 1379 C C . ALA A 1 172 ? 1.932 17.328 7.097 1.00 90.81 172 ALA A C 1
ATOM 1381 O O . ALA A 1 172 ? 1.173 16.798 6.281 1.00 90.81 172 ALA A O 1
ATOM 1382 N N . ASP A 1 173 ? 1.586 17.553 8.368 1.00 90.44 173 ASP A N 1
ATOM 1383 C CA . ASP A 1 173 ? 0.279 17.187 8.927 1.00 90.44 173 ASP A CA 1
ATOM 1384 C C . ASP A 1 173 ? -0.870 17.929 8.227 1.00 90.44 173 ASP A C 1
ATOM 1386 O O . ASP A 1 173 ? -1.888 17.321 7.891 1.00 90.44 173 ASP A O 1
ATOM 1390 N N . PHE A 1 174 ? -0.692 19.216 7.910 1.00 94.31 174 PHE A N 1
ATOM 1391 C CA . PHE A 1 174 ? -1.669 19.983 7.134 1.00 94.31 174 PHE A CA 1
ATOM 1392 C C . PHE A 1 174 ? -1.847 19.441 5.705 1.00 94.31 174 PHE A C 1
ATOM 1394 O O . PHE A 1 174 ? -2.976 19.325 5.223 1.00 94.31 174 PHE A O 1
ATOM 1401 N N . THR A 1 175 ? -0.761 19.047 5.026 1.00 95.19 175 THR A N 1
ATOM 1402 C CA . THR A 1 175 ? -0.842 18.378 3.712 1.00 95.19 175 THR A CA 1
ATOM 1403 C C . THR A 1 175 ? -1.597 17.056 3.803 1.00 95.19 175 THR A C 1
ATOM 1405 O O . THR A 1 175 ? -2.439 16.774 2.947 1.00 95.19 175 THR A O 1
ATOM 1408 N N . ALA A 1 176 ? -1.335 16.251 4.836 1.00 92.94 176 ALA A N 1
ATOM 1409 C CA . ALA A 1 176 ? -2.038 14.991 5.061 1.00 92.94 176 ALA A CA 1
ATOM 1410 C C . ALA A 1 176 ? -3.537 15.217 5.321 1.00 92.94 176 ALA A C 1
ATOM 1412 O O . ALA A 1 176 ? -4.374 14.523 4.740 1.00 92.94 176 ALA A O 1
ATOM 1413 N N . ALA A 1 177 ? -3.882 16.227 6.121 1.00 93.25 177 ALA A N 1
ATOM 1414 C CA . ALA A 1 177 ? -5.261 16.626 6.383 1.00 93.25 177 ALA A CA 1
ATOM 1415 C C . ALA A 1 177 ? -5.979 17.119 5.117 1.00 93.25 177 ALA A C 1
ATOM 1417 O O . ALA A 1 177 ? -7.114 16.728 4.842 1.00 93.25 177 ALA A O 1
ATOM 1418 N N . PHE A 1 178 ? -5.303 17.918 4.288 1.00 96.44 178 PHE A N 1
ATOM 1419 C CA . PHE A 1 178 ? -5.843 18.352 3.003 1.00 96.44 178 PHE A CA 1
ATOM 1420 C C . PHE A 1 178 ? -6.032 17.169 2.041 1.00 96.44 178 PHE A C 1
ATOM 1422 O O . PHE A 1 178 ? -7.063 17.073 1.378 1.00 96.44 178 PHE A O 1
ATOM 1429 N N . GLN A 1 179 ? -5.098 16.213 2.005 1.00 94.56 179 GLN A N 1
ATOM 1430 C CA . GLN A 1 179 ? -5.268 14.977 1.236 1.00 94.56 179 GLN A CA 1
ATOM 1431 C C . GLN A 1 179 ? -6.481 14.167 1.731 1.00 94.56 179 GLN A C 1
ATOM 1433 O O . GLN A 1 179 ? -7.251 13.664 0.911 1.00 94.56 179 GLN A O 1
ATOM 1438 N N . ALA A 1 180 ? -6.677 14.052 3.048 1.00 91.25 180 ALA A N 1
ATOM 1439 C CA . ALA A 1 180 ? -7.833 13.374 3.634 1.00 91.25 180 ALA A CA 1
ATOM 1440 C C . ALA A 1 180 ? -9.149 14.058 3.234 1.00 91.25 180 ALA A C 1
ATOM 1442 O O . ALA A 1 180 ? -10.077 13.376 2.796 1.00 91.25 180 ALA A O 1
ATOM 1443 N N . LEU A 1 181 ? -9.192 15.396 3.263 1.00 91.94 181 LEU A N 1
ATOM 1444 C CA . LEU A 1 181 ? -10.308 16.168 2.719 1.00 91.94 181 LEU A CA 1
ATOM 1445 C C . LEU A 1 181 ? -10.578 15.794 1.259 1.00 91.94 181 LEU A C 1
ATOM 1447 O O . LEU A 1 181 ? -11.725 15.536 0.919 1.00 91.94 181 LEU A O 1
ATOM 1451 N N . LEU A 1 182 ? -9.559 15.732 0.395 1.00 93.19 182 LEU A N 1
ATOM 1452 C CA . LEU A 1 182 ? -9.751 15.366 -1.014 1.00 93.19 182 LEU A CA 1
ATOM 1453 C C . LEU A 1 182 ? -10.273 13.936 -1.194 1.00 93.19 182 LEU A C 1
ATOM 1455 O O . LEU A 1 182 ? -11.064 13.694 -2.105 1.00 93.19 182 LEU A O 1
ATOM 1459 N N . HIS A 1 183 ? -9.860 12.995 -0.340 1.00 89.69 183 HIS A N 1
ATOM 1460 C CA . HIS A 1 183 ? -10.420 11.643 -0.332 1.00 89.69 183 HIS A CA 1
ATOM 1461 C C . HIS A 1 183 ? -11.905 11.654 0.026 1.00 89.69 183 HIS A C 1
ATOM 1463 O O . HIS A 1 183 ? -12.697 11.076 -0.715 1.00 89.69 183 HIS A O 1
ATOM 1469 N N . THR A 1 184 ? -12.291 12.336 1.106 1.00 85.62 184 THR A N 1
ATOM 1470 C CA . THR A 1 184 ? -13.700 12.487 1.499 1.00 85.62 184 THR A CA 1
ATOM 1471 C C . THR A 1 184 ? -14.496 13.195 0.406 1.00 85.62 184 THR A C 1
ATOM 1473 O O . THR A 1 184 ? -15.553 12.728 -0.013 1.00 85.62 184 THR A O 1
ATOM 1476 N N . PHE A 1 185 ? -13.940 14.273 -0.142 1.00 85.19 185 PHE A N 1
ATOM 1477 C CA . PHE A 1 185 ? -14.520 15.027 -1.242 1.00 85.19 185 PHE A CA 1
ATOM 1478 C C . PHE A 1 185 ? -14.822 14.107 -2.431 1.00 85.19 185 PHE A C 1
ATOM 1480 O O . PHE A 1 185 ? -15.949 14.045 -2.910 1.00 85.19 185 PHE A O 1
ATOM 1487 N N . LEU A 1 186 ? -13.839 13.322 -2.869 1.00 86.94 186 LEU A N 1
ATOM 1488 C CA . LEU A 1 186 ? -13.955 12.485 -4.057 1.00 86.94 186 LEU A CA 1
ATOM 1489 C C . LEU A 1 186 ? -14.794 11.215 -3.858 1.00 86.94 186 LEU A C 1
ATOM 1491 O O . LEU A 1 186 ? -15.460 10.801 -4.801 1.00 86.94 186 LEU A O 1
ATOM 1495 N N . LEU A 1 187 ? -14.698 10.569 -2.692 1.00 82.81 187 LEU A N 1
ATOM 1496 C CA . LEU A 1 187 ? -15.245 9.226 -2.453 1.00 82.81 187 LEU A CA 1
ATOM 1497 C C . LEU A 1 187 ? -16.554 9.226 -1.662 1.00 82.81 187 LEU A C 1
ATOM 1499 O O . LEU A 1 187 ? -17.276 8.233 -1.698 1.00 82.81 187 LEU A O 1
ATOM 1503 N N . VAL A 1 188 ? -16.833 10.304 -0.927 1.00 79.12 188 VAL A N 1
ATOM 1504 C CA . VAL A 1 188 ? -18.004 10.406 -0.050 1.00 79.12 188 VAL A CA 1
ATOM 1505 C C . VAL A 1 188 ? -18.985 11.435 -0.596 1.00 79.12 188 VAL A C 1
ATOM 1507 O O . VAL A 1 188 ? -20.158 11.126 -0.777 1.00 79.12 188 VAL A O 1
ATOM 1510 N N . TRP A 1 189 ? -18.523 12.647 -0.912 1.00 79.50 189 TRP A N 1
ATOM 1511 C CA . TRP A 1 189 ? -19.431 13.718 -1.349 1.00 79.50 189 TRP A CA 1
ATOM 1512 C C . TRP A 1 189 ? -19.808 13.606 -2.826 1.00 79.50 189 TRP A C 1
ATOM 1514 O O . TRP A 1 189 ? -20.878 14.049 -3.239 1.00 79.50 189 TRP A O 1
ATOM 1524 N N . HIS A 1 190 ? -18.934 13.030 -3.646 1.00 83.75 190 HIS A N 1
ATOM 1525 C CA . HIS A 1 190 ? -19.144 12.913 -5.080 1.00 83.75 190 HIS A CA 1
ATOM 1526 C C . HIS A 1 190 ? -19.237 11.451 -5.515 1.00 83.75 190 HIS A C 1
ATOM 1528 O O . HIS A 1 190 ? -18.387 10.630 -5.205 1.00 83.75 190 HIS A O 1
ATOM 1534 N N . ASP A 1 191 ? -20.263 11.148 -6.307 1.00 83.25 191 ASP A N 1
ATOM 1535 C CA . ASP A 1 191 ? -20.486 9.823 -6.880 1.00 83.25 191 ASP A CA 1
ATOM 1536 C C . ASP A 1 191 ? -20.529 9.944 -8.415 1.00 83.25 191 ASP A C 1
ATOM 1538 O O . ASP A 1 191 ? -21.400 10.657 -8.941 1.00 83.25 191 ASP A O 1
ATOM 1542 N N . PRO A 1 192 ? -19.624 9.267 -9.154 1.00 85.56 192 PRO A N 1
ATOM 1543 C CA . PRO A 1 192 ? -19.646 9.232 -10.616 1.00 85.56 192 PRO A CA 1
ATOM 1544 C C . PRO A 1 192 ? -20.987 8.765 -11.201 1.00 85.56 192 PRO A C 1
ATOM 1546 O O . PRO A 1 192 ? -21.334 9.133 -12.325 1.00 85.56 192 PRO A O 1
ATOM 1549 N N . GLN A 1 193 ? -21.759 7.968 -10.455 1.00 83.44 193 GLN A N 1
ATOM 1550 C CA . GLN A 1 193 ? -23.061 7.453 -10.883 1.00 83.44 193 GLN A CA 1
ATOM 1551 C C . GLN A 1 193 ? -24.193 8.472 -10.714 1.00 83.44 193 GLN A C 1
ATOM 1553 O O . GLN A 1 193 ? -25.235 8.353 -11.365 1.00 83.44 193 GLN A O 1
ATOM 1558 N N . ARG A 1 194 ? -24.007 9.493 -9.872 1.00 77.94 194 ARG A N 1
ATOM 1559 C CA . ARG A 1 194 ? -24.971 10.588 -9.697 1.00 77.94 194 ARG A CA 1
ATOM 1560 C C . ARG A 1 194 ? -24.667 11.698 -10.698 1.00 77.94 194 ARG A C 1
ATOM 1562 O O . ARG A 1 194 ? -23.532 11.856 -11.129 1.00 77.94 194 ARG A O 1
ATOM 1569 N N . ALA A 1 195 ? -25.669 12.494 -11.071 1.00 70.69 195 ALA A N 1
ATOM 1570 C CA . ALA A 1 195 ? -25.475 13.643 -11.967 1.00 70.69 195 ALA A CA 1
ATOM 1571 C C . ALA A 1 195 ? -25.022 14.913 -11.224 1.00 70.69 195 ALA A C 1
ATOM 1573 O O . ALA A 1 195 ? -24.400 15.792 -11.814 1.00 70.69 195 ALA A O 1
ATOM 1574 N N . HIS A 1 196 ? -25.341 15.018 -9.931 1.00 74.88 196 HIS A N 1
ATOM 1575 C CA . HIS A 1 196 ? -25.070 16.212 -9.134 1.00 74.88 196 HIS A CA 1
ATOM 1576 C C . HIS A 1 196 ? -23.572 16.384 -8.852 1.00 74.88 196 HIS A C 1
ATOM 1578 O O . HIS A 1 196 ? -22.868 15.419 -8.544 1.00 74.88 196 HIS A O 1
ATOM 1584 N N . ARG A 1 197 ? -23.078 17.620 -8.965 1.00 79.62 197 ARG A N 1
ATOM 1585 C CA . ARG A 1 197 ? -21.693 17.994 -8.655 1.00 79.62 197 ARG A CA 1
ATOM 1586 C C . ARG A 1 197 ? -21.719 19.169 -7.687 1.00 79.62 197 ARG A C 1
ATOM 1588 O O . ARG A 1 197 ? -22.212 20.247 -8.010 1.00 79.62 197 ARG A O 1
ATOM 1595 N N . HIS A 1 198 ? -21.190 18.962 -6.493 1.00 72.56 198 HIS A N 1
ATOM 1596 C CA . HIS A 1 198 ? -21.006 20.011 -5.501 1.00 72.56 198 HIS A CA 1
ATOM 1597 C C . HIS A 1 198 ? -19.899 20.981 -5.920 1.00 72.56 198 HIS A C 1
ATOM 1599 O O . HIS A 1 198 ? -18.730 20.639 -5.830 1.00 72.56 198 HIS A O 1
ATOM 1605 N N . PHE A 1 199 ? -20.268 22.186 -6.374 1.00 75.88 199 PHE A N 1
ATOM 1606 C CA . PHE A 1 199 ? -19.385 23.362 -6.546 1.00 75.88 199 PHE A CA 1
ATOM 1607 C C . PHE A 1 199 ? -18.108 23.188 -7.406 1.00 75.88 199 PHE A C 1
ATOM 1609 O O . PHE A 1 199 ? -17.361 24.145 -7.583 1.00 75.88 199 PHE A O 1
ATOM 1616 N N . VAL A 1 200 ? -17.878 22.018 -8.004 1.00 86.00 200 VAL A N 1
ATOM 1617 C CA . VAL A 1 200 ? -16.745 21.709 -8.883 1.00 86.00 200 VAL A CA 1
ATOM 1618 C C . VAL A 1 200 ? -17.209 21.030 -10.170 1.00 86.00 200 VAL A C 1
ATOM 1620 O O . VAL A 1 200 ? -18.303 20.470 -10.248 1.00 86.00 200 VAL A O 1
ATOM 1623 N N . SER A 1 201 ? -16.358 21.071 -11.195 1.00 89.56 201 SER A N 1
ATOM 1624 C CA . SER A 1 201 ? -16.620 20.427 -12.484 1.00 89.56 201 SER A CA 1
ATOM 1625 C C . SER A 1 201 ? -16.198 18.952 -12.501 1.00 89.56 201 SER A C 1
ATOM 1627 O O . SER A 1 201 ? -15.364 18.524 -11.701 1.00 89.56 201 SER A O 1
ATOM 1629 N N . THR A 1 202 ? -16.710 18.181 -13.466 1.00 90.25 202 THR A N 1
ATOM 1630 C CA . THR A 1 202 ? -16.245 16.808 -13.736 1.00 90.25 202 THR A CA 1
ATOM 1631 C C . THR A 1 202 ? -14.742 16.764 -14.047 1.00 90.25 202 THR A C 1
ATOM 1633 O O . THR A 1 202 ? -14.060 15.858 -13.580 1.00 90.25 202 THR A O 1
ATOM 1636 N N . ASP A 1 203 ? -14.201 17.764 -14.759 1.00 88.38 203 ASP A N 1
ATOM 1637 C CA . ASP A 1 203 ? -12.756 17.861 -15.033 1.00 88.38 203 ASP A CA 1
ATOM 1638 C C . ASP A 1 203 ? -11.945 18.031 -13.740 1.00 88.38 203 ASP A C 1
ATOM 1640 O O . ASP A 1 203 ? -10.890 17.425 -13.579 1.00 88.38 203 ASP A O 1
ATOM 1644 N N . THR A 1 204 ? -12.457 18.815 -12.788 1.00 90.50 204 THR A N 1
ATOM 1645 C CA . THR A 1 204 ? -11.826 19.001 -11.475 1.00 90.50 204 THR A CA 1
ATOM 1646 C C . THR A 1 204 ? -11.812 17.696 -10.681 1.00 90.50 204 THR A C 1
ATOM 1648 O O . THR A 1 204 ? -10.780 17.344 -10.120 1.00 90.50 204 THR A O 1
ATOM 1651 N N . LEU A 1 205 ? -12.926 16.957 -10.652 1.00 91.38 205 LEU A N 1
ATOM 1652 C CA . LEU A 1 205 ? -13.013 15.672 -9.945 1.00 91.38 205 LEU A CA 1
ATOM 1653 C C . LEU A 1 205 ? -12.103 14.616 -10.571 1.00 91.38 205 LEU A C 1
ATOM 1655 O O . LEU A 1 205 ? -11.413 13.898 -9.846 1.00 91.38 205 LEU A O 1
ATOM 1659 N N . LEU A 1 206 ? -12.040 14.575 -11.905 1.00 89.19 206 LEU A N 1
ATOM 1660 C CA . LEU A 1 206 ? -11.096 13.726 -12.621 1.00 89.19 206 LEU A CA 1
ATOM 1661 C C . LEU A 1 206 ? -9.652 14.088 -12.244 1.00 89.19 206 LEU A C 1
ATOM 1663 O O . LEU A 1 206 ? -8.916 13.212 -11.800 1.00 89.19 206 LEU A O 1
ATOM 1667 N N . ALA A 1 207 ? -9.270 15.364 -12.297 1.00 88.19 207 ALA A N 1
ATOM 1668 C CA . ALA A 1 207 ? -7.913 15.793 -11.956 1.00 88.19 207 ALA A CA 1
ATOM 1669 C C . ALA A 1 207 ? -7.548 15.531 -10.477 1.00 88.19 207 ALA A C 1
ATOM 1671 O O . ALA A 1 207 ? -6.425 15.122 -10.175 1.00 88.19 207 ALA A O 1
ATOM 1672 N N . ILE A 1 208 ? -8.497 15.694 -9.543 1.00 91.06 208 ILE A N 1
ATOM 1673 C CA . ILE A 1 208 ? -8.309 15.304 -8.135 1.00 91.06 208 ILE A CA 1
ATOM 1674 C C . ILE A 1 208 ? -8.066 13.793 -8.050 1.00 91.06 208 ILE A C 1
ATOM 1676 O O . ILE A 1 208 ? -7.085 13.373 -7.434 1.00 91.06 208 ILE A O 1
ATOM 1680 N N . SER A 1 209 ? -8.896 12.979 -8.709 1.00 88.81 209 SER A N 1
ATOM 1681 C CA . SER A 1 209 ? -8.731 11.521 -8.714 1.00 88.81 209 SER A CA 1
ATOM 1682 C C . SER A 1 209 ? -7.382 11.084 -9.290 1.00 88.81 209 SER A C 1
ATOM 1684 O O . SER A 1 209 ? -6.717 10.232 -8.703 1.00 88.81 209 SER A O 1
ATOM 1686 N N . GLU A 1 210 ? -6.923 11.723 -10.370 1.00 84.94 210 GLU A N 1
ATOM 1687 C CA . GLU A 1 210 ? -5.622 11.469 -10.993 1.00 84.94 210 GLU A CA 1
ATOM 1688 C C . GLU A 1 210 ? -4.469 11.858 -10.066 1.00 84.94 210 GLU A C 1
ATOM 1690 O O . GLU A 1 210 ? -3.511 11.096 -9.932 1.00 84.94 210 GLU A O 1
ATOM 1695 N N . SER A 1 211 ? -4.566 13.007 -9.388 1.00 87.94 211 SER A N 1
ATOM 1696 C CA . SER A 1 211 ? -3.542 13.458 -8.439 1.00 87.94 211 SER A CA 1
ATOM 1697 C C . SER A 1 211 ? -3.414 12.520 -7.233 1.00 87.94 211 SER A C 1
ATOM 1699 O O . SER A 1 211 ? -2.302 12.113 -6.898 1.00 87.94 211 SER A O 1
ATOM 1701 N N . LEU A 1 212 ? -4.535 12.097 -6.632 1.00 88.06 212 LEU A N 1
ATOM 1702 C CA . LEU A 1 212 ? -4.549 11.163 -5.501 1.00 88.06 212 LEU A CA 1
ATOM 1703 C C . LEU A 1 212 ? -4.065 9.774 -5.921 1.00 88.06 212 LEU A C 1
ATOM 1705 O O . LEU A 1 212 ? -3.245 9.167 -5.231 1.00 88.06 212 LEU A O 1
ATOM 1709 N N . TYR A 1 213 ? -4.525 9.284 -7.076 1.00 83.19 213 TYR A N 1
ATOM 1710 C CA . TYR A 1 213 ? -4.062 8.016 -7.630 1.00 83.19 213 TYR A CA 1
ATOM 1711 C C . TYR A 1 213 ? -2.558 8.053 -7.933 1.00 83.19 213 TYR A C 1
ATOM 1713 O O . TYR A 1 213 ? -1.824 7.148 -7.537 1.00 83.19 213 TYR A O 1
ATOM 1721 N N . GLY A 1 214 ? -2.085 9.113 -8.593 1.00 80.12 214 GLY A N 1
ATOM 1722 C CA . GLY A 1 214 ? -0.678 9.313 -8.928 1.00 80.12 214 GLY A CA 1
ATOM 1723 C C . GLY A 1 214 ? 0.210 9.402 -7.688 1.00 80.12 214 GLY A C 1
ATOM 1724 O O . GLY A 1 214 ? 1.281 8.795 -7.668 1.00 80.12 214 GLY A O 1
ATOM 1725 N N . LEU A 1 215 ? -0.251 10.089 -6.640 1.00 82.56 215 LEU A N 1
ATOM 1726 C CA . LEU A 1 215 ? 0.446 10.203 -5.362 1.00 82.56 215 LEU A CA 1
ATOM 1727 C C . LEU A 1 215 ? 0.558 8.853 -4.639 1.00 82.56 215 LEU A C 1
ATOM 1729 O O . LEU A 1 215 ? 1.656 8.463 -4.234 1.00 82.56 215 LEU A O 1
ATOM 1733 N N . GLU A 1 216 ? -0.544 8.111 -4.509 1.00 79.25 216 GLU A N 1
ATOM 1734 C CA . GLU A 1 216 ? -0.524 6.779 -3.889 1.00 79.25 216 GLU A CA 1
ATOM 1735 C C . GLU A 1 216 ? 0.354 5.810 -4.685 1.00 79.25 216 GLU A C 1
ATOM 1737 O O . GLU A 1 216 ? 1.180 5.090 -4.118 1.00 79.25 216 GLU A O 1
ATOM 1742 N N . HIS A 1 217 ? 0.258 5.850 -6.014 1.00 75.50 217 HIS A N 1
ATOM 1743 C CA . HIS A 1 217 ? 1.105 5.053 -6.891 1.00 75.50 217 HIS A CA 1
ATOM 1744 C C . HIS A 1 217 ? 2.591 5.433 -6.754 1.00 75.50 217 HIS A C 1
ATOM 1746 O O . HIS A 1 217 ? 3.452 4.552 -6.753 1.00 75.50 217 HIS A O 1
ATOM 1752 N N . ALA A 1 218 ? 2.921 6.716 -6.591 1.00 75.88 218 ALA A N 1
ATOM 1753 C CA . ALA A 1 218 ? 4.287 7.179 -6.345 1.00 75.88 218 ALA A CA 1
ATOM 1754 C C . ALA A 1 218 ? 4.834 6.689 -5.000 1.00 75.88 218 ALA A C 1
ATOM 1756 O O . ALA A 1 218 ? 5.942 6.150 -4.950 1.00 75.88 218 ALA A O 1
ATOM 1757 N N . ARG A 1 219 ? 4.043 6.806 -3.925 1.00 76.19 219 ARG A N 1
ATOM 1758 C CA . ARG A 1 219 ? 4.392 6.302 -2.585 1.00 76.19 219 ARG A CA 1
ATOM 1759 C C . ARG A 1 219 ? 4.630 4.791 -2.603 1.00 76.19 219 ARG A C 1
ATOM 1761 O O . ARG A 1 219 ? 5.616 4.308 -2.043 1.00 76.19 219 ARG A O 1
ATOM 1768 N N . GLU A 1 220 ? 3.776 4.036 -3.294 1.00 71.06 220 GLU A N 1
ATOM 1769 C CA . GLU A 1 220 ? 3.944 2.585 -3.445 1.00 71.06 220 GLU A CA 1
ATOM 1770 C C . GLU A 1 220 ? 5.177 2.219 -4.286 1.00 71.06 220 GLU A C 1
ATOM 1772 O O . GLU A 1 220 ? 5.898 1.267 -3.961 1.00 71.06 220 GLU A O 1
ATOM 1777 N N . ASN A 1 221 ? 5.474 2.998 -5.328 1.00 71.62 221 ASN A N 1
ATOM 1778 C CA . ASN A 1 221 ? 6.597 2.731 -6.223 1.00 71.62 221 ASN A CA 1
ATOM 1779 C C . ASN A 1 221 ? 7.932 3.317 -5.777 1.00 71.62 221 ASN A C 1
ATOM 1781 O O . ASN A 1 221 ? 8.955 2.883 -6.300 1.00 71.62 221 ASN A O 1
ATOM 1785 N N . GLN A 1 222 ? 7.991 4.228 -4.805 1.00 71.44 222 GLN A N 1
ATOM 1786 C CA . GLN A 1 222 ? 9.261 4.750 -4.285 1.00 71.44 222 GLN A CA 1
ATOM 1787 C C . GLN A 1 222 ? 10.177 3.602 -3.821 1.00 71.44 222 GLN A C 1
ATOM 1789 O O . GLN A 1 222 ? 11.375 3.566 -4.110 1.00 71.44 222 GLN A O 1
ATOM 1794 N N . ARG A 1 223 ? 9.606 2.575 -3.188 1.00 72.25 223 ARG A N 1
ATOM 1795 C CA . ARG A 1 223 ? 10.363 1.388 -2.763 1.00 72.25 223 ARG A CA 1
ATOM 1796 C C . ARG A 1 223 ? 10.750 0.498 -3.946 1.00 72.25 223 ARG A C 1
ATOM 1798 O O . ARG A 1 223 ? 11.888 0.042 -4.007 1.00 72.25 223 ARG A O 1
ATOM 1805 N N . LEU A 1 224 ? 9.870 0.341 -4.937 1.00 78.25 224 LEU A N 1
ATOM 1806 C CA . LEU A 1 224 ? 10.197 -0.360 -6.184 1.00 78.25 224 LEU A CA 1
ATOM 1807 C C . LEU A 1 224 ? 11.304 0.360 -6.978 1.00 78.25 224 LEU A C 1
ATOM 1809 O O . LEU A 1 224 ? 12.199 -0.286 -7.517 1.00 78.25 224 LEU A O 1
ATOM 1813 N N . SER A 1 225 ? 11.317 1.694 -6.998 1.00 77.06 225 SER A N 1
ATOM 1814 C CA . SER A 1 225 ? 12.394 2.478 -7.612 1.00 77.06 225 SER A CA 1
ATOM 1815 C C . SER A 1 225 ? 13.727 2.269 -6.898 1.00 77.06 225 SER A C 1
ATOM 1817 O O . SER A 1 225 ? 14.765 2.252 -7.553 1.00 77.06 225 SER A O 1
ATOM 1819 N N . THR A 1 226 ? 13.718 2.010 -5.583 1.00 83.88 226 THR A N 1
ATOM 1820 C CA . THR A 1 226 ? 14.933 1.622 -4.857 1.00 83.88 226 THR A CA 1
ATOM 1821 C C . THR A 1 226 ? 15.452 0.274 -5.352 1.00 83.88 226 THR A C 1
ATOM 1823 O O . THR A 1 226 ? 16.650 0.155 -5.599 1.00 83.88 226 THR A O 1
ATOM 1826 N N . VAL A 1 227 ? 14.570 -0.706 -5.588 1.00 86.88 227 VAL A N 1
ATOM 1827 C CA . VAL A 1 227 ? 14.946 -2.001 -6.187 1.00 86.88 227 VAL A CA 1
ATOM 1828 C C . VAL A 1 227 ? 15.564 -1.806 -7.573 1.00 86.88 227 VAL A C 1
ATOM 1830 O O . VAL A 1 227 ? 16.648 -2.329 -7.839 1.00 86.88 227 VAL A O 1
ATOM 1833 N N . TYR A 1 228 ? 14.916 -1.025 -8.444 1.00 85.31 228 TYR A N 1
ATOM 1834 C CA . TYR A 1 228 ? 15.433 -0.742 -9.786 1.00 85.31 228 TYR A CA 1
ATOM 1835 C C . TYR A 1 228 ? 16.762 0.011 -9.758 1.00 85.31 228 TYR A C 1
ATOM 1837 O O . TYR A 1 228 ? 17.666 -0.352 -10.508 1.00 85.31 228 TYR A O 1
ATOM 1845 N N . ARG A 1 229 ? 16.915 0.999 -8.871 1.00 86.75 229 ARG A N 1
ATOM 1846 C CA . ARG A 1 229 ? 18.173 1.728 -8.674 1.00 86.75 229 ARG A CA 1
ATOM 1847 C C . ARG A 1 229 ? 19.291 0.783 -8.241 1.00 86.75 229 ARG A C 1
ATOM 1849 O O . ARG A 1 229 ? 20.321 0.751 -8.900 1.00 86.75 229 ARG A O 1
ATOM 1856 N N . CYS A 1 230 ? 19.073 -0.047 -7.216 1.00 88.50 230 CYS A N 1
ATOM 1857 C CA . CYS A 1 230 ? 20.069 -1.031 -6.776 1.00 88.50 230 CYS A CA 1
ATOM 1858 C C . CYS A 1 230 ? 20.467 -1.989 -7.911 1.00 88.50 230 CYS A C 1
ATOM 1860 O O . CYS A 1 230 ? 21.650 -2.264 -8.110 1.00 88.50 230 CYS A O 1
ATOM 1862 N N . LEU A 1 231 ? 19.493 -2.453 -8.701 1.00 88.56 231 LEU A N 1
ATOM 1863 C CA . LEU A 1 231 ? 19.745 -3.317 -9.853 1.00 88.56 231 LEU A CA 1
ATOM 1864 C C . LEU A 1 231 ? 20.525 -2.598 -10.968 1.00 88.56 231 LEU A C 1
ATOM 1866 O O . LEU A 1 231 ? 21.414 -3.192 -11.583 1.00 88.56 231 LEU A O 1
ATOM 1870 N N . GLN A 1 232 ? 20.209 -1.329 -11.226 1.00 87.56 232 GLN A N 1
ATOM 1871 C CA . GLN A 1 232 ? 20.899 -0.490 -12.203 1.00 87.56 232 GLN A CA 1
ATOM 1872 C C . GLN A 1 232 ? 22.343 -0.206 -11.773 1.00 87.56 232 GLN A C 1
ATOM 1874 O O . GLN A 1 232 ? 23.256 -0.342 -12.590 1.00 87.56 232 GLN A O 1
ATOM 1879 N N . ASP A 1 233 ? 22.566 0.120 -10.501 1.00 88.75 233 ASP A N 1
ATOM 1880 C CA . ASP A 1 233 ? 23.895 0.336 -9.923 1.00 88.75 233 ASP A CA 1
ATOM 1881 C C . ASP A 1 233 ? 24.749 -0.935 -10.024 1.00 88.75 233 ASP A C 1
ATOM 1883 O O . ASP A 1 233 ? 25.912 -0.887 -10.434 1.00 88.75 233 ASP A O 1
ATOM 1887 N N . LEU A 1 234 ? 24.150 -2.096 -9.737 1.00 88.88 234 LEU A N 1
ATOM 1888 C CA . LEU A 1 234 ? 24.801 -3.396 -9.881 1.00 88.88 234 LEU A CA 1
ATOM 1889 C C . LEU A 1 234 ? 25.185 -3.675 -11.345 1.00 88.88 234 LEU A C 1
ATOM 1891 O O . LEU A 1 234 ? 26.329 -4.047 -11.624 1.00 88.88 234 LEU A O 1
ATOM 1895 N N . GLN A 1 235 ? 24.258 -3.453 -12.285 1.00 88.44 235 GLN A N 1
ATOM 1896 C CA . GLN A 1 235 ? 24.486 -3.636 -13.723 1.00 88.44 235 GLN A CA 1
ATOM 1897 C C . GLN A 1 235 ? 25.587 -2.710 -14.261 1.00 88.44 235 GLN A C 1
ATOM 1899 O O . GLN A 1 235 ? 26.358 -3.118 -15.130 1.00 88.44 235 GLN A O 1
ATOM 1904 N N . ASN A 1 236 ? 25.681 -1.488 -13.740 1.00 88.62 236 ASN A N 1
ATOM 1905 C CA . ASN A 1 236 ? 26.670 -0.496 -14.163 1.00 88.62 236 ASN A CA 1
ATOM 1906 C C . ASN A 1 236 ? 27.994 -0.581 -13.386 1.00 88.62 236 ASN A C 1
ATOM 1908 O O . ASN A 1 236 ? 28.899 0.224 -13.622 1.00 88.62 236 ASN A O 1
ATOM 1912 N N . SER A 1 237 ? 28.131 -1.550 -12.479 1.00 90.25 237 SER A N 1
ATOM 1913 C CA . SER A 1 237 ? 29.297 -1.656 -11.606 1.00 90.25 237 SER A CA 1
ATOM 1914 C C . SER A 1 237 ? 30.605 -1.940 -12.372 1.00 90.25 237 SER A C 1
ATOM 1916 O O . SER A 1 237 ? 30.606 -2.598 -13.423 1.00 90.25 237 SER A O 1
ATOM 1918 N N . PRO A 1 238 ? 31.765 -1.521 -11.826 1.00 88.69 238 PRO A N 1
ATOM 1919 C CA . PRO A 1 238 ? 33.076 -1.805 -12.420 1.00 88.69 238 PRO A CA 1
ATOM 1920 C C . PRO A 1 238 ? 33.348 -3.302 -12.636 1.00 88.69 238 PRO A C 1
ATOM 1922 O O . PRO A 1 238 ? 34.070 -3.681 -13.560 1.00 88.69 238 PRO A O 1
ATOM 1925 N N . ILE A 1 239 ? 32.743 -4.165 -11.816 1.00 88.19 239 ILE A N 1
ATOM 1926 C CA . ILE A 1 239 ? 32.895 -5.621 -11.895 1.00 88.19 239 ILE A CA 1
ATOM 1927 C C . ILE A 1 239 ? 32.212 -6.197 -13.132 1.00 88.19 239 ILE A C 1
ATOM 1929 O O . ILE A 1 239 ? 32.803 -7.037 -13.811 1.00 88.19 239 ILE A O 1
ATOM 1933 N N . VAL A 1 240 ? 31.035 -5.690 -13.501 1.00 87.81 240 VAL A N 1
ATOM 1934 C CA . VAL A 1 240 ? 30.361 -6.076 -14.751 1.00 87.81 240 VAL A CA 1
ATOM 1935 C C . VAL A 1 240 ? 31.188 -5.651 -15.960 1.00 87.81 240 VAL A C 1
ATOM 1937 O O . VAL A 1 240 ? 31.362 -6.429 -16.900 1.00 87.81 240 VAL A O 1
ATOM 1940 N N . GLN A 1 241 ? 31.781 -4.455 -15.923 1.00 87.00 241 GLN A N 1
ATOM 1941 C CA . GLN A 1 241 ? 32.681 -3.994 -16.985 1.00 87.00 241 GLN A CA 1
ATOM 1942 C C . GLN A 1 241 ? 33.934 -4.878 -17.093 1.00 87.00 241 GLN A C 1
ATOM 1944 O O . GLN A 1 241 ? 34.349 -5.227 -18.200 1.00 87.00 241 GLN A O 1
ATOM 1949 N N . SER A 1 242 ? 34.522 -5.269 -15.958 1.00 86.44 242 SER A N 1
ATOM 1950 C CA . SER A 1 242 ? 35.661 -6.193 -15.902 1.00 86.44 242 SER A CA 1
ATOM 1951 C C . SER A 1 242 ? 35.301 -7.569 -16.473 1.00 86.44 242 SER A C 1
ATOM 1953 O O . SER A 1 242 ? 35.978 -8.058 -17.378 1.00 86.44 242 SER A O 1
ATOM 1955 N N . ALA A 1 243 ? 34.179 -8.150 -16.039 1.00 87.00 243 ALA A N 1
ATOM 1956 C CA . ALA A 1 243 ? 33.681 -9.428 -16.542 1.00 87.00 243 ALA A CA 1
ATOM 1957 C C . ALA A 1 243 ? 33.395 -9.386 -18.053 1.00 87.00 243 ALA A C 1
ATOM 1959 O O . ALA A 1 243 ? 33.757 -10.312 -18.777 1.00 87.00 243 ALA A O 1
ATOM 1960 N N . THR A 1 244 ? 32.830 -8.280 -18.551 1.00 87.38 244 THR A N 1
ATOM 1961 C CA . THR A 1 244 ? 32.581 -8.064 -19.988 1.00 87.38 244 THR A CA 1
ATOM 1962 C C . THR A 1 244 ? 33.886 -8.037 -20.785 1.00 87.38 244 THR A C 1
ATOM 1964 O O . THR A 1 244 ? 33.986 -8.677 -21.833 1.00 87.38 244 THR A O 1
ATOM 1967 N N . LYS A 1 245 ? 34.919 -7.347 -20.278 1.00 88.00 245 LYS A N 1
ATOM 1968 C CA . LYS A 1 245 ? 36.252 -7.314 -20.906 1.00 88.00 245 LYS A CA 1
ATOM 1969 C C . LYS A 1 245 ? 36.894 -8.700 -20.939 1.00 88.00 245 LYS A C 1
ATOM 1971 O O . LYS A 1 245 ? 37.408 -9.091 -21.985 1.00 88.00 245 LYS A O 1
ATOM 1976 N N . VAL A 1 246 ? 36.833 -9.447 -19.834 1.00 87.31 246 VAL A N 1
ATOM 1977 C CA . VAL A 1 246 ? 37.369 -10.816 -19.759 1.00 87.31 246 VAL A CA 1
ATOM 1978 C C . VAL A 1 246 ? 36.644 -11.737 -20.742 1.00 87.31 246 VAL A C 1
ATOM 1980 O O . VAL A 1 246 ? 37.306 -12.459 -21.481 1.00 87.31 246 VAL A O 1
ATOM 1983 N N . LEU A 1 247 ? 35.312 -11.670 -20.833 1.00 85.88 247 LEU A N 1
ATOM 1984 C CA . LEU A 1 247 ? 34.528 -12.474 -21.779 1.00 85.88 247 LEU A CA 1
ATOM 1985 C C . LEU A 1 247 ? 34.871 -12.143 -23.243 1.00 85.88 247 LEU A C 1
ATOM 1987 O O . LEU A 1 247 ? 35.068 -13.050 -24.054 1.00 85.88 247 LEU A O 1
ATOM 1991 N N . ALA A 1 248 ? 35.026 -10.860 -23.581 1.00 87.56 248 ALA A N 1
ATOM 1992 C CA . ALA A 1 248 ? 35.452 -10.442 -24.919 1.00 87.56 248 ALA A CA 1
ATOM 1993 C C . ALA A 1 248 ? 36.874 -10.937 -25.262 1.00 87.56 248 ALA A C 1
ATOM 1995 O O . ALA A 1 248 ? 37.124 -11.405 -26.379 1.00 87.56 248 ALA A O 1
ATOM 1996 N N . GLN A 1 249 ? 37.801 -10.882 -24.299 1.00 88.62 249 GLN A N 1
ATOM 1997 C CA . GLN A 1 249 ? 39.162 -11.407 -24.452 1.00 88.62 249 GLN A CA 1
ATOM 1998 C C . GLN A 1 249 ? 39.174 -12.933 -24.610 1.00 88.62 249 GLN A C 1
ATOM 2000 O O . GLN A 1 249 ? 39.843 -13.438 -25.513 1.00 88.62 249 GLN A O 1
ATOM 2005 N N . GLN A 1 250 ? 38.399 -13.660 -23.798 1.00 87.31 250 GLN A N 1
ATOM 2006 C CA . GLN A 1 250 ? 38.234 -15.113 -23.902 1.00 87.31 250 GLN A CA 1
ATOM 2007 C C . GLN A 1 250 ? 37.714 -15.510 -25.284 1.00 87.31 250 GLN A C 1
ATOM 2009 O O . GLN A 1 250 ? 38.294 -16.385 -25.921 1.00 87.31 250 GLN A O 1
ATOM 2014 N N . HIS A 1 251 ? 36.676 -14.835 -25.783 1.00 87.38 251 HIS A N 1
ATOM 2015 C CA . HIS A 1 251 ? 36.115 -15.111 -27.105 1.00 87.38 251 HIS A CA 1
ATOM 2016 C C . HIS A 1 251 ? 37.128 -14.847 -28.230 1.00 87.38 251 HIS A C 1
ATOM 2018 O O . HIS A 1 251 ? 37.300 -15.679 -29.121 1.00 87.38 251 HIS A O 1
ATOM 2024 N N . THR A 1 252 ? 37.856 -13.728 -28.159 1.00 90.81 252 THR A N 1
ATOM 2025 C CA . THR A 1 252 ? 38.897 -13.379 -29.142 1.00 90.81 252 THR A CA 1
ATOM 2026 C C . THR A 1 252 ? 40.013 -14.426 -29.168 1.00 90.81 252 THR A C 1
ATOM 2028 O O . THR A 1 252 ? 40.393 -14.906 -30.237 1.00 90.81 252 THR A O 1
ATOM 2031 N N . LEU A 1 253 ? 40.523 -14.820 -27.997 1.00 89.38 253 LEU A N 1
ATOM 2032 C CA . LEU A 1 253 ? 41.556 -15.851 -27.888 1.00 89.38 253 LEU A CA 1
ATOM 2033 C C . LEU A 1 253 ? 41.037 -17.219 -28.338 1.00 89.38 253 LEU A C 1
ATOM 2035 O O . LEU A 1 253 ? 41.745 -17.917 -29.056 1.00 89.38 253 LEU A O 1
ATOM 2039 N N . ALA A 1 254 ? 39.802 -17.588 -27.996 1.00 88.56 254 ALA A N 1
ATOM 2040 C CA . ALA A 1 254 ? 39.206 -18.850 -28.424 1.00 88.56 254 ALA A CA 1
ATOM 2041 C C . ALA A 1 254 ? 39.071 -18.936 -29.953 1.00 88.56 254 ALA A C 1
ATOM 2043 O O . ALA A 1 254 ? 39.380 -19.976 -30.535 1.00 88.56 254 ALA A O 1
ATOM 2044 N N . GLN A 1 255 ? 38.685 -17.842 -30.619 1.00 89.69 255 GLN A N 1
ATOM 2045 C CA . GLN A 1 255 ? 38.647 -17.768 -32.083 1.00 89.69 255 GLN A CA 1
ATOM 2046 C C . GLN A 1 255 ? 40.042 -17.899 -32.708 1.00 89.69 255 GLN A C 1
ATOM 2048 O O . GLN A 1 255 ? 40.216 -18.649 -33.670 1.00 89.69 255 GLN A O 1
ATOM 2053 N N . GLN A 1 256 ? 41.046 -17.213 -32.149 1.00 89.94 256 GLN A N 1
ATOM 2054 C CA . GLN A 1 256 ? 42.436 -17.323 -32.608 1.00 89.94 256 GLN A CA 1
ATOM 2055 C C . GLN A 1 256 ? 42.970 -18.749 -32.435 1.00 89.94 256 GLN A C 1
ATOM 2057 O O . GLN A 1 256 ? 43.528 -19.322 -33.371 1.00 89.94 256 GLN A O 1
ATOM 2062 N N . LEU A 1 257 ? 42.741 -19.356 -31.269 1.00 89.81 257 LEU A N 1
ATOM 2063 C CA . LEU A 1 257 ? 43.116 -20.738 -30.988 1.00 89.81 257 LEU A CA 1
ATOM 2064 C C . LEU A 1 257 ? 42.423 -21.701 -31.951 1.00 89.81 257 LEU A C 1
ATOM 2066 O O . LEU A 1 257 ? 43.090 -22.554 -32.531 1.00 89.81 257 LEU A O 1
ATOM 2070 N N . HIS A 1 258 ? 41.121 -21.532 -32.193 1.00 89.62 258 HIS A N 1
ATOM 2071 C CA . HIS A 1 258 ? 40.379 -22.343 -33.158 1.00 89.62 258 HIS A CA 1
ATOM 2072 C C . HIS A 1 258 ? 40.982 -22.256 -34.567 1.00 89.62 258 HIS A C 1
ATOM 2074 O O . HIS A 1 258 ? 41.202 -23.285 -35.205 1.00 89.62 258 HIS A O 1
ATOM 2080 N N . TYR A 1 259 ? 41.325 -21.050 -35.028 1.00 89.81 259 TYR A N 1
ATOM 2081 C CA . TYR A 1 259 ? 41.997 -20.844 -36.311 1.00 89.81 259 TYR A CA 1
ATOM 2082 C C . TYR A 1 259 ? 43.348 -21.575 -36.384 1.00 89.81 259 TYR A C 1
ATOM 2084 O O . TYR A 1 259 ? 43.631 -22.273 -37.360 1.00 89.81 259 TYR A O 1
ATOM 2092 N N . HIS A 1 260 ? 44.175 -21.487 -35.340 1.00 88.25 260 HIS A N 1
ATOM 2093 C CA . HIS A 1 260 ? 45.461 -22.188 -35.307 1.00 88.25 260 HIS A CA 1
ATOM 2094 C C . HIS A 1 260 ? 45.312 -23.714 -35.208 1.00 88.25 260 HIS A C 1
ATOM 2096 O O . HIS A 1 260 ? 46.085 -24.441 -35.836 1.00 88.25 260 HIS A O 1
ATOM 2102 N N . TRP A 1 261 ? 44.302 -24.218 -34.494 1.00 89.62 261 TRP A N 1
ATOM 2103 C CA . TRP A 1 261 ? 43.972 -25.646 -34.468 1.00 89.62 261 TRP A CA 1
ATOM 2104 C C . TRP A 1 261 ? 43.545 -26.161 -35.849 1.00 89.62 261 TRP A C 1
ATOM 2106 O O . TRP A 1 261 ? 44.030 -27.208 -36.289 1.00 89.62 261 TRP A O 1
ATOM 2116 N N . GLN A 1 262 ? 42.735 -25.388 -36.583 1.00 88.06 262 GLN A N 1
ATOM 2117 C CA . GLN A 1 262 ? 42.364 -25.696 -37.968 1.00 88.06 262 GLN A CA 1
ATOM 2118 C C . GLN A 1 262 ? 43.579 -25.715 -38.907 1.00 88.06 262 GLN A C 1
ATOM 2120 O O . GLN A 1 262 ? 43.716 -26.646 -39.701 1.00 88.06 262 GLN A O 1
ATOM 2125 N N . GLN A 1 263 ? 44.505 -24.753 -38.789 1.00 86.62 263 GLN A N 1
ATOM 2126 C CA . GLN A 1 263 ? 45.747 -24.742 -39.581 1.00 86.62 263 GLN A CA 1
ATOM 2127 C C . GLN A 1 263 ? 46.607 -25.996 -39.368 1.00 86.62 263 GLN A C 1
ATOM 2129 O O . GLN A 1 263 ? 47.318 -26.421 -40.279 1.00 86.62 263 GLN A O 1
ATOM 2134 N N . LEU A 1 264 ? 46.546 -26.589 -38.173 1.00 86.88 264 LEU A N 1
ATOM 2135 C CA . LEU A 1 264 ? 47.241 -27.831 -37.832 1.00 86.88 264 LEU A CA 1
ATOM 2136 C C . LEU A 1 264 ? 46.441 -29.091 -38.199 1.00 86.88 264 LEU A C 1
ATOM 2138 O O . LEU A 1 264 ? 46.957 -30.193 -38.028 1.00 86.88 264 LEU A O 1
ATOM 2142 N N . SER A 1 265 ? 45.210 -28.945 -38.712 1.00 86.12 265 SER A N 1
ATOM 2143 C CA . SER A 1 265 ? 44.276 -30.048 -38.995 1.00 86.12 265 SER A CA 1
ATOM 2144 C C . SER A 1 265 ? 44.024 -30.946 -37.775 1.00 86.12 265 SER A C 1
ATOM 2146 O O . SER A 1 265 ? 43.901 -32.164 -37.896 1.00 86.12 265 SER A O 1
ATOM 2148 N N . LEU A 1 266 ? 43.9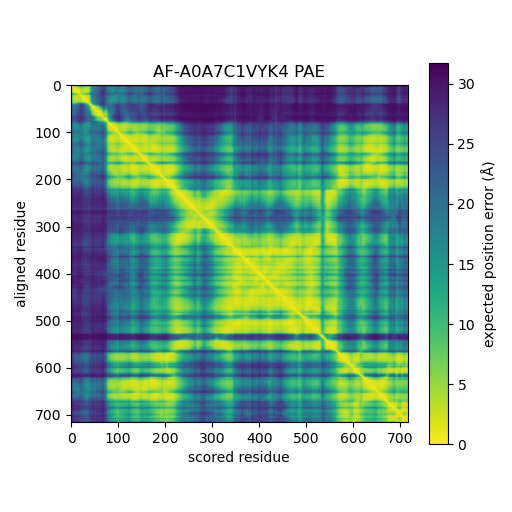70 -30.342 -36.584 1.00 85.81 266 LEU A N 1
ATOM 2149 C CA . LEU A 1 266 ? 43.717 -31.026 -35.318 1.00 85.81 266 LEU A CA 1
ATOM 2150 C C . LEU A 1 266 ? 42.413 -30.529 -34.695 1.00 85.81 266 LEU A C 1
ATOM 2152 O O . LEU A 1 266 ? 42.097 -29.344 -34.754 1.00 85.81 266 LEU A O 1
ATOM 2156 N N . GLN A 1 267 ? 41.689 -31.437 -34.042 1.00 85.81 267 GLN A N 1
ATOM 2157 C CA . GLN A 1 267 ? 40.532 -31.110 -33.213 1.00 85.81 267 GLN A CA 1
ATOM 2158 C C . GLN A 1 267 ? 40.848 -31.460 -31.754 1.00 85.81 267 GLN A C 1
ATOM 2160 O O . GLN A 1 267 ? 40.960 -32.649 -31.429 1.00 85.81 267 GLN A O 1
ATOM 2165 N N . PRO A 1 268 ? 41.068 -30.456 -30.889 1.00 86.38 268 PRO A N 1
ATOM 2166 C CA . PRO A 1 268 ? 41.315 -30.687 -29.473 1.00 86.38 268 PRO A CA 1
ATOM 2167 C C . PRO A 1 268 ? 40.000 -30.930 -28.714 1.00 86.38 268 PRO A C 1
ATOM 2169 O O . PRO A 1 268 ? 38.934 -30.502 -29.157 1.00 86.38 268 PRO A O 1
ATOM 2172 N N . ALA A 1 269 ? 40.069 -31.607 -27.563 1.00 82.44 269 ALA A N 1
ATOM 2173 C CA . ALA A 1 269 ? 38.889 -31.853 -26.721 1.00 82.44 269 ALA A CA 1
ATOM 2174 C C . ALA A 1 269 ? 38.399 -30.578 -26.002 1.00 82.44 269 ALA A C 1
ATOM 2176 O O . ALA A 1 269 ? 37.203 -30.407 -25.785 1.00 82.44 269 ALA A O 1
ATOM 2177 N N . ALA A 1 270 ? 39.324 -29.674 -25.677 1.00 83.19 270 ALA A N 1
ATOM 2178 C CA . ALA A 1 270 ? 39.070 -28.324 -25.188 1.00 83.19 270 ALA A CA 1
ATOM 2179 C C . ALA A 1 270 ? 39.974 -27.342 -25.945 1.00 83.19 270 ALA A C 1
ATOM 2181 O O . ALA A 1 270 ? 41.040 -27.722 -26.426 1.00 83.19 270 ALA A O 1
ATOM 2182 N N . VAL A 1 271 ? 39.569 -26.077 -26.073 1.00 82.31 271 VAL A N 1
ATOM 2183 C CA . VAL A 1 271 ? 40.294 -25.083 -26.894 1.00 82.31 271 VAL A CA 1
ATOM 2184 C C . VAL A 1 271 ? 41.735 -24.849 -26.400 1.00 82.31 271 VAL A C 1
ATOM 2186 O O . VAL A 1 271 ? 42.609 -24.490 -27.194 1.00 82.31 271 VAL A O 1
ATOM 2189 N N . ASP A 1 272 ? 42.002 -25.122 -25.124 1.00 82.94 272 ASP A N 1
ATOM 2190 C CA . ASP A 1 272 ? 43.289 -24.989 -24.440 1.00 82.94 272 ASP A CA 1
ATOM 2191 C C . ASP A 1 272 ? 44.048 -26.322 -24.230 1.00 82.94 272 ASP A C 1
ATOM 2193 O O . ASP A 1 272 ? 45.081 -26.351 -23.556 1.00 82.94 272 ASP A O 1
ATOM 2197 N N . ASP A 1 273 ? 43.596 -27.429 -24.835 1.00 86.00 273 ASP A N 1
ATOM 2198 C CA . ASP A 1 273 ? 44.216 -28.751 -24.674 1.00 86.00 273 ASP A CA 1
ATOM 2199 C C . ASP A 1 273 ? 45.547 -28.889 -25.443 1.00 86.00 273 ASP A C 1
ATOM 2201 O O . ASP A 1 273 ? 45.625 -29.348 -26.589 1.00 86.00 273 ASP A O 1
ATOM 2205 N N . LEU A 1 274 ? 46.641 -28.538 -24.766 1.00 84.06 274 LEU A N 1
ATOM 2206 C CA . LEU A 1 274 ? 48.006 -28.678 -25.278 1.00 84.06 274 LEU A CA 1
ATOM 2207 C C . LEU A 1 274 ? 48.425 -30.131 -25.547 1.00 84.06 274 LEU A C 1
ATOM 2209 O O . LEU A 1 274 ? 49.334 -30.345 -26.361 1.00 84.06 274 LEU A O 1
ATOM 2213 N N . ALA A 1 275 ? 47.799 -31.130 -24.912 1.00 85.69 275 ALA A N 1
ATOM 2214 C CA . ALA A 1 275 ? 48.166 -32.533 -25.112 1.00 85.69 275 ALA A CA 1
ATOM 2215 C C . ALA A 1 275 ? 47.851 -32.994 -26.542 1.00 85.69 275 ALA A C 1
ATOM 2217 O O . ALA A 1 275 ? 48.567 -33.829 -27.103 1.00 85.69 275 ALA A O 1
ATOM 2218 N N . THR A 1 276 ? 46.868 -32.367 -27.195 1.00 86.19 276 THR A N 1
ATOM 2219 C CA . THR A 1 276 ? 46.519 -32.634 -28.595 1.00 86.19 276 THR A CA 1
ATOM 2220 C C . THR A 1 276 ? 47.688 -32.387 -29.570 1.00 86.19 276 THR A C 1
ATOM 2222 O O . THR A 1 276 ? 47.777 -33.061 -30.599 1.00 86.19 276 THR A O 1
ATOM 2225 N N . LEU A 1 277 ? 48.676 -31.545 -29.226 1.00 84.56 277 LEU A N 1
ATOM 2226 C CA . LEU A 1 277 ? 49.894 -31.347 -30.035 1.00 84.56 277 LEU A CA 1
ATOM 2227 C C . LEU A 1 277 ? 50.808 -32.585 -30.107 1.00 84.56 277 LEU A C 1
ATOM 2229 O O . LEU A 1 277 ? 51.675 -32.662 -30.986 1.00 84.56 277 LEU A O 1
ATOM 2233 N N . GLN A 1 278 ? 50.647 -33.558 -29.204 1.00 84.44 278 GLN A N 1
ATOM 2234 C CA . GLN A 1 278 ? 51.416 -34.807 -29.240 1.00 84.44 278 GLN A CA 1
ATOM 2235 C C . GLN A 1 278 ? 51.083 -35.657 -30.475 1.00 84.44 278 GLN A C 1
ATOM 2237 O O . GLN A 1 278 ? 51.937 -36.421 -30.918 1.00 84.44 278 GLN A O 1
ATOM 2242 N N . LYS A 1 279 ? 49.903 -35.452 -31.080 1.00 84.94 279 LYS A N 1
ATOM 2243 C CA . LYS A 1 279 ? 49.431 -36.150 -32.288 1.00 84.94 279 LYS A CA 1
ATOM 2244 C C . LYS A 1 279 ? 50.164 -35.735 -33.575 1.00 84.94 279 LYS A C 1
ATOM 2246 O O . LYS A 1 279 ? 50.012 -36.395 -34.597 1.00 84.94 279 LYS A O 1
ATOM 2251 N N . LEU A 1 280 ? 50.962 -34.662 -33.547 1.00 85.81 280 LEU A N 1
ATOM 2252 C CA . LEU A 1 280 ? 51.752 -34.211 -34.699 1.00 85.81 280 LEU A CA 1
ATOM 2253 C C . LEU A 1 280 ? 53.039 -35.030 -34.863 1.00 85.81 280 LEU A C 1
ATOM 2255 O O . LEU A 1 280 ? 53.809 -35.205 -33.911 1.00 85.81 280 LEU A O 1
ATOM 2259 N N . SER A 1 281 ? 53.338 -35.428 -36.100 1.00 86.00 281 SER A N 1
ATOM 2260 C CA . SER A 1 281 ? 54.630 -36.022 -36.471 1.00 86.00 281 SER A CA 1
ATOM 2261 C C . SER A 1 281 ? 55.792 -35.021 -36.339 1.00 86.00 281 SER A C 1
ATOM 2263 O O . SER A 1 281 ? 55.599 -33.801 -36.353 1.00 86.00 281 SER A O 1
ATOM 2265 N N . GLY A 1 282 ? 57.030 -35.523 -36.243 1.00 81.62 282 GLY A N 1
ATOM 2266 C CA . GLY A 1 282 ? 58.234 -34.686 -36.109 1.00 81.62 282 GLY A CA 1
ATOM 2267 C C . GLY A 1 282 ? 58.396 -33.650 -37.231 1.00 81.62 282 GLY A C 1
ATOM 2268 O O . GLY A 1 282 ? 58.684 -32.487 -36.960 1.00 81.62 282 GLY A O 1
ATOM 2269 N N . TRP A 1 283 ? 58.108 -34.030 -38.479 1.00 78.88 283 TRP A N 1
ATOM 2270 C CA . TRP A 1 283 ? 58.159 -33.125 -39.634 1.00 78.88 283 TRP A CA 1
ATOM 2271 C C . TRP A 1 283 ? 57.058 -32.057 -39.621 1.00 78.88 283 TRP A C 1
ATOM 2273 O O . TRP A 1 283 ? 57.320 -30.905 -39.966 1.00 78.88 283 TRP A O 1
ATOM 2283 N N . GLN A 1 284 ? 55.845 -32.392 -39.168 1.00 81.25 284 GLN A N 1
ATOM 2284 C CA . GLN A 1 284 ? 54.764 -31.410 -39.005 1.00 81.25 284 GLN A CA 1
ATOM 2285 C C . GLN A 1 284 ? 55.099 -30.373 -37.926 1.00 81.25 284 GLN A C 1
ATOM 2287 O O . GLN A 1 284 ? 54.809 -29.191 -38.107 1.00 81.25 284 GLN A O 1
ATOM 2292 N N . LYS A 1 285 ? 55.773 -30.789 -36.842 1.00 82.25 285 LYS A N 1
ATOM 2293 C CA . LYS A 1 285 ? 56.244 -29.877 -35.786 1.00 82.25 285 LYS A CA 1
ATOM 2294 C C . LYS A 1 285 ? 57.272 -28.866 -36.299 1.00 82.25 285 LYS A C 1
ATOM 2296 O O . LYS A 1 285 ? 57.229 -27.711 -35.887 1.00 82.25 285 LYS A O 1
ATOM 2301 N N . VAL A 1 286 ? 58.154 -29.273 -37.216 1.00 84.12 286 VAL A N 1
ATOM 2302 C CA . VAL A 1 286 ? 59.136 -28.373 -37.852 1.00 84.12 286 VAL A CA 1
ATOM 2303 C C . VAL A 1 286 ? 58.461 -27.449 -38.871 1.00 84.12 286 VAL A C 1
ATOM 2305 O O . VAL A 1 286 ? 58.672 -26.238 -38.836 1.00 84.12 286 VAL A O 1
ATOM 2308 N N . ARG A 1 287 ? 57.597 -27.989 -39.742 1.00 84.94 287 ARG A N 1
ATOM 2309 C CA . ARG A 1 287 ? 56.890 -27.212 -40.777 1.00 84.94 287 ARG A CA 1
ATOM 2310 C C . ARG A 1 287 ? 55.986 -26.123 -40.192 1.00 84.94 287 ARG A C 1
ATOM 2312 O O . ARG A 1 287 ? 55.927 -25.029 -40.742 1.00 84.94 287 ARG A O 1
ATOM 2319 N N . HIS A 1 288 ? 55.302 -26.409 -39.085 1.00 87.19 288 HIS A N 1
ATOM 2320 C CA . HIS A 1 288 ? 54.351 -25.493 -38.443 1.00 87.19 288 HIS A CA 1
ATOM 2321 C C . HIS A 1 288 ? 54.884 -24.879 -37.139 1.00 87.19 288 HIS A C 1
ATOM 2323 O O . HIS A 1 288 ? 54.103 -24.482 -36.273 1.00 87.19 288 HIS A O 1
ATOM 2329 N N . TRP A 1 289 ? 56.209 -24.795 -36.968 1.00 87.00 289 TRP A N 1
ATOM 2330 C CA . TRP A 1 289 ? 56.823 -24.388 -35.697 1.00 87.00 289 TRP A CA 1
ATOM 2331 C C . TRP A 1 289 ? 56.325 -23.021 -35.188 1.00 87.00 289 TRP A C 1
ATOM 2333 O O . TRP A 1 289 ? 56.117 -22.846 -33.986 1.00 87.00 289 TRP A O 1
ATOM 2343 N N . TRP A 1 290 ? 56.082 -22.069 -36.097 1.00 86.94 290 TRP A N 1
ATOM 2344 C CA . TRP A 1 290 ? 55.608 -20.726 -35.758 1.00 86.94 290 TRP A CA 1
ATOM 2345 C C . TRP A 1 290 ? 54.162 -20.744 -35.243 1.00 86.94 290 TRP A C 1
ATOM 2347 O O . TRP A 1 290 ? 53.886 -20.188 -34.182 1.00 86.94 290 TRP A O 1
ATOM 2357 N N . THR A 1 291 ? 53.272 -21.485 -35.913 1.00 86.75 291 THR A N 1
ATOM 2358 C CA . THR A 1 291 ? 51.884 -21.718 -35.477 1.00 86.75 291 THR A CA 1
ATOM 2359 C C . THR A 1 291 ? 51.838 -22.399 -34.108 1.00 86.75 291 THR A C 1
ATOM 2361 O O . THR A 1 291 ? 51.087 -21.980 -33.233 1.00 86.75 291 THR A O 1
ATOM 2364 N N . ILE A 1 292 ? 52.689 -23.405 -33.871 1.00 87.69 292 ILE A N 1
ATOM 2365 C CA . ILE A 1 292 ? 52.768 -24.107 -32.578 1.00 87.69 292 ILE A CA 1
ATOM 2366 C C . ILE A 1 292 ? 53.245 -23.164 -31.463 1.00 87.69 292 ILE A C 1
ATOM 2368 O O . ILE A 1 292 ? 52.738 -23.225 -30.341 1.00 87.69 292 ILE A O 1
ATOM 2372 N N . ARG A 1 293 ? 54.207 -22.277 -31.751 1.00 88.94 293 ARG A N 1
ATOM 2373 C CA . ARG A 1 293 ? 54.689 -21.276 -30.788 1.00 88.94 293 ARG A CA 1
ATOM 2374 C C . ARG A 1 293 ? 53.599 -20.261 -30.432 1.00 88.94 293 ARG A C 1
ATOM 2376 O O . ARG A 1 293 ? 53.430 -19.969 -29.250 1.00 88.94 293 ARG A O 1
ATOM 2383 N N . GLN A 1 294 ? 52.866 -19.754 -31.423 1.00 87.62 294 GLN A N 1
ATOM 2384 C CA . GLN A 1 294 ? 51.742 -18.834 -31.204 1.00 87.62 294 GLN A CA 1
ATOM 2385 C C . GLN A 1 294 ? 50.624 -19.483 -30.392 1.00 87.62 294 GLN A C 1
ATOM 2387 O O . GLN A 1 294 ? 50.173 -18.904 -29.408 1.00 87.62 294 GLN A O 1
ATOM 2392 N N . LEU A 1 295 ? 50.261 -20.717 -30.742 1.00 88.69 295 LEU A N 1
ATOM 2393 C CA . LEU A 1 295 ? 49.233 -21.486 -30.054 1.00 88.69 295 LEU A CA 1
ATOM 2394 C C . LEU A 1 295 ? 49.597 -21.715 -28.580 1.00 88.69 295 LEU A C 1
ATOM 2396 O O . LEU A 1 295 ? 48.780 -21.458 -27.706 1.00 88.69 295 LEU A O 1
ATOM 2400 N N . ARG A 1 296 ? 50.845 -22.093 -28.263 1.00 88.31 296 ARG A N 1
ATOM 2401 C CA . ARG A 1 296 ? 51.302 -22.213 -26.862 1.00 88.31 296 ARG A CA 1
ATOM 2402 C C . ARG A 1 296 ? 51.203 -20.897 -26.090 1.00 88.31 296 ARG A C 1
ATOM 2404 O O . ARG A 1 296 ? 50.779 -20.904 -24.939 1.00 88.31 296 ARG A O 1
ATOM 2411 N N . HIS A 1 297 ? 51.593 -19.786 -26.712 1.00 89.56 297 HIS A N 1
ATOM 2412 C CA . HIS A 1 297 ? 51.521 -18.466 -26.087 1.00 89.56 297 HIS A CA 1
ATOM 2413 C C . HIS A 1 297 ? 50.068 -18.036 -25.827 1.00 89.56 297 HIS A C 1
ATOM 2415 O O . HIS A 1 297 ? 49.750 -17.557 -24.743 1.00 89.56 297 HIS A O 1
ATOM 2421 N N . GLN A 1 298 ? 49.176 -18.228 -26.799 1.00 89.62 298 GLN A N 1
ATOM 2422 C CA . GLN A 1 298 ? 47.758 -17.887 -26.668 1.00 89.62 298 GLN A CA 1
ATOM 2423 C C . GLN A 1 298 ? 47.021 -18.802 -25.689 1.00 89.62 298 GLN A C 1
ATOM 2425 O O . GLN A 1 298 ? 46.170 -18.307 -24.960 1.00 89.62 298 GLN A O 1
ATOM 2430 N N . ILE A 1 299 ? 47.365 -20.094 -25.612 1.00 87.62 299 ILE A N 1
ATOM 2431 C CA . ILE A 1 299 ? 46.820 -20.992 -24.583 1.00 87.62 299 ILE A CA 1
ATOM 2432 C C . ILE A 1 299 ? 47.259 -20.534 -23.191 1.00 87.62 299 ILE A C 1
ATOM 2434 O O . ILE A 1 299 ? 46.423 -20.441 -22.300 1.00 87.62 299 ILE A O 1
ATOM 2438 N N . ALA A 1 300 ? 48.534 -20.177 -23.006 1.00 87.50 300 ALA A N 1
ATOM 2439 C CA . ALA A 1 300 ? 49.004 -19.646 -21.727 1.00 87.50 300 ALA A CA 1
ATOM 2440 C C . ALA A 1 300 ? 48.270 -18.348 -21.345 1.00 87.50 300 ALA A C 1
ATOM 2442 O O . ALA A 1 300 ? 47.838 -18.204 -20.205 1.00 87.50 300 ALA A O 1
ATOM 2443 N N . ALA A 1 301 ? 48.065 -17.435 -22.301 1.00 87.50 301 ALA A N 1
ATOM 2444 C CA . ALA A 1 301 ? 47.280 -16.219 -22.084 1.00 87.50 301 ALA A CA 1
ATOM 2445 C C . ALA A 1 301 ? 45.806 -16.525 -21.756 1.00 87.50 301 ALA A C 1
ATOM 2447 O O . ALA A 1 301 ? 45.236 -15.892 -20.874 1.00 87.50 301 ALA A O 1
ATOM 2448 N N . TYR A 1 302 ? 45.202 -17.515 -22.420 1.00 87.06 302 TYR A N 1
ATOM 2449 C CA . TYR A 1 302 ? 43.826 -17.953 -22.172 1.00 87.06 302 TYR A CA 1
ATOM 2450 C C . TYR A 1 302 ? 43.660 -18.563 -20.772 1.00 87.06 302 TYR A C 1
ATOM 2452 O O . TYR A 1 302 ? 42.706 -18.238 -20.073 1.00 87.06 302 TYR A O 1
ATOM 2460 N N . GLN A 1 303 ? 44.619 -19.383 -20.329 1.00 85.19 303 GLN A N 1
ATOM 2461 C CA . GLN A 1 303 ? 44.627 -20.011 -19.001 1.00 85.19 303 GLN A CA 1
ATOM 2462 C C . GLN A 1 303 ? 44.923 -19.027 -17.858 1.00 85.19 303 GLN A C 1
ATOM 2464 O O . GLN A 1 303 ? 44.558 -19.290 -16.716 1.00 85.19 303 GLN A O 1
ATOM 2469 N N . GLN A 1 304 ? 45.577 -17.897 -18.147 1.00 85.75 304 GLN A N 1
ATOM 2470 C CA . GLN A 1 304 ? 45.826 -16.830 -17.172 1.00 85.75 304 GLN A CA 1
ATOM 2471 C C . GLN A 1 304 ? 44.609 -15.926 -16.929 1.00 85.75 304 GLN A C 1
ATOM 2473 O O . GLN A 1 304 ? 44.607 -15.168 -15.957 1.00 85.75 304 GLN A O 1
ATOM 2478 N N . LEU A 1 305 ? 43.581 -15.979 -17.784 1.00 83.94 305 LEU A N 1
ATOM 2479 C CA . LEU A 1 305 ? 42.363 -15.202 -17.568 1.00 83.94 305 LEU A CA 1
ATOM 2480 C C . LEU A 1 305 ? 41.587 -15.770 -16.370 1.00 83.94 305 LEU A C 1
ATOM 2482 O O . LEU A 1 305 ? 41.340 -16.977 -16.320 1.00 83.94 305 LEU A O 1
ATOM 2486 N N . PRO A 1 306 ? 41.169 -14.925 -15.407 1.00 80.12 306 PRO A N 1
ATOM 2487 C CA . PRO A 1 306 ? 40.438 -15.402 -14.244 1.00 80.12 306 PRO A CA 1
ATOM 2488 C C . PRO A 1 306 ? 39.100 -16.023 -14.678 1.00 80.12 306 PRO A C 1
ATOM 2490 O O . PRO A 1 306 ? 38.408 -15.454 -15.533 1.00 80.12 306 PRO A O 1
ATOM 2493 N N . PRO A 1 307 ? 38.691 -17.165 -14.093 1.00 75.31 307 PRO A N 1
ATOM 2494 C CA . PRO A 1 307 ? 37.363 -17.706 -14.342 1.00 75.31 307 PRO A CA 1
ATOM 2495 C C . PRO A 1 307 ? 36.314 -16.699 -13.862 1.00 75.31 307 PRO A C 1
ATOM 2497 O O . PRO A 1 307 ? 36.470 -16.071 -12.814 1.00 75.31 307 PRO A O 1
ATOM 2500 N N . GLN A 1 308 ? 35.230 -16.539 -14.623 1.00 70.62 308 GLN A N 1
ATOM 2501 C CA . GLN A 1 308 ? 34.227 -15.499 -14.356 1.00 70.62 308 GLN A CA 1
ATOM 2502 C C . GLN A 1 308 ? 33.577 -15.628 -12.969 1.00 70.62 308 GLN A C 1
ATOM 2504 O O . GLN A 1 308 ? 33.217 -14.621 -12.362 1.00 70.62 308 GLN A O 1
ATOM 2509 N N . SER A 1 309 ? 33.483 -16.849 -12.438 1.00 69.75 309 SER A N 1
ATOM 2510 C CA . SER A 1 309 ? 33.018 -17.122 -11.074 1.00 69.75 309 SER A CA 1
ATOM 2511 C C . SER A 1 309 ? 33.975 -16.601 -9.992 1.00 69.75 309 SER A C 1
ATOM 2513 O O . SER A 1 309 ? 33.528 -16.137 -8.946 1.00 69.75 309 SER A O 1
ATOM 2515 N N . ALA A 1 310 ? 35.291 -16.586 -10.241 1.00 74.94 310 ALA A N 1
ATOM 2516 C CA . ALA A 1 310 ? 36.269 -16.039 -9.296 1.00 74.94 310 ALA A CA 1
ATOM 2517 C C . ALA A 1 310 ? 36.230 -14.505 -9.227 1.00 74.94 310 ALA A C 1
ATOM 2519 O O . ALA A 1 310 ? 36.494 -13.944 -8.165 1.00 74.94 310 ALA A O 1
ATOM 2520 N N . ILE A 1 311 ? 35.861 -13.833 -10.327 1.00 76.44 311 ILE A N 1
ATOM 2521 C CA . ILE A 1 311 ? 35.682 -12.371 -10.357 1.00 76.44 311 ILE A CA 1
ATOM 2522 C C . ILE A 1 311 ? 34.553 -11.959 -9.401 1.00 76.44 311 ILE A C 1
ATOM 2524 O O . ILE A 1 311 ? 34.714 -11.016 -8.634 1.00 76.44 311 ILE A O 1
ATOM 2528 N N . ALA A 1 312 ? 33.435 -12.693 -9.407 1.00 74.31 312 ALA A N 1
ATOM 2529 C CA . ALA A 1 312 ? 32.304 -12.431 -8.517 1.00 74.31 312 ALA A CA 1
ATOM 2530 C C . ALA A 1 312 ? 32.590 -12.827 -7.058 1.00 74.31 312 ALA A C 1
ATOM 2532 O O . ALA A 1 312 ? 32.182 -12.128 -6.131 1.00 74.31 312 ALA A O 1
ATOM 2533 N N . LYS A 1 313 ? 33.270 -13.960 -6.838 1.00 75.50 313 LYS A N 1
ATOM 2534 C CA . LYS A 1 313 ? 33.504 -14.520 -5.496 1.00 75.50 313 LYS A CA 1
ATOM 2535 C C . LYS A 1 313 ? 34.453 -13.675 -4.644 1.00 75.50 313 LYS A C 1
ATOM 2537 O O . LYS A 1 313 ? 34.255 -13.583 -3.437 1.00 75.50 313 LYS A O 1
ATOM 2542 N N . ASN A 1 314 ? 35.472 -13.085 -5.261 1.00 76.75 314 ASN A N 1
ATOM 2543 C CA . ASN A 1 314 ? 36.560 -12.430 -4.534 1.00 76.75 314 ASN A CA 1
ATOM 2544 C C . ASN A 1 314 ? 36.332 -10.929 -4.289 1.00 76.75 314 ASN A C 1
ATOM 2546 O O . ASN A 1 314 ? 37.167 -10.300 -3.645 1.00 76.75 314 ASN A O 1
ATOM 2550 N N . ASP A 1 315 ? 35.234 -10.352 -4.788 1.00 83.75 315 ASP A N 1
ATOM 2551 C CA . ASP A 1 315 ? 34.937 -8.928 -4.626 1.00 83.75 315 ASP A CA 1
ATOM 2552 C C . ASP A 1 315 ? 33.862 -8.690 -3.549 1.00 83.75 315 ASP A C 1
ATOM 2554 O O . ASP A 1 315 ? 32.677 -8.978 -3.731 1.00 83.75 315 ASP A O 1
ATOM 2558 N N . GLU A 1 316 ? 34.275 -8.151 -2.399 1.00 85.12 316 GLU A N 1
ATOM 2559 C CA . GLU A 1 316 ? 33.367 -7.870 -1.280 1.00 85.12 316 GLU A CA 1
ATOM 2560 C C . GLU A 1 316 ? 32.318 -6.798 -1.606 1.00 85.12 316 GLU A C 1
ATOM 2562 O O . GLU A 1 316 ? 31.198 -6.850 -1.088 1.00 85.12 316 GLU A O 1
ATOM 2567 N N . CYS A 1 317 ? 32.657 -5.823 -2.453 1.00 86.00 317 CYS A N 1
ATOM 2568 C CA . CYS A 1 317 ? 31.750 -4.745 -2.839 1.00 86.00 317 CYS A CA 1
ATOM 2569 C C . CYS A 1 317 ? 30.621 -5.275 -3.729 1.00 86.00 317 CYS A C 1
ATOM 2571 O O . CYS A 1 317 ? 29.461 -4.929 -3.504 1.00 86.00 317 CYS A O 1
ATOM 2573 N N . TRP A 1 318 ? 30.937 -6.172 -4.665 1.00 88.31 318 TRP A N 1
ATOM 2574 C CA . TRP A 1 318 ? 29.969 -6.910 -5.471 1.00 88.31 318 TRP A CA 1
ATOM 2575 C C . TRP A 1 318 ? 29.029 -7.732 -4.590 1.00 88.31 318 TRP A C 1
ATOM 2577 O O . TRP A 1 318 ? 27.812 -7.583 -4.681 1.00 88.31 318 TRP A O 1
ATOM 2587 N N . GLN A 1 319 ? 29.573 -8.541 -3.675 1.00 86.62 319 GLN A N 1
ATOM 2588 C CA . GLN A 1 319 ? 28.763 -9.365 -2.769 1.00 86.62 319 GLN A CA 1
ATOM 2589 C C . GLN A 1 319 ? 27.848 -8.515 -1.875 1.00 86.62 319 GLN A C 1
ATOM 2591 O O . GLN A 1 319 ? 26.700 -8.886 -1.616 1.00 86.62 319 GLN A O 1
ATOM 2596 N N . ARG A 1 320 ? 28.328 -7.353 -1.417 1.00 88.50 320 ARG A N 1
ATOM 2597 C CA . ARG A 1 320 ? 27.522 -6.398 -0.648 1.00 88.50 320 ARG A CA 1
ATOM 2598 C C . ARG A 1 320 ? 26.403 -5.790 -1.497 1.00 88.50 320 ARG A C 1
ATOM 2600 O O . ARG A 1 320 ? 25.270 -5.757 -1.028 1.00 88.50 320 ARG A O 1
ATOM 2607 N N . ALA A 1 321 ? 26.692 -5.369 -2.727 1.00 88.38 321 ALA A N 1
ATOM 2608 C CA . ALA A 1 321 ? 25.705 -4.788 -3.640 1.00 88.38 321 ALA A CA 1
ATOM 2609 C C . ALA A 1 321 ? 24.620 -5.801 -4.057 1.00 88.38 321 ALA A C 1
ATOM 2611 O O . ALA A 1 321 ? 23.435 -5.462 -4.107 1.00 88.38 321 ALA A O 1
ATOM 2612 N N . VAL A 1 322 ? 24.996 -7.067 -4.279 1.00 89.56 322 VAL A N 1
ATOM 2613 C CA . VAL A 1 322 ? 24.046 -8.167 -4.521 1.00 89.56 322 VAL A CA 1
ATOM 2614 C C . VAL A 1 322 ? 23.105 -8.326 -3.326 1.00 89.56 322 VAL A C 1
ATOM 2616 O O . VAL A 1 322 ? 21.890 -8.254 -3.500 1.00 89.56 322 VAL A O 1
ATOM 2619 N N . LYS A 1 323 ? 23.646 -8.443 -2.104 1.00 89.88 323 LYS A N 1
ATOM 2620 C CA . LYS A 1 323 ? 22.832 -8.555 -0.880 1.00 89.88 323 LYS A CA 1
ATOM 2621 C C . LYS A 1 323 ? 21.924 -7.346 -0.663 1.00 89.88 323 LYS A C 1
ATOM 2623 O O . LYS A 1 323 ? 20.785 -7.519 -0.249 1.00 89.88 323 LYS A O 1
ATOM 2628 N N . GLN A 1 324 ? 22.406 -6.136 -0.946 1.00 90.94 324 GLN A N 1
ATOM 2629 C CA . GLN A 1 324 ? 21.595 -4.916 -0.872 1.00 90.94 324 GLN A CA 1
ATOM 2630 C C . GLN A 1 324 ? 20.422 -4.960 -1.855 1.00 90.94 324 GLN A C 1
ATOM 2632 O O . GLN A 1 324 ? 19.307 -4.614 -1.481 1.00 90.94 324 GLN A O 1
ATOM 2637 N N . THR A 1 325 ? 20.649 -5.440 -3.078 1.00 90.00 325 THR A N 1
ATOM 2638 C CA . THR A 1 325 ? 19.594 -5.587 -4.092 1.00 90.00 325 THR A CA 1
ATOM 2639 C C . THR A 1 325 ? 18.566 -6.646 -3.681 1.00 90.00 325 THR A C 1
ATOM 2641 O O . THR A 1 325 ? 17.363 -6.410 -3.782 1.00 90.00 325 THR A O 1
ATOM 2644 N N . GLU A 1 326 ? 19.016 -7.799 -3.172 1.00 90.44 326 GLU A N 1
ATOM 2645 C CA . GLU A 1 326 ? 18.129 -8.850 -2.648 1.00 90.44 326 GLU A CA 1
ATOM 2646 C C . GLU A 1 326 ? 17.303 -8.362 -1.453 1.00 90.44 326 GLU A C 1
ATOM 2648 O O . GLU A 1 326 ? 16.106 -8.641 -1.373 1.00 90.44 326 GLU A O 1
ATOM 2653 N N . GLN A 1 327 ? 17.931 -7.613 -0.544 1.00 92.31 327 GLN A N 1
ATOM 2654 C CA . GLN A 1 327 ? 17.272 -7.047 0.626 1.00 92.31 327 GLN A CA 1
ATOM 2655 C C . GLN A 1 327 ? 16.245 -5.983 0.224 1.00 92.31 327 GLN A C 1
ATOM 2657 O O . GLN A 1 327 ? 15.117 -6.040 0.699 1.00 92.31 327 GLN A O 1
ATOM 2662 N N . ALA A 1 328 ? 16.579 -5.089 -0.712 1.00 90.75 328 ALA A N 1
ATOM 2663 C CA . ALA A 1 328 ? 15.640 -4.097 -1.234 1.00 90.75 328 ALA A CA 1
ATOM 2664 C C . ALA A 1 328 ? 14.407 -4.756 -1.876 1.00 90.75 328 ALA A C 1
ATOM 2666 O O . ALA A 1 328 ? 13.281 -4.315 -1.646 1.00 90.75 328 ALA A O 1
ATOM 2667 N N . LEU A 1 329 ? 14.604 -5.831 -2.652 1.00 90.62 329 LEU A N 1
ATOM 2668 C CA . LEU A 1 329 ? 13.508 -6.598 -3.252 1.00 90.62 329 LEU A CA 1
ATOM 2669 C C . LEU A 1 329 ? 12.627 -7.268 -2.186 1.00 90.62 329 LEU A C 1
ATOM 2671 O O . LEU A 1 329 ? 11.400 -7.229 -2.287 1.00 90.62 329 LEU A O 1
ATOM 2675 N N . LEU A 1 330 ? 13.251 -7.874 -1.171 1.00 92.06 330 LEU A N 1
ATOM 2676 C CA . LEU A 1 330 ? 12.550 -8.492 -0.048 1.00 92.06 330 LEU A CA 1
ATOM 2677 C C . LEU A 1 330 ? 11.725 -7.459 0.731 1.00 92.06 330 LEU A C 1
ATOM 2679 O O . LEU A 1 330 ? 10.548 -7.699 0.987 1.00 92.06 330 LEU A O 1
ATOM 2683 N N . ASP A 1 331 ? 12.322 -6.321 1.079 1.00 90.12 331 ASP A N 1
ATOM 2684 C CA . ASP A 1 331 ? 11.669 -5.268 1.858 1.00 90.12 331 ASP A CA 1
ATOM 2685 C C . ASP A 1 331 ? 10.499 -4.646 1.096 1.00 90.12 331 ASP A C 1
ATOM 2687 O O . ASP A 1 331 ? 9.436 -4.426 1.678 1.00 90.12 331 ASP A O 1
ATOM 2691 N N . TRP A 1 332 ? 10.651 -4.422 -0.213 1.00 88.06 332 TRP A N 1
ATOM 2692 C CA . TRP A 1 332 ? 9.557 -3.942 -1.058 1.00 88.06 332 TRP A CA 1
ATOM 2693 C C . TRP A 1 332 ? 8.356 -4.901 -1.046 1.00 88.06 332 TRP A C 1
ATOM 2695 O O . TRP A 1 332 ? 7.234 -4.460 -0.790 1.00 88.06 332 TRP A O 1
ATOM 2705 N N . LEU A 1 333 ? 8.581 -6.205 -1.256 1.00 88.69 333 LEU A N 1
ATOM 2706 C CA . LEU A 1 333 ? 7.501 -7.198 -1.228 1.00 88.69 333 LEU A CA 1
ATOM 2707 C C . LEU A 1 333 ? 6.858 -7.319 0.152 1.00 88.69 333 LEU A C 1
ATOM 2709 O O . LEU A 1 333 ? 5.635 -7.394 0.243 1.00 88.69 333 LEU A O 1
ATOM 2713 N N . LEU A 1 334 ? 7.662 -7.347 1.220 1.00 89.75 334 LEU A N 1
ATOM 2714 C CA . LEU A 1 334 ? 7.147 -7.495 2.580 1.00 89.75 334 LEU A CA 1
ATOM 2715 C C . LEU A 1 334 ? 6.221 -6.349 2.953 1.00 89.75 334 LEU A C 1
ATOM 2717 O O . LEU A 1 334 ? 5.122 -6.593 3.433 1.00 89.75 334 LEU A O 1
ATOM 2721 N N . VAL A 1 335 ? 6.639 -5.120 2.671 1.00 85.62 335 VAL A N 1
ATOM 2722 C CA . VAL A 1 335 ? 5.845 -3.923 2.956 1.00 85.62 335 VAL A CA 1
ATOM 2723 C C . VAL A 1 335 ? 4.560 -3.920 2.138 1.00 85.62 335 VAL A C 1
ATOM 2725 O O . VAL A 1 335 ? 3.498 -3.605 2.668 1.00 85.62 335 VAL A O 1
ATOM 2728 N N . GLY A 1 336 ? 4.641 -4.272 0.852 1.00 81.81 336 GLY A N 1
ATOM 2729 C CA . GLY A 1 336 ? 3.462 -4.343 -0.008 1.00 81.81 336 GLY A CA 1
ATOM 2730 C C . GLY A 1 336 ? 2.447 -5.382 0.475 1.00 81.81 336 GLY A C 1
ATOM 2731 O O . GLY A 1 336 ? 1.244 -5.119 0.505 1.00 81.81 336 GLY A O 1
ATOM 2732 N N . ILE A 1 337 ? 2.926 -6.557 0.896 1.00 87.75 337 ILE A N 1
ATOM 2733 C CA . ILE A 1 337 ? 2.083 -7.612 1.471 1.00 87.75 337 ILE A CA 1
ATOM 2734 C C . ILE A 1 337 ? 1.481 -7.167 2.805 1.00 87.75 337 ILE A C 1
ATOM 2736 O O . ILE A 1 337 ? 0.287 -7.372 3.016 1.00 87.75 337 ILE A O 1
ATOM 2740 N N . ASP A 1 338 ? 2.275 -6.542 3.671 1.00 85.88 338 ASP A N 1
ATOM 2741 C CA . ASP A 1 338 ? 1.843 -6.068 4.986 1.00 85.88 338 ASP A CA 1
ATOM 2742 C C . ASP A 1 338 ? 0.733 -5.012 4.869 1.00 85.88 338 ASP A C 1
ATOM 2744 O O . ASP A 1 338 ? -0.351 -5.192 5.428 1.00 85.88 338 ASP A O 1
ATOM 2748 N N . LYS A 1 339 ? 0.927 -3.996 4.008 1.00 81.38 339 LYS A N 1
ATOM 2749 C CA . LYS A 1 339 ? -0.081 -2.956 3.715 1.00 81.38 339 LYS A CA 1
ATOM 2750 C C . LYS A 1 339 ? -1.407 -3.565 3.240 1.00 81.38 339 LYS A C 1
ATOM 2752 O O . LYS A 1 339 ? -2.472 -3.120 3.657 1.00 81.38 339 LYS A O 1
ATOM 2757 N N . LYS A 1 340 ? -1.362 -4.592 2.381 1.00 81.69 340 LYS A N 1
ATOM 2758 C CA . LYS A 1 340 ? -2.569 -5.242 1.832 1.00 81.69 340 LYS A CA 1
ATOM 2759 C C . LYS A 1 340 ? -3.254 -6.204 2.798 1.00 81.69 340 LYS A C 1
ATOM 2761 O O . LYS A 1 340 ? -4.479 -6.325 2.768 1.00 81.69 340 LYS A O 1
ATOM 2766 N N . LEU A 1 341 ? -2.490 -6.938 3.604 1.00 86.00 341 LEU A N 1
ATOM 2767 C CA . LEU A 1 341 ? -3.058 -7.865 4.581 1.00 86.00 341 LEU A CA 1
ATOM 2768 C C . LEU A 1 341 ? -3.624 -7.122 5.794 1.00 86.00 341 LEU A C 1
ATOM 2770 O O . LEU A 1 341 ? -4.653 -7.559 6.319 1.00 86.00 341 LEU A O 1
ATOM 2774 N N . ASN A 1 342 ? -3.001 -6.004 6.182 1.00 85.06 342 ASN A N 1
ATOM 2775 C CA . ASN A 1 342 ? -3.342 -5.208 7.360 1.00 85.06 342 ASN A CA 1
ATOM 2776 C C . ASN A 1 342 ? -3.477 -6.098 8.610 1.00 85.06 342 ASN A C 1
ATOM 2778 O O . ASN A 1 342 ? -4.539 -6.178 9.234 1.00 85.06 342 ASN A O 1
ATOM 2782 N N . ILE A 1 343 ? -2.424 -6.869 8.892 1.00 84.25 343 ILE A N 1
ATOM 2783 C CA . ILE A 1 343 ? -2.325 -7.736 10.070 1.00 84.25 343 ILE A CA 1
ATOM 2784 C C . ILE A 1 343 ? -1.314 -7.087 11.007 1.00 84.25 343 ILE A C 1
ATOM 2786 O O . ILE A 1 343 ? -0.187 -6.826 10.601 1.00 84.25 343 ILE A O 1
ATOM 2790 N N . SER A 1 344 ? -1.708 -6.835 12.254 1.00 81.75 344 SER A N 1
ATOM 2791 C CA . SER A 1 344 ? -0.838 -6.195 13.240 1.00 81.75 344 SER A CA 1
ATOM 2792 C C . SER A 1 344 ? 0.473 -6.962 13.432 1.00 81.75 344 SER A C 1
ATOM 2794 O O . SER A 1 344 ? 0.511 -8.195 13.434 1.00 81.75 344 SER A O 1
ATOM 2796 N N . ASN A 1 345 ? 1.556 -6.215 13.657 1.00 82.69 345 ASN A N 1
ATOM 2797 C CA . ASN A 1 345 ? 2.892 -6.782 13.841 1.00 82.69 345 ASN A CA 1
ATOM 2798 C C . ASN A 1 345 ? 3.051 -7.592 15.137 1.00 82.69 345 ASN A C 1
ATOM 2800 O O . ASN A 1 345 ? 3.983 -8.386 15.255 1.00 82.69 345 ASN A O 1
ATOM 2804 N N . ALA A 1 346 ? 2.168 -7.365 16.107 1.00 89.31 346 ALA A N 1
ATOM 2805 C CA . ALA A 1 346 ? 2.078 -8.074 17.374 1.00 89.31 346 ALA A CA 1
ATOM 2806 C C . ALA A 1 346 ? 0.623 -8.050 17.872 1.00 89.31 346 ALA A C 1
ATOM 2808 O O . ALA A 1 346 ? -0.210 -7.303 17.354 1.00 89.31 346 ALA A O 1
ATOM 2809 N N . LEU A 1 347 ? 0.313 -8.855 18.889 1.00 91.50 347 LEU A N 1
ATOM 2810 C CA . LEU A 1 347 ? -1.001 -8.834 19.532 1.00 91.50 347 LEU A CA 1
ATOM 2811 C C . LEU A 1 347 ? -1.159 -7.563 20.378 1.00 91.50 347 LEU A C 1
ATOM 2813 O O . LEU A 1 347 ? -0.400 -7.350 21.327 1.00 91.50 347 LEU A O 1
ATOM 2817 N N . GLU A 1 348 ? -2.159 -6.748 20.048 1.00 89.31 348 GLU A N 1
ATOM 2818 C CA . GLU A 1 348 ? -2.496 -5.512 20.771 1.00 89.31 348 GLU A CA 1
ATOM 2819 C C . GLU A 1 348 ? -3.829 -5.613 21.514 1.00 89.31 348 GLU A C 1
ATOM 2821 O O . GLU A 1 348 ? -3.944 -5.130 22.641 1.00 89.31 348 GLU A O 1
ATOM 2826 N N . GLU A 1 349 ? -4.816 -6.270 20.904 1.00 91.44 349 GLU A N 1
ATOM 2827 C CA . GLU A 1 349 ? -6.149 -6.452 21.471 1.00 91.44 349 GLU A CA 1
ATOM 2828 C C . GLU A 1 349 ? -6.135 -7.486 22.599 1.00 91.44 349 GLU A C 1
ATOM 2830 O O . GLU A 1 349 ? -5.747 -8.642 22.402 1.00 91.44 349 GLU A O 1
ATOM 2835 N N . LEU A 1 350 ? -6.602 -7.091 23.789 1.00 93.25 350 LEU A N 1
ATOM 2836 C CA . LEU A 1 350 ? -6.574 -7.939 24.988 1.00 93.25 350 LEU A CA 1
ATOM 2837 C C . LEU A 1 350 ? -7.249 -9.307 24.779 1.00 93.25 350 LEU A C 1
ATOM 2839 O O . LEU A 1 350 ? -6.659 -10.313 25.177 1.00 93.25 350 LEU A O 1
ATOM 2843 N N . PRO A 1 351 ? -8.416 -9.416 24.112 1.00 95.25 351 PRO A N 1
ATOM 2844 C CA . PRO A 1 351 ? -9.016 -10.721 23.841 1.00 95.25 351 PRO A CA 1
ATOM 2845 C C . PRO A 1 351 ? -8.138 -11.618 22.953 1.00 95.25 351 PRO A C 1
ATOM 2847 O O . PRO A 1 351 ? -8.021 -12.813 23.219 1.00 95.25 351 PRO A O 1
ATOM 2850 N N . MET A 1 352 ? -7.456 -11.053 21.949 1.00 94.69 352 MET A N 1
ATOM 2851 C CA . MET A 1 352 ? -6.519 -11.798 21.097 1.00 94.69 352 MET A CA 1
ATOM 2852 C C . MET A 1 352 ? -5.298 -12.279 21.884 1.00 94.69 352 MET A C 1
ATOM 2854 O O . MET A 1 352 ? -4.868 -13.420 21.710 1.00 94.69 352 MET A O 1
ATOM 2858 N N . VAL A 1 353 ? -4.783 -11.454 22.803 1.00 94.81 353 VAL A N 1
ATOM 2859 C CA . VAL A 1 353 ? -3.707 -11.853 23.723 1.00 94.81 353 VAL A CA 1
ATOM 2860 C C . VAL A 1 353 ? -4.122 -13.068 24.557 1.00 94.81 353 VAL A C 1
ATOM 2862 O O . VAL A 1 353 ? -3.343 -14.015 24.673 1.00 94.81 353 VAL A O 1
ATOM 2865 N N . ILE A 1 354 ? -5.346 -13.090 25.098 1.00 95.50 354 ILE A N 1
ATOM 2866 C CA . ILE A 1 354 ? -5.846 -14.233 25.882 1.00 95.50 354 ILE A CA 1
ATOM 2867 C C . ILE A 1 354 ? -5.901 -15.501 25.021 1.00 95.50 354 ILE A C 1
ATOM 2869 O O . ILE A 1 354 ? -5.402 -16.541 25.450 1.00 95.50 354 ILE A O 1
ATOM 2873 N N . ILE A 1 355 ? -6.458 -15.432 23.804 1.00 96.62 355 ILE A N 1
ATOM 2874 C CA . ILE A 1 355 ? -6.493 -16.585 22.884 1.00 96.62 355 ILE A CA 1
ATOM 2875 C C . ILE A 1 355 ? -5.066 -17.072 22.590 1.00 96.62 355 ILE A C 1
ATOM 2877 O O . ILE A 1 355 ? -4.811 -18.278 22.639 1.00 96.62 355 ILE A O 1
ATOM 2881 N N . GLY A 1 356 ? -4.127 -16.151 22.355 1.00 95.62 356 GLY A N 1
ATOM 2882 C CA . GLY A 1 356 ? -2.708 -16.447 22.153 1.00 95.62 356 GLY A CA 1
ATOM 2883 C C . GLY A 1 356 ? -2.072 -17.176 23.337 1.00 95.62 356 GLY A C 1
ATOM 2884 O O . GLY A 1 356 ? -1.418 -18.204 23.144 1.00 95.62 356 GLY A O 1
ATOM 2885 N N . ILE A 1 357 ? -2.317 -16.708 24.565 1.00 94.94 357 ILE A N 1
ATOM 2886 C CA . ILE A 1 357 ? -1.853 -17.353 25.803 1.00 94.94 357 ILE A CA 1
ATOM 2887 C C . ILE A 1 357 ? -2.435 -18.764 25.930 1.00 94.94 357 ILE A C 1
ATOM 2889 O O . ILE A 1 357 ? -1.688 -19.720 26.161 1.00 94.94 357 ILE A O 1
ATOM 2893 N N . ILE A 1 358 ? -3.751 -18.910 25.749 1.00 94.31 358 ILE A N 1
ATOM 2894 C CA . ILE A 1 358 ? -4.432 -20.206 25.848 1.00 94.31 358 ILE A CA 1
ATOM 2895 C C . ILE A 1 358 ? -3.866 -21.176 24.804 1.00 94.31 358 ILE A C 1
ATOM 2897 O O . ILE A 1 358 ? -3.595 -22.334 25.133 1.00 94.31 358 ILE A O 1
ATOM 2901 N N . LEU A 1 359 ? -3.640 -20.721 23.568 1.00 94.62 359 LEU A N 1
ATOM 2902 C CA . LEU A 1 359 ? -3.108 -21.555 22.491 1.00 94.62 359 LEU A CA 1
ATOM 2903 C C . LEU A 1 359 ? -1.663 -21.967 22.783 1.00 94.62 359 LEU A C 1
ATOM 2905 O O . LEU A 1 359 ? -1.332 -23.151 22.705 1.00 94.62 359 LEU A O 1
ATOM 2909 N N . ALA A 1 360 ? -0.810 -21.009 23.150 1.00 93.38 360 ALA A N 1
ATOM 2910 C CA . ALA A 1 360 ? 0.600 -21.248 23.443 1.00 93.38 360 ALA A CA 1
ATOM 2911 C C . ALA A 1 360 ? 0.799 -22.199 24.634 1.00 93.38 360 ALA A C 1
ATOM 2913 O O . ALA A 1 360 ? 1.717 -23.028 24.635 1.00 93.38 360 ALA A O 1
ATOM 2914 N N . HIS A 1 361 ? -0.079 -22.109 25.632 1.00 91.19 361 HIS A N 1
ATOM 2915 C CA . HIS A 1 361 ? -0.107 -23.016 26.774 1.00 91.19 361 HIS A CA 1
ATOM 2916 C C . HIS A 1 361 ? -0.616 -24.411 26.385 1.00 91.19 361 HIS A C 1
ATOM 2918 O O . HIS A 1 361 ? 0.086 -25.405 26.588 1.00 91.19 361 HIS A O 1
ATOM 2924 N N . SER A 1 362 ? -1.788 -24.487 25.747 1.00 88.88 362 SER A N 1
ATOM 2925 C CA . SER A 1 362 ? -2.445 -25.751 25.369 1.00 88.88 362 SER A CA 1
ATOM 2926 C C . SER A 1 362 ? -1.630 -26.572 24.363 1.00 88.88 362 SER A C 1
ATOM 2928 O O . SER A 1 362 ? -1.646 -27.805 24.386 1.00 88.88 362 SER A O 1
ATOM 2930 N N . ALA A 1 363 ? -0.866 -25.903 23.496 1.00 88.00 363 ALA A N 1
ATOM 2931 C CA . ALA A 1 363 ? -0.048 -26.545 22.473 1.00 88.00 363 ALA A CA 1
ATOM 2932 C C . ALA A 1 363 ? 1.144 -27.340 23.030 1.00 88.00 363 ALA A C 1
ATOM 2934 O O . ALA A 1 363 ? 1.756 -28.101 22.276 1.00 88.00 363 ALA A O 1
ATOM 2935 N N . LYS A 1 364 ? 1.477 -27.200 24.323 1.00 83.50 364 LYS A N 1
ATOM 2936 C CA . LYS A 1 364 ? 2.593 -27.913 24.966 1.00 83.50 364 LYS A CA 1
ATOM 2937 C C . LYS A 1 364 ? 2.495 -29.434 24.809 1.00 83.50 364 LYS A C 1
ATOM 2939 O O . LYS A 1 364 ? 3.520 -30.082 24.625 1.00 83.50 364 LYS A O 1
ATOM 2944 N N . GLU A 1 365 ? 1.288 -29.990 24.901 1.00 76.75 365 GLU A N 1
ATOM 2945 C CA . GLU A 1 365 ? 1.069 -31.445 24.911 1.00 76.75 365 GLU A CA 1
ATOM 2946 C C . GLU A 1 365 ? 0.650 -31.995 23.546 1.00 76.75 365 GLU A C 1
ATOM 2948 O O . GLU A 1 365 ? 1.104 -33.063 23.145 1.00 76.75 365 GLU A O 1
ATOM 2953 N N . LYS A 1 366 ? -0.216 -31.269 22.832 1.00 80.69 366 LYS A N 1
ATOM 2954 C CA . LYS A 1 366 ? -0.897 -31.764 21.623 1.00 80.69 366 LYS A CA 1
ATOM 2955 C C . LYS A 1 366 ? -0.358 -31.166 20.319 1.00 80.69 366 LYS A C 1
ATOM 2957 O O . LYS A 1 366 ? -0.637 -31.693 19.247 1.00 80.69 366 LYS A O 1
ATOM 2962 N N . GLY A 1 367 ? 0.431 -30.092 20.400 1.00 88.62 367 GLY A N 1
ATOM 2963 C CA . GLY A 1 367 ? 0.874 -29.306 19.248 1.00 88.62 367 GLY A CA 1
ATOM 2964 C C . GLY A 1 367 ? -0.166 -28.281 18.774 1.00 88.62 367 GLY A C 1
ATOM 2965 O O . GLY A 1 367 ? -1.366 -28.438 18.976 1.00 88.62 367 GLY A O 1
ATOM 2966 N N . LEU A 1 368 ? 0.311 -27.210 18.125 1.00 91.06 368 LEU A N 1
ATOM 2967 C CA . LEU A 1 368 ? -0.507 -26.050 17.732 1.00 91.06 368 LEU A CA 1
ATOM 2968 C C . LEU A 1 368 ? -1.672 -26.405 16.800 1.00 91.06 368 LEU A C 1
ATOM 2970 O O . LEU A 1 368 ? -2.802 -25.993 17.045 1.00 91.06 368 LEU A O 1
ATOM 2974 N N . LEU A 1 369 ? -1.395 -27.161 15.735 1.00 89.94 369 LEU A N 1
ATOM 2975 C CA . LEU A 1 369 ? -2.383 -27.446 14.690 1.00 89.94 369 LEU A CA 1
ATOM 2976 C C . LEU A 1 369 ? -3.534 -28.313 15.219 1.00 89.94 369 LEU A C 1
ATOM 2978 O O . LEU A 1 369 ? -4.690 -28.030 14.929 1.00 89.94 369 LEU A O 1
ATOM 2982 N N . VAL A 1 370 ? -3.229 -29.286 16.084 1.00 90.69 370 VAL A N 1
ATOM 2983 C CA . VAL A 1 370 ? -4.232 -30.157 16.721 1.00 90.69 370 VAL A CA 1
ATOM 2984 C C . VAL A 1 370 ? -5.148 -29.358 17.651 1.00 90.69 370 VAL A C 1
ATOM 2986 O O . VAL A 1 370 ? -6.361 -29.580 17.674 1.00 90.69 370 VAL A O 1
ATOM 2989 N N . CYS A 1 371 ? -4.594 -28.403 18.409 1.00 92.06 371 CYS A N 1
ATOM 2990 C CA . CYS A 1 371 ? -5.402 -27.499 19.230 1.00 92.06 371 CYS A CA 1
ATOM 2991 C C . CYS A 1 371 ? -6.374 -26.691 18.364 1.00 92.06 371 CYS A C 1
ATOM 2993 O O . CYS A 1 371 ? -7.565 -26.663 18.659 1.00 92.06 371 CYS A O 1
ATOM 2995 N N . LEU A 1 372 ? -5.887 -26.089 17.278 1.00 93.69 372 LEU A N 1
ATOM 2996 C CA . LEU A 1 372 ? -6.717 -25.275 16.389 1.00 93.69 372 LEU A CA 1
ATOM 2997 C C . LEU A 1 372 ? -7.802 -26.086 15.679 1.00 93.69 372 LEU A C 1
ATOM 2999 O O . LEU A 1 372 ? -8.925 -25.606 15.564 1.00 93.69 372 LEU A O 1
ATOM 3003 N N . GLU A 1 373 ? -7.495 -27.308 15.246 1.00 91.12 373 GLU A N 1
ATOM 3004 C CA . GLU A 1 373 ? -8.485 -28.230 14.678 1.00 91.12 373 GLU A CA 1
ATOM 3005 C C . GLU A 1 373 ? -9.595 -28.541 15.687 1.00 91.12 373 GLU A C 1
ATOM 3007 O O . GLU A 1 373 ? -10.779 -28.443 15.376 1.00 91.12 373 GLU A O 1
ATOM 3012 N N . THR A 1 374 ? -9.217 -28.815 16.939 1.00 91.62 374 THR A N 1
ATOM 3013 C CA . THR A 1 374 ? -10.184 -29.055 18.018 1.00 91.62 374 THR A CA 1
ATOM 3014 C C . THR A 1 374 ? -11.070 -27.828 18.245 1.00 91.62 374 THR A C 1
ATOM 3016 O O . THR A 1 374 ? -12.285 -27.961 18.381 1.00 91.62 374 THR A O 1
ATOM 3019 N N . TRP A 1 375 ? -10.485 -26.628 18.253 1.00 93.12 375 TRP A N 1
ATOM 3020 C CA . TRP A 1 375 ? -11.202 -25.381 18.541 1.00 93.12 375 TRP A CA 1
ATOM 3021 C C . TRP A 1 375 ? -12.181 -24.963 17.445 1.00 93.12 375 TRP A C 1
ATOM 3023 O O . TRP A 1 375 ? -13.127 -24.239 17.738 1.00 93.12 375 TRP A O 1
ATOM 3033 N N . GLN A 1 376 ? -12.008 -25.438 16.208 1.00 88.81 376 GLN A N 1
ATOM 3034 C CA . GLN A 1 376 ? -13.006 -25.222 15.153 1.00 88.81 376 GLN A CA 1
ATOM 3035 C C . GLN A 1 376 ? -14.344 -25.900 15.465 1.00 88.81 376 GLN A C 1
ATOM 3037 O O . GLN A 1 376 ? -15.386 -25.417 15.030 1.00 88.81 376 GLN A O 1
ATOM 3042 N N . HIS A 1 377 ? -14.319 -26.998 16.222 1.00 90.12 377 HIS A N 1
ATOM 3043 C CA . HIS A 1 377 ? -15.518 -27.744 16.600 1.00 90.12 377 HIS A CA 1
ATOM 3044 C C . HIS A 1 377 ? -15.938 -27.489 18.049 1.00 90.12 377 HIS A C 1
ATOM 3046 O O . HIS A 1 377 ? -17.128 -27.446 18.342 1.00 90.12 377 HIS A O 1
ATOM 3052 N N . THR A 1 378 ? -14.962 -27.335 18.946 1.00 92.50 378 THR A N 1
ATOM 3053 C CA . THR A 1 378 ? -15.172 -27.210 20.395 1.00 92.50 378 THR A CA 1
ATOM 3054 C C . THR A 1 378 ? -14.234 -26.132 20.960 1.00 92.50 378 THR A C 1
ATOM 3056 O O . THR A 1 378 ? -13.175 -26.453 21.513 1.00 92.50 378 THR A O 1
ATOM 3059 N N . PRO A 1 379 ? -14.536 -24.836 20.755 1.00 93.88 379 PRO A N 1
ATOM 3060 C CA . PRO A 1 379 ? -13.676 -23.762 21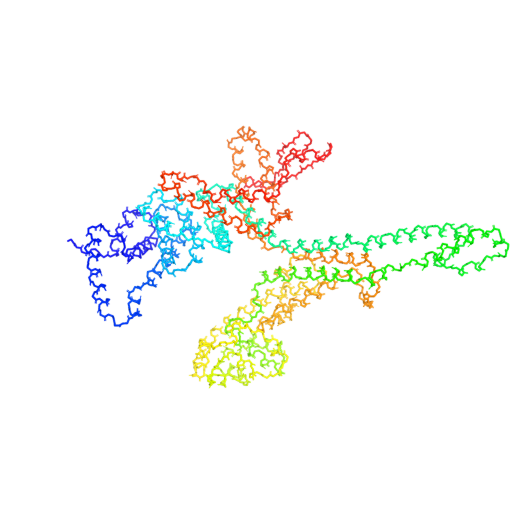.232 1.00 93.88 379 PRO A CA 1
ATOM 3061 C C . PRO A 1 379 ? -13.688 -23.668 22.770 1.00 93.88 379 PRO A C 1
ATOM 3063 O O . PRO A 1 379 ? -14.734 -23.874 23.386 1.00 93.88 379 PRO A O 1
ATOM 3066 N N . PRO A 1 380 ? -12.565 -23.295 23.416 1.00 93.25 380 PRO A N 1
ATOM 3067 C CA . PRO A 1 380 ? -12.482 -23.209 24.875 1.00 93.25 380 PRO A CA 1
ATOM 3068 C C . PRO A 1 380 ? -13.502 -22.256 25.500 1.00 93.25 380 PRO A C 1
ATOM 3070 O O . PRO A 1 380 ? -13.985 -22.508 26.590 1.00 93.25 380 PRO A O 1
ATOM 3073 N N . TRP A 1 381 ? -13.856 -21.175 24.806 1.00 93.81 381 TRP A N 1
ATOM 3074 C CA . TRP A 1 381 ? -14.822 -20.165 25.257 1.00 93.81 381 TRP A CA 1
ATOM 3075 C C . TRP A 1 381 ? -16.283 -20.512 24.922 1.00 93.81 381 TRP A C 1
ATOM 3077 O O . TRP A 1 381 ? -17.139 -19.631 24.929 1.00 93.81 381 TRP A O 1
ATOM 3087 N N . GLN A 1 382 ? -16.580 -21.771 24.586 1.00 92.88 382 GLN A N 1
ATOM 3088 C CA . GLN A 1 382 ? -17.958 -22.248 24.428 1.00 92.88 382 GLN A CA 1
ATOM 3089 C C . GLN A 1 382 ? -18.638 -22.520 25.776 1.00 92.88 382 GLN A C 1
ATOM 3091 O O . GLN A 1 382 ? -19.855 -22.388 25.882 1.00 92.88 382 GLN A O 1
ATOM 3096 N N . ASP A 1 383 ? -17.856 -22.921 26.779 1.00 93.31 383 ASP A N 1
ATOM 3097 C CA . ASP A 1 383 ? -18.331 -23.343 28.093 1.00 93.31 383 ASP A CA 1
ATOM 3098 C C . ASP A 1 383 ? -17.335 -22.935 29.193 1.00 93.31 383 ASP A C 1
ATOM 3100 O O . ASP A 1 383 ? -16.130 -22.811 28.949 1.00 93.31 383 ASP A O 1
ATOM 3104 N N . ALA A 1 384 ? -17.837 -22.694 30.407 1.00 92.31 384 ALA A N 1
ATOM 3105 C CA . ALA A 1 384 ? -17.024 -22.189 31.511 1.00 92.31 384 ALA A CA 1
ATOM 3106 C C . ALA A 1 384 ? -15.988 -23.212 31.986 1.00 92.31 384 ALA A C 1
ATOM 3108 O O . ALA A 1 384 ? -14.847 -22.828 32.259 1.00 92.31 384 ALA A O 1
ATOM 3109 N N . ASP A 1 385 ? -16.339 -24.500 32.010 1.00 93.50 385 ASP A N 1
ATOM 3110 C CA . ASP A 1 385 ? -15.427 -25.566 32.419 1.00 93.50 385 ASP A CA 1
ATOM 3111 C C . ASP A 1 385 ? -14.326 -25.762 31.372 1.00 93.50 385 ASP A C 1
ATOM 3113 O O . ASP A 1 385 ? -13.157 -25.948 31.722 1.00 93.50 385 ASP A O 1
ATOM 3117 N N . LEU A 1 386 ? -14.668 -25.648 30.083 1.00 93.44 386 LEU A N 1
ATOM 3118 C CA . LEU A 1 386 ? -13.690 -25.703 28.993 1.00 93.44 386 LEU A CA 1
ATOM 3119 C C . LEU A 1 386 ? -12.699 -24.536 29.054 1.00 93.44 386 LEU A C 1
ATOM 3121 O O . LEU A 1 386 ? -11.489 -24.758 28.929 1.00 93.44 386 LEU A O 1
ATOM 3125 N N . LEU A 1 387 ? -13.176 -23.309 29.288 1.00 94.56 387 LEU A N 1
ATOM 3126 C CA . LEU A 1 387 ? -12.298 -22.143 29.388 1.00 94.56 387 LEU A CA 1
ATOM 3127 C C . LEU A 1 387 ? -11.423 -22.227 30.641 1.00 94.56 387 LEU A C 1
ATOM 3129 O O . LEU A 1 387 ? -10.220 -21.962 30.575 1.00 94.56 387 LEU A O 1
ATOM 3133 N N . GLN A 1 388 ? -12.001 -22.655 31.766 1.00 93.56 388 GLN A N 1
ATOM 3134 C CA . GLN A 1 388 ? -11.271 -22.871 33.011 1.00 93.56 388 GLN A CA 1
ATOM 3135 C C . GLN A 1 388 ? -10.172 -23.921 32.817 1.00 93.56 388 GLN A C 1
ATOM 3137 O O . GLN A 1 388 ? -9.028 -23.692 33.219 1.00 93.56 388 GLN A O 1
ATOM 3142 N N . ALA A 1 389 ? -10.479 -25.046 32.167 1.00 91.81 389 ALA A N 1
ATOM 3143 C CA . ALA A 1 389 ? -9.500 -26.083 31.857 1.00 91.81 389 ALA A CA 1
ATOM 3144 C C . ALA A 1 389 ? -8.377 -25.556 30.949 1.00 91.81 389 ALA A C 1
ATOM 3146 O O . ALA A 1 389 ? -7.205 -25.826 31.206 1.00 91.81 389 ALA A O 1
ATOM 3147 N N . ALA A 1 390 ? -8.710 -24.753 29.936 1.00 91.12 390 ALA A N 1
ATOM 3148 C CA . ALA A 1 390 ? -7.735 -24.201 28.997 1.00 91.12 390 ALA A CA 1
ATOM 3149 C C . ALA A 1 390 ? -6.824 -23.126 29.626 1.00 91.12 390 ALA A C 1
ATOM 3151 O O . ALA A 1 390 ? -5.648 -23.015 29.275 1.00 91.12 390 ALA A O 1
ATOM 3152 N N . LEU A 1 391 ? -7.338 -22.363 30.594 1.00 91.56 391 LEU A N 1
ATOM 3153 C CA . LEU A 1 391 ? -6.559 -21.409 31.387 1.00 91.56 391 LEU A CA 1
ATOM 3154 C C . LEU A 1 391 ? -5.772 -22.082 32.520 1.00 91.56 391 LEU A C 1
ATOM 3156 O O . LEU A 1 391 ? -4.817 -21.496 33.041 1.00 91.56 391 LEU A O 1
ATOM 3160 N N . THR A 1 392 ? -6.141 -23.296 32.928 1.00 89.50 392 THR A N 1
ATOM 3161 C CA . THR A 1 392 ? -5.498 -23.987 34.051 1.00 89.50 392 THR A CA 1
ATOM 3162 C C . THR A 1 392 ? -4.021 -24.243 33.756 1.00 89.50 392 THR A C 1
ATOM 3164 O O . THR A 1 392 ? -3.654 -24.853 32.757 1.00 89.50 392 THR A O 1
ATOM 3167 N N . GLY A 1 393 ? -3.146 -23.765 34.646 1.00 84.12 393 GLY A N 1
ATOM 3168 C CA . GLY A 1 393 ? -1.692 -23.871 34.488 1.00 84.12 393 GLY A CA 1
ATOM 3169 C C . GLY A 1 393 ? -1.034 -22.735 33.694 1.00 84.12 393 GLY A C 1
ATOM 3170 O O . GLY A 1 393 ? 0.190 -22.716 33.617 1.00 84.12 393 GLY A O 1
ATOM 3171 N N . SER A 1 394 ? -1.800 -21.767 33.175 1.00 89.50 394 SER A N 1
ATOM 3172 C CA . SER A 1 394 ? -1.258 -20.533 32.568 1.00 89.50 394 SER A CA 1
ATOM 3173 C C . SER A 1 394 ? -0.786 -19.491 33.595 1.00 89.50 394 SER A C 1
ATOM 3175 O O . SER A 1 394 ? -0.227 -18.468 33.221 1.00 89.50 394 SER A O 1
ATOM 3177 N N . GLY A 1 395 ? -1.059 -19.699 34.888 1.00 90.62 395 GLY A N 1
ATOM 3178 C CA . GLY A 1 395 ? -0.718 -18.746 35.950 1.00 90.62 395 GLY A CA 1
ATOM 3179 C C . GLY A 1 395 ? -1.671 -17.551 36.093 1.00 90.62 395 GLY A C 1
ATOM 3180 O O . GLY A 1 395 ? -1.380 -16.655 36.880 1.00 90.62 395 GLY A O 1
ATOM 3181 N N . TRP A 1 396 ? -2.816 -17.537 35.398 1.00 93.44 396 TRP A N 1
ATOM 3182 C CA . TRP A 1 396 ? -3.743 -16.393 35.382 1.00 93.44 396 TRP A CA 1
ATOM 3183 C C . TRP A 1 396 ? -4.241 -15.959 36.773 1.00 93.44 396 TRP A C 1
ATOM 3185 O O . TRP A 1 396 ? -4.319 -14.768 37.049 1.00 93.44 396 TRP A O 1
ATOM 3195 N N . GLN A 1 397 ? -4.516 -16.902 37.684 1.00 92.81 397 GLN A N 1
ATOM 3196 C CA . GLN A 1 397 ? -4.936 -16.589 39.061 1.00 92.81 397 GLN A CA 1
ATOM 3197 C C . GLN A 1 397 ? -3.796 -15.981 39.886 1.00 92.81 397 GLN A C 1
ATOM 3199 O O . GLN A 1 397 ? -4.016 -15.075 40.686 1.00 92.81 397 GLN A O 1
ATOM 3204 N N . THR A 1 398 ? -2.567 -16.468 39.688 1.00 93.00 398 THR A N 1
ATOM 3205 C CA . THR A 1 398 ? -1.366 -15.916 40.330 1.00 93.00 398 THR A CA 1
ATOM 3206 C C . THR A 1 398 ? -1.121 -14.491 39.857 1.00 93.00 398 THR A C 1
ATOM 3208 O O . THR A 1 398 ? -0.836 -13.616 40.669 1.00 93.00 398 THR A O 1
ATOM 3211 N N . TRP A 1 399 ? -1.274 -14.254 38.554 1.00 95.00 399 TRP A N 1
ATOM 3212 C CA . TRP A 1 399 ? -1.193 -12.924 37.966 1.00 95.00 399 TRP A CA 1
ATOM 3213 C C . TRP A 1 399 ? -2.265 -11.986 38.536 1.00 95.00 399 TRP A C 1
ATOM 3215 O O . TRP A 1 399 ? -1.930 -10.903 39.001 1.00 95.00 399 TRP A O 1
ATOM 3225 N N . LEU A 1 400 ? -3.524 -12.425 38.594 1.00 92.38 400 LEU A N 1
ATOM 3226 C CA . LEU A 1 400 ? -4.662 -11.618 39.049 1.00 92.38 400 LEU A CA 1
ATOM 3227 C C . LEU A 1 400 ? -4.563 -11.166 40.518 1.00 92.38 400 LEU A C 1
ATOM 3229 O O . LEU A 1 400 ? -5.116 -10.129 40.883 1.00 92.38 400 LEU A O 1
ATOM 3233 N N . ASN A 1 401 ? -3.857 -11.943 41.343 1.00 91.00 401 ASN A N 1
ATOM 3234 C CA . ASN A 1 401 ? -3.617 -11.667 42.762 1.00 91.00 401 ASN A CA 1
ATOM 3235 C C . ASN A 1 401 ? -2.252 -11.005 43.034 1.00 91.00 401 ASN A C 1
ATOM 3237 O O . ASN A 1 401 ? -1.885 -10.804 44.195 1.00 91.00 401 ASN A O 1
ATOM 3241 N N . ALA A 1 402 ? -1.467 -10.701 41.997 1.00 89.56 402 ALA A N 1
ATOM 3242 C CA . ALA A 1 402 ? -0.182 -10.034 42.156 1.00 89.56 402 ALA A CA 1
ATOM 3243 C C . ALA A 1 402 ? -0.368 -8.575 42.603 1.00 89.56 402 ALA A C 1
ATOM 3245 O O . ALA A 1 402 ? -1.346 -7.924 42.250 1.00 89.56 402 ALA A O 1
ATOM 3246 N N . LYS A 1 403 ? 0.617 -8.034 43.334 1.00 86.69 403 LYS A N 1
ATOM 3247 C CA . LYS A 1 403 ? 0.603 -6.633 43.793 1.00 86.69 403 LYS A CA 1
ATOM 3248 C C . LYS A 1 403 ? 0.555 -5.625 42.634 1.00 86.69 403 LYS A C 1
ATOM 3250 O O . LYS A 1 403 ? -0.049 -4.577 42.784 1.00 86.69 403 LYS A O 1
ATOM 3255 N N . GLU A 1 404 ? 1.201 -5.961 41.518 1.00 86.69 404 GLU A N 1
ATOM 3256 C CA . GLU A 1 404 ? 1.170 -5.188 40.266 1.00 86.69 404 GLU A CA 1
ATOM 3257 C C . GLU A 1 404 ? 0.978 -6.198 39.120 1.00 86.69 404 GLU A C 1
ATOM 3259 O O . GLU A 1 404 ? 1.941 -6.863 38.710 1.00 86.69 404 GLU A O 1
ATOM 3264 N N . PRO A 1 405 ? -0.257 -6.440 38.669 1.00 87.88 405 PRO A N 1
ATOM 3265 C CA . PRO A 1 405 ? -0.578 -7.444 37.657 1.00 87.88 405 PRO A CA 1
ATOM 3266 C C . PRO A 1 405 ? -0.299 -6.921 36.235 1.00 87.88 405 PRO A C 1
ATOM 3268 O O . PRO A 1 405 ? -1.200 -6.795 35.403 1.00 87.88 405 PRO A O 1
ATOM 3271 N N . THR A 1 406 ? 0.964 -6.621 35.919 1.00 89.00 406 THR A N 1
ATOM 3272 C CA . THR A 1 406 ? 1.359 -6.278 34.541 1.00 89.00 406 THR A CA 1
ATOM 3273 C C . THR A 1 406 ? 1.254 -7.497 33.634 1.00 89.00 406 THR A C 1
ATOM 3275 O O . THR A 1 406 ? 1.489 -8.630 34.064 1.00 89.00 406 THR A O 1
ATOM 3278 N N . LEU A 1 407 ? 0.900 -7.296 32.365 1.00 88.44 407 LEU A N 1
ATOM 3279 C CA . LEU A 1 407 ? 0.730 -8.410 31.429 1.00 88.44 407 LEU A CA 1
ATOM 3280 C C . LEU A 1 407 ? 2.042 -9.192 31.217 1.00 88.44 407 LEU A C 1
ATOM 3282 O O . LEU A 1 407 ? 2.006 -10.417 31.111 1.00 88.44 407 LEU A O 1
ATOM 3286 N N . GLN A 1 408 ? 3.199 -8.521 31.270 1.00 91.06 408 GLN A N 1
ATOM 3287 C CA . GLN A 1 408 ? 4.511 -9.178 31.240 1.00 91.06 408 GLN A CA 1
ATOM 3288 C C . GLN A 1 408 ? 4.655 -10.246 32.333 1.00 91.06 408 GLN A C 1
ATOM 3290 O O . GLN A 1 408 ? 5.116 -11.347 32.046 1.00 91.06 408 GLN A O 1
ATOM 3295 N N . ARG A 1 409 ? 4.199 -9.971 33.566 1.00 91.44 409 ARG A N 1
ATOM 3296 C CA . ARG A 1 409 ? 4.260 -10.961 34.652 1.00 91.44 409 ARG A CA 1
ATOM 3297 C C . ARG A 1 409 ? 3.424 -12.197 34.350 1.00 91.44 409 ARG A C 1
ATOM 3299 O O . ARG A 1 409 ? 3.809 -13.283 34.763 1.00 91.44 409 ARG A O 1
ATOM 3306 N N . TRP A 1 410 ? 2.301 -12.062 33.642 1.00 93.75 410 TRP A N 1
ATOM 3307 C CA . TRP A 1 410 ? 1.538 -13.236 33.217 1.00 93.75 410 TRP A CA 1
ATOM 3308 C C . TRP A 1 410 ? 2.320 -14.052 32.185 1.00 93.75 410 TRP A C 1
ATOM 3310 O O . TRP A 1 410 ? 2.454 -15.265 32.334 1.00 93.75 410 TRP A O 1
ATOM 3320 N N . LEU A 1 411 ? 2.895 -13.389 31.179 1.00 92.94 411 LEU A N 1
ATOM 3321 C CA . LEU A 1 411 ? 3.704 -14.047 30.150 1.00 92.94 411 LEU A CA 1
ATOM 3322 C C . LEU A 1 411 ? 4.912 -14.786 30.751 1.00 92.94 411 LEU A C 1
ATOM 3324 O O . LEU A 1 411 ? 5.212 -15.905 30.335 1.00 92.94 411 LEU A O 1
ATOM 3328 N N . ASP A 1 412 ? 5.549 -14.216 31.776 1.00 92.81 412 ASP A N 1
ATOM 3329 C CA . ASP A 1 412 ? 6.686 -14.824 32.483 1.00 92.81 412 ASP A CA 1
ATOM 3330 C C . ASP A 1 412 ? 6.307 -16.094 33.273 1.00 92.81 412 ASP A C 1
ATOM 3332 O O . ASP A 1 412 ? 7.167 -16.941 33.535 1.00 92.81 412 ASP A O 1
ATOM 3336 N N . LEU A 1 413 ? 5.029 -16.252 33.644 1.00 93.62 413 LEU A N 1
ATOM 3337 C CA . LEU A 1 413 ? 4.513 -17.450 34.321 1.00 93.62 413 LEU A CA 1
ATOM 3338 C C . LEU A 1 413 ? 4.253 -18.616 33.356 1.00 93.62 413 LEU A C 1
ATOM 3340 O O . LEU A 1 413 ? 4.057 -19.748 33.811 1.00 93.62 413 LEU A O 1
ATOM 3344 N N . LEU A 1 414 ? 4.245 -18.374 32.041 1.00 92.50 414 LEU A N 1
ATOM 3345 C CA . LEU A 1 414 ? 3.954 -19.411 31.058 1.00 92.50 414 LEU A CA 1
ATOM 3346 C C . LEU A 1 414 ? 5.074 -20.463 30.985 1.00 92.50 414 LEU A C 1
ATOM 3348 O O . LEU A 1 414 ? 6.266 -20.153 31.093 1.00 92.50 414 LEU A O 1
ATOM 3352 N N . PRO A 1 415 ? 4.727 -21.743 30.754 1.00 88.12 415 PRO A N 1
ATOM 3353 C CA . PRO A 1 415 ? 5.722 -22.798 30.650 1.00 88.12 415 PRO A CA 1
ATOM 3354 C C . PRO A 1 415 ? 6.605 -22.596 29.415 1.00 88.12 415 PRO A C 1
ATOM 3356 O O . PRO A 1 415 ? 6.119 -22.375 28.308 1.00 88.12 415 PRO A O 1
ATOM 3359 N N . LYS A 1 416 ? 7.921 -22.775 29.568 1.00 86.81 416 LYS A N 1
ATOM 3360 C CA . LYS A 1 416 ? 8.864 -22.692 28.444 1.00 86.81 416 LYS A CA 1
ATOM 3361 C C . LYS A 1 416 ? 8.584 -23.798 27.422 1.00 86.81 416 LYS A C 1
ATOM 3363 O O . LYS A 1 416 ? 8.923 -24.958 27.650 1.00 86.81 416 LYS A O 1
ATOM 3368 N N . ASN A 1 417 ? 7.999 -23.436 26.284 1.00 88.38 417 ASN A N 1
ATOM 3369 C CA . ASN A 1 417 ? 7.748 -24.335 25.158 1.00 88.38 417 ASN A CA 1
ATOM 3370 C C . ASN A 1 417 ? 7.881 -23.582 23.808 1.00 88.38 417 ASN A C 1
ATOM 3372 O O . ASN A 1 417 ? 7.943 -22.349 23.806 1.00 88.38 417 ASN A O 1
ATOM 3376 N N . PRO A 1 418 ? 7.968 -24.283 22.657 1.00 89.12 418 PRO A N 1
ATOM 3377 C CA . PRO A 1 418 ? 8.140 -23.635 21.354 1.00 89.12 418 PRO A CA 1
ATOM 3378 C C . PRO A 1 418 ? 7.011 -22.674 20.957 1.00 89.12 418 PRO A C 1
ATOM 3380 O O . PRO A 1 418 ? 7.292 -21.673 20.309 1.00 89.12 418 PRO A O 1
ATOM 3383 N N . ALA A 1 419 ? 5.762 -22.945 21.345 1.00 90.94 419 ALA A N 1
ATOM 3384 C CA . ALA A 1 419 ? 4.623 -22.080 21.041 1.00 90.94 419 ALA A CA 1
ATOM 3385 C C . ALA A 1 419 ? 4.644 -20.788 21.874 1.00 90.94 419 ALA A C 1
ATOM 3387 O O . ALA A 1 419 ? 4.407 -19.716 21.334 1.00 90.94 419 ALA A O 1
ATOM 3388 N N . VAL A 1 420 ? 5.033 -20.859 23.151 1.00 91.69 420 VAL A N 1
ATOM 3389 C CA . VAL A 1 420 ? 5.211 -19.669 24.007 1.00 91.69 420 VAL A CA 1
ATOM 3390 C C . VAL A 1 420 ? 6.317 -18.756 23.477 1.00 91.69 420 VAL A C 1
ATOM 3392 O O . VAL A 1 420 ? 6.170 -17.544 23.517 1.00 91.69 420 VAL A O 1
ATOM 3395 N N . LYS A 1 421 ? 7.391 -19.305 22.892 1.00 90.94 421 LYS A N 1
ATOM 3396 C CA . LYS A 1 421 ? 8.439 -18.488 22.245 1.00 90.94 421 LYS A CA 1
ATOM 3397 C C . LYS A 1 421 ? 7.960 -17.729 21.005 1.00 90.94 421 LYS A C 1
ATOM 3399 O O . LYS A 1 421 ? 8.633 -16.793 20.589 1.00 90.94 421 LYS A O 1
ATOM 3404 N N . ARG A 1 422 ? 6.868 -18.180 20.385 1.00 93.25 422 ARG A N 1
ATOM 3405 C CA . ARG A 1 422 ? 6.254 -17.533 19.221 1.00 93.25 422 ARG A CA 1
ATOM 3406 C C . ARG A 1 422 ? 5.241 -16.461 19.617 1.00 93.25 422 ARG A C 1
ATOM 3408 O O . ARG A 1 422 ? 4.892 -15.654 18.770 1.00 93.25 422 ARG A O 1
ATOM 3415 N N . LEU A 1 423 ? 4.772 -16.464 20.868 1.00 94.12 423 LEU A N 1
ATOM 3416 C CA . LEU A 1 423 ? 3.795 -15.501 21.356 1.00 94.12 423 LEU A CA 1
ATOM 3417 C C . LEU A 1 423 ? 4.416 -14.098 21.379 1.00 94.12 423 LEU A C 1
ATOM 3419 O O . LEU A 1 423 ? 5.331 -13.827 22.156 1.00 94.12 423 LEU A O 1
ATOM 3423 N N . ASN A 1 424 ? 3.910 -13.223 20.518 1.00 94.69 424 ASN A N 1
ATOM 3424 C CA . ASN A 1 424 ? 4.413 -11.878 20.295 1.00 94.69 424 ASN A CA 1
ATOM 3425 C C . ASN A 1 424 ? 3.327 -10.851 20.637 1.00 94.69 424 ASN A C 1
ATOM 3427 O O . ASN A 1 424 ? 2.373 -10.648 19.885 1.00 94.69 424 ASN A O 1
ATOM 3431 N N . VAL A 1 425 ? 3.474 -10.214 21.796 1.00 91.94 425 VAL A N 1
ATOM 3432 C CA . VAL A 1 425 ? 2.551 -9.200 22.321 1.00 91.94 425 VAL A CA 1
ATOM 3433 C C . VAL A 1 425 ? 3.221 -7.835 22.236 1.00 91.94 425 VAL A C 1
ATOM 3435 O O . VAL A 1 425 ? 4.408 -7.710 22.544 1.00 91.94 425 VAL A O 1
ATOM 3438 N N . ALA A 1 426 ? 2.470 -6.809 21.833 1.00 88.50 426 ALA A N 1
ATOM 3439 C CA . ALA A 1 426 ? 3.007 -5.462 21.686 1.00 88.50 426 ALA A CA 1
ATOM 3440 C C . ALA A 1 426 ? 3.601 -4.943 23.007 1.00 88.50 426 ALA A C 1
ATOM 3442 O O . ALA A 1 426 ? 2.971 -5.017 24.065 1.00 88.50 426 ALA A O 1
ATOM 3443 N N . MET A 1 427 ? 4.807 -4.368 22.948 1.00 82.69 427 MET A N 1
ATOM 3444 C CA . MET A 1 427 ? 5.505 -3.851 24.136 1.00 82.69 427 MET A CA 1
ATOM 3445 C C . MET A 1 427 ? 4.712 -2.772 24.886 1.00 82.69 427 MET A C 1
ATOM 3447 O O . MET A 1 427 ? 4.786 -2.684 26.114 1.00 82.69 427 MET A O 1
ATOM 3451 N N . SER A 1 428 ? 3.926 -1.980 24.150 1.00 80.00 428 SER A N 1
ATOM 3452 C CA . SER A 1 428 ? 3.004 -0.977 24.693 1.00 80.00 428 SER A CA 1
ATOM 3453 C C . SER A 1 428 ? 1.928 -1.581 25.600 1.00 80.00 428 SER A C 1
ATOM 3455 O O . SER A 1 428 ? 1.378 -0.873 26.435 1.00 80.00 428 SER A O 1
ATOM 3457 N N . ARG A 1 429 ? 1.639 -2.885 25.486 1.00 80.75 429 ARG A N 1
ATOM 3458 C CA . ARG A 1 429 ? 0.656 -3.601 26.314 1.00 80.75 429 ARG A CA 1
ATOM 3459 C C . ARG A 1 429 ? 1.293 -4.390 27.456 1.00 80.75 429 ARG A C 1
ATOM 3461 O O . ARG A 1 429 ? 0.680 -4.530 28.513 1.00 80.75 429 ARG A O 1
ATOM 3468 N N . THR A 1 430 ? 2.506 -4.913 27.280 1.00 85.62 430 THR A N 1
ATOM 3469 C CA . THR A 1 430 ? 3.127 -5.812 28.273 1.00 85.62 430 THR A CA 1
ATOM 3470 C C . THR A 1 430 ? 3.585 -5.096 29.543 1.00 85.62 430 THR A C 1
ATOM 3472 O O . THR A 1 430 ? 3.545 -5.682 30.627 1.00 85.62 430 THR A O 1
ATOM 3475 N N . SER A 1 431 ? 3.984 -3.828 29.420 1.00 79.50 431 SER A N 1
ATOM 3476 C CA . SER A 1 431 ? 4.636 -3.066 30.496 1.00 79.50 431 SER A CA 1
ATOM 3477 C C . SER A 1 431 ? 3.670 -2.470 31.526 1.00 79.50 431 SER A C 1
ATOM 3479 O O . SER A 1 431 ? 4.105 -2.062 32.600 1.00 79.50 431 SER A O 1
ATOM 3481 N N . PHE A 1 432 ? 2.369 -2.439 31.226 1.00 80.56 432 PHE A N 1
ATOM 3482 C CA . PHE A 1 432 ? 1.350 -1.797 32.056 1.00 80.56 432 PHE A CA 1
ATOM 3483 C C . PHE A 1 432 ? 0.357 -2.811 32.631 1.00 80.56 432 PHE A C 1
ATOM 3485 O O . PHE A 1 432 ? 0.209 -3.936 32.136 1.00 80.56 432 PHE A O 1
ATOM 3492 N N . GLU A 1 433 ? -0.322 -2.408 33.703 1.00 83.50 433 GLU A N 1
ATOM 3493 C CA . GLU A 1 433 ? -1.480 -3.134 34.216 1.00 83.50 433 GLU A CA 1
ATOM 3494 C C . GLU A 1 433 ? -2.640 -3.067 33.221 1.00 83.50 433 GLU A C 1
ATOM 3496 O O . GLU A 1 433 ? -2.779 -2.102 32.474 1.00 83.50 433 GLU A O 1
ATOM 3501 N N . GLN A 1 434 ? -3.482 -4.101 33.226 1.00 87.81 434 GLN A N 1
ATOM 3502 C CA . GLN A 1 434 ? -4.645 -4.202 32.340 1.00 87.81 434 GLN A CA 1
ATOM 3503 C C . GLN A 1 434 ? -5.936 -4.289 33.179 1.00 87.81 434 GLN A C 1
ATOM 3505 O O . GLN A 1 434 ? -6.405 -5.399 33.451 1.00 87.81 434 GLN A O 1
ATOM 3510 N N . PRO A 1 435 ? -6.495 -3.158 33.660 1.00 87.25 435 PRO A N 1
ATOM 3511 C CA . PRO A 1 435 ? -7.647 -3.156 34.571 1.00 87.25 435 PRO A CA 1
ATOM 3512 C C . PRO A 1 435 ? -8.898 -3.815 33.977 1.00 87.25 435 PRO A C 1
ATOM 3514 O O . PRO A 1 435 ? -9.616 -4.537 34.672 1.00 87.25 435 PRO A O 1
ATOM 3517 N N . GLU A 1 436 ? -9.134 -3.620 32.681 1.00 88.25 436 GLU A N 1
ATOM 3518 C CA . GLU A 1 436 ? -10.250 -4.232 31.952 1.00 88.25 436 GLU A CA 1
ATOM 3519 C C . GLU A 1 436 ? -10.132 -5.760 31.940 1.00 88.25 436 GLU A C 1
ATOM 3521 O O . GLU A 1 436 ? -11.042 -6.468 32.370 1.00 88.25 436 GLU A O 1
ATOM 3526 N N . LEU A 1 437 ? -8.957 -6.273 31.565 1.00 91.00 437 LEU A N 1
ATOM 3527 C CA . LEU A 1 437 ? -8.658 -7.705 31.556 1.00 91.00 437 LEU A CA 1
ATOM 3528 C C . LEU A 1 437 ? -8.791 -8.338 32.947 1.00 91.00 437 LEU A C 1
ATOM 3530 O O . LEU A 1 437 ? -9.359 -9.423 33.090 1.00 91.00 437 LEU A O 1
ATOM 3534 N N . GLN A 1 438 ? -8.285 -7.662 33.983 1.00 91.88 438 GLN A N 1
ATOM 3535 C CA . GLN A 1 438 ? -8.450 -8.110 35.368 1.00 91.88 438 GLN A CA 1
ATOM 3536 C C . GLN A 1 438 ? -9.928 -8.202 35.753 1.00 91.88 438 GLN A C 1
ATOM 3538 O O . GLN A 1 438 ? -10.326 -9.137 36.447 1.00 91.88 438 GLN A O 1
ATOM 3543 N N . THR A 1 439 ? -10.739 -7.242 35.308 1.00 93.12 439 THR A N 1
ATOM 3544 C CA . THR A 1 439 ? -12.179 -7.215 35.576 1.00 93.12 439 THR A CA 1
ATOM 3545 C C . THR A 1 439 ? -12.868 -8.405 34.918 1.00 93.12 439 THR A C 1
ATOM 3547 O O . THR A 1 439 ? -13.562 -9.149 35.610 1.00 93.12 439 THR A O 1
ATOM 3550 N N . TRP A 1 440 ? -12.598 -8.665 33.635 1.00 94.00 440 TRP A N 1
ATOM 3551 C CA . TRP A 1 440 ? -13.164 -9.817 32.923 1.00 94.00 440 TRP A CA 1
ATOM 3552 C C . TRP A 1 440 ? -12.791 -11.154 33.574 1.00 94.00 440 TRP A C 1
ATOM 3554 O O . TRP A 1 440 ? -13.643 -12.025 33.736 1.00 94.00 440 TRP A O 1
ATOM 3564 N N . LEU A 1 441 ? -11.532 -11.318 33.997 1.00 94.00 441 LEU A N 1
ATOM 3565 C CA . LEU A 1 441 ? -11.069 -12.547 34.650 1.00 94.00 441 LEU A CA 1
ATOM 3566 C C . LEU A 1 441 ? -11.603 -12.704 36.087 1.00 94.00 441 LEU A C 1
ATOM 3568 O O . LEU A 1 441 ? -11.839 -13.833 36.523 1.00 94.00 441 LEU A O 1
ATOM 3572 N N . ARG A 1 442 ? -11.846 -11.605 36.820 1.00 94.06 442 ARG A N 1
ATOM 3573 C CA . ARG A 1 442 ? -12.535 -11.633 38.129 1.00 94.06 442 ARG A CA 1
ATOM 3574 C C . ARG A 1 442 ? -14.002 -12.025 37.983 1.00 94.06 442 ARG A C 1
ATOM 3576 O O . ARG A 1 442 ? -14.468 -12.873 38.737 1.00 94.06 442 ARG A O 1
ATOM 3583 N N . GLU A 1 443 ? -14.714 -11.427 37.028 1.00 93.50 443 GLU A N 1
ATOM 3584 C CA . GLU A 1 443 ? -16.109 -11.773 36.724 1.00 93.50 443 GLU A CA 1
ATOM 3585 C C . GLU A 1 443 ? -16.225 -13.249 36.311 1.00 93.50 443 GLU A C 1
ATOM 3587 O O . GLU A 1 443 ? -17.063 -13.973 36.852 1.00 93.50 443 GLU A O 1
ATOM 3592 N N . PHE A 1 444 ? -15.310 -13.724 35.459 1.00 94.50 444 PHE A N 1
ATOM 3593 C CA . PHE A 1 444 ? -15.200 -15.137 35.094 1.00 94.50 444 PHE A CA 1
ATOM 3594 C C . PHE A 1 444 ? -14.995 -16.037 36.323 1.00 94.50 444 PHE A C 1
ATOM 3596 O O . PHE A 1 444 ? -15.755 -16.984 36.525 1.00 94.50 444 PHE A O 1
ATOM 3603 N N . GLY A 1 445 ? -14.037 -15.707 37.198 1.00 90.12 445 GLY A N 1
ATOM 3604 C CA . GLY A 1 445 ? -13.798 -16.446 38.444 1.00 90.12 445 GLY A CA 1
ATOM 3605 C C . GLY A 1 445 ? -14.973 -16.419 39.433 1.00 90.12 445 GLY A C 1
ATOM 3606 O O . GLY A 1 445 ? -15.085 -17.310 40.272 1.00 90.12 445 GLY A O 1
ATOM 3607 N N . ALA A 1 446 ? -15.866 -15.433 39.319 1.00 92.06 446 ALA A N 1
ATOM 3608 C CA . ALA A 1 446 ? -17.103 -15.323 40.092 1.00 92.06 446 ALA A CA 1
ATOM 3609 C C . ALA A 1 446 ? -18.310 -16.022 39.430 1.00 92.06 446 ALA A C 1
ATOM 3611 O O . ALA A 1 446 ? -19.435 -15.870 39.908 1.00 92.06 446 ALA A O 1
ATOM 3612 N N . GLY A 1 447 ? -18.098 -16.766 38.338 1.00 92.06 447 GLY A N 1
ATOM 3613 C CA . GLY A 1 447 ? -19.149 -17.501 37.631 1.00 92.06 447 GLY A CA 1
ATOM 3614 C C . GLY A 1 447 ? -19.989 -16.655 36.670 1.00 92.06 447 GLY A C 1
ATOM 3615 O O . GLY A 1 447 ? -21.108 -17.051 36.359 1.00 92.06 447 GLY A O 1
ATOM 3616 N N . LYS A 1 448 ? -19.476 -15.505 36.206 1.00 93.25 448 LYS A N 1
ATOM 3617 C CA . LYS A 1 448 ? -20.128 -14.618 35.219 1.00 93.25 448 LYS A CA 1
ATOM 3618 C C . LYS A 1 448 ? -19.282 -14.507 33.938 1.00 93.25 448 LYS A C 1
ATOM 3620 O O . LYS A 1 448 ? -18.564 -13.520 33.758 1.00 93.25 448 LYS A O 1
ATOM 3625 N N . PRO A 1 449 ? -19.261 -15.543 33.078 1.00 92.69 449 PRO A N 1
ATOM 3626 C CA . PRO A 1 449 ? -18.328 -15.628 31.954 1.00 92.69 449 PRO A CA 1
ATOM 3627 C C . PRO A 1 449 ? -18.768 -14.857 30.696 1.00 92.69 449 PRO A C 1
ATOM 3629 O O . PRO A 1 449 ? -18.001 -14.774 29.736 1.00 92.69 449 PRO A O 1
ATOM 3632 N N . GLU A 1 450 ? -19.986 -14.312 30.658 1.00 91.75 450 GLU A N 1
ATOM 3633 C CA . GLU A 1 450 ? -20.680 -13.927 29.421 1.00 91.75 450 GLU A CA 1
ATOM 3634 C C . GLU A 1 450 ? -19.920 -12.869 28.612 1.00 91.75 450 GLU A C 1
ATOM 3636 O O . GLU A 1 450 ? -19.770 -13.001 27.395 1.00 91.75 450 GLU A O 1
ATOM 3641 N N . LYS A 1 451 ? -19.391 -11.841 29.287 1.00 90.81 451 LYS A N 1
ATOM 3642 C CA . LYS A 1 451 ? -18.604 -10.783 28.634 1.00 90.81 451 LYS A CA 1
ATOM 3643 C C . LYS A 1 451 ? -17.308 -11.331 28.046 1.00 90.81 451 LYS A C 1
ATOM 3645 O O . LYS A 1 451 ? -16.995 -11.064 26.889 1.00 90.81 451 LYS A O 1
ATOM 3650 N N . LEU A 1 452 ? -16.569 -12.125 28.824 1.00 94.00 452 LEU A N 1
ATOM 3651 C CA . LEU A 1 452 ? -15.309 -12.713 28.373 1.00 94.00 452 LEU A CA 1
ATOM 3652 C C . LEU A 1 452 ? -15.543 -13.633 27.166 1.00 94.00 452 LEU A C 1
ATOM 3654 O O . LEU A 1 452 ? -14.797 -13.557 26.194 1.00 94.00 452 LEU A O 1
ATOM 3658 N N . PHE A 1 453 ? -16.609 -14.436 27.177 1.00 95.50 453 PHE A N 1
ATOM 3659 C CA . PHE A 1 453 ? -16.983 -15.268 26.030 1.00 95.50 453 PHE A CA 1
ATOM 3660 C C . PHE A 1 453 ? -17.282 -14.445 24.779 1.00 95.50 453 PHE A C 1
ATOM 3662 O O . PHE A 1 453 ? -16.780 -14.782 23.707 1.00 95.50 453 PHE A O 1
ATOM 3669 N N . ALA A 1 454 ? -18.055 -13.361 24.900 1.00 93.81 454 ALA A N 1
ATOM 3670 C CA . ALA A 1 454 ? -18.363 -12.490 23.767 1.00 93.81 454 ALA A CA 1
ATOM 3671 C C . ALA A 1 454 ? -17.088 -11.883 23.153 1.00 93.81 454 ALA A C 1
ATOM 3673 O O . ALA A 1 454 ? -16.907 -11.924 21.933 1.00 93.81 454 ALA A O 1
ATOM 3674 N N . HIS A 1 455 ? -16.169 -11.400 23.994 1.00 95.19 455 HIS A N 1
ATOM 3675 C CA . HIS A 1 455 ? -14.889 -10.848 23.547 1.00 95.19 455 HIS A CA 1
ATOM 3676 C C . HIS A 1 455 ? -13.990 -11.900 22.878 1.00 95.19 455 HIS A C 1
ATOM 3678 O O . HIS A 1 455 ? -13.453 -11.643 21.800 1.00 95.19 455 HIS A O 1
ATOM 3684 N N . LEU A 1 456 ? -13.851 -13.092 23.471 1.00 96.88 456 LEU A N 1
ATOM 3685 C CA . LEU A 1 456 ? -13.045 -14.180 22.898 1.00 96.88 456 LEU A CA 1
ATOM 3686 C C . LEU A 1 456 ? -13.640 -14.704 21.586 1.00 96.88 456 LEU A C 1
ATOM 3688 O O . LEU A 1 456 ? -12.904 -14.979 20.641 1.00 96.88 456 LEU A O 1
ATOM 3692 N N . LYS A 1 457 ? -14.970 -14.794 21.490 1.00 95.44 457 LYS A N 1
ATOM 3693 C CA . LYS A 1 457 ? -15.648 -15.204 20.258 1.00 95.44 457 LYS A CA 1
ATOM 3694 C C . LYS A 1 457 ? -15.405 -14.206 19.123 1.00 95.44 457 LYS A C 1
ATOM 3696 O O . LYS A 1 457 ? -15.002 -14.624 18.042 1.00 95.44 457 LYS A O 1
ATOM 3701 N N . SER A 1 458 ? -15.590 -12.911 19.384 1.00 94.75 458 SER A N 1
ATOM 3702 C CA . SER A 1 458 ? -15.327 -11.852 18.399 1.00 94.75 458 SER A CA 1
ATOM 3703 C C . SER A 1 458 ? -13.865 -11.869 17.931 1.00 94.75 458 SER A C 1
ATOM 3705 O O . SER A 1 458 ? -13.581 -11.881 16.734 1.00 94.75 458 SER A O 1
ATOM 3707 N N . ALA A 1 459 ? -12.922 -11.987 18.869 1.00 95.31 459 ALA A N 1
ATOM 3708 C CA . ALA A 1 459 ? -11.500 -12.079 18.552 1.00 95.31 459 ALA A CA 1
ATOM 3709 C C . ALA A 1 459 ? -11.153 -13.314 17.707 1.00 95.31 459 ALA A C 1
ATOM 3711 O O . ALA A 1 459 ? -10.387 -13.213 16.750 1.00 95.31 459 ALA A O 1
ATOM 3712 N N . TRP A 1 460 ? -11.755 -14.468 17.998 1.00 96.00 460 TRP A N 1
ATOM 3713 C CA . TRP A 1 460 ? -11.591 -15.665 17.176 1.00 96.00 460 TRP A CA 1
ATOM 3714 C C . TRP A 1 460 ? -12.115 -15.482 15.746 1.00 96.00 460 TRP A C 1
ATOM 3716 O O . TRP A 1 460 ? -11.433 -15.866 14.796 1.00 96.00 460 TRP A O 1
ATOM 3726 N N . GLU A 1 461 ? -13.285 -14.865 15.570 1.00 95.00 461 GLU A N 1
ATOM 3727 C CA . GLU A 1 461 ? -13.852 -14.581 14.244 1.00 95.00 461 GLU A CA 1
ATOM 3728 C C . GLU A 1 461 ? -12.938 -13.641 13.436 1.00 95.00 461 GLU A C 1
ATOM 3730 O O . GLU A 1 461 ? -12.631 -13.919 12.271 1.00 95.00 461 GLU A O 1
ATOM 3735 N N . ILE A 1 462 ? -12.415 -12.585 14.070 1.00 93.44 462 ILE A N 1
ATOM 3736 C CA . ILE A 1 462 ? -11.421 -11.680 13.470 1.00 93.44 462 ILE A CA 1
ATOM 3737 C C . ILE A 1 462 ? -10.154 -12.456 13.075 1.00 93.44 462 ILE A C 1
ATOM 3739 O O . ILE A 1 462 ? -9.663 -12.313 11.948 1.00 93.44 462 ILE A O 1
ATOM 3743 N N . ALA A 1 463 ? -9.653 -13.325 13.959 1.00 94.44 463 ALA A N 1
ATOM 3744 C CA . ALA A 1 463 ? -8.475 -14.146 13.697 1.00 94.44 463 ALA A CA 1
ATOM 3745 C C . ALA A 1 463 ? -8.682 -15.078 12.494 1.00 94.44 463 ALA A C 1
ATOM 3747 O O . ALA A 1 463 ? -7.801 -15.186 11.642 1.00 94.44 463 ALA A O 1
ATOM 3748 N N . GLN A 1 464 ? -9.853 -15.712 12.368 1.00 93.44 464 GLN A N 1
ATOM 3749 C CA . GLN A 1 464 ? -10.191 -16.566 11.224 1.00 93.44 464 GLN A CA 1
ATOM 3750 C C . GLN A 1 464 ? -10.251 -15.779 9.907 1.00 93.44 464 GLN A C 1
ATOM 3752 O O . GLN A 1 464 ? -9.770 -16.260 8.873 1.00 93.44 464 GLN A O 1
ATOM 3757 N N . GLN A 1 465 ? -10.794 -14.560 9.924 1.00 91.25 465 GLN A N 1
ATOM 3758 C CA . GLN A 1 465 ? -10.837 -13.696 8.740 1.00 91.25 465 GLN A CA 1
ATOM 3759 C C . GLN A 1 465 ? -9.434 -13.240 8.310 1.00 91.25 465 GLN A C 1
ATOM 3761 O O . GLN A 1 465 ? -9.101 -13.280 7.121 1.00 91.25 465 GLN A O 1
ATOM 3766 N N . GLN A 1 466 ? -8.588 -12.833 9.260 1.00 92.69 466 GLN A N 1
ATOM 3767 C CA . GLN A 1 466 ? -7.185 -12.489 9.000 1.00 92.69 466 GLN A CA 1
ATOM 3768 C C . GLN A 1 466 ? -6.391 -13.705 8.498 1.00 92.69 466 GLN A C 1
ATOM 3770 O O . GLN A 1 466 ? -5.692 -13.610 7.488 1.00 92.69 466 GLN A O 1
ATOM 3775 N N . ALA A 1 467 ? -6.567 -14.868 9.128 1.00 93.31 467 ALA A N 1
ATOM 3776 C CA . ALA A 1 467 ? -5.922 -16.115 8.732 1.00 93.31 467 ALA A CA 1
ATOM 3777 C C . ALA A 1 467 ? -6.315 -16.554 7.320 1.00 93.31 467 ALA A C 1
ATOM 3779 O O . ALA A 1 467 ? -5.462 -17.004 6.562 1.00 93.31 467 ALA A O 1
ATOM 3780 N N . SER A 1 468 ? -7.581 -16.376 6.933 1.00 90.50 468 SER A N 1
ATOM 3781 C CA . SER A 1 468 ? -8.048 -16.673 5.573 1.00 90.50 468 SER A CA 1
ATOM 3782 C C . SER A 1 468 ? -7.323 -15.813 4.534 1.00 90.50 468 SER A C 1
ATOM 3784 O O . SER A 1 468 ? -6.844 -16.332 3.526 1.00 90.50 468 SER A O 1
ATOM 3786 N N . ARG A 1 469 ? -7.181 -14.504 4.797 1.00 90.38 469 ARG A N 1
ATOM 3787 C CA . ARG A 1 469 ? -6.436 -13.580 3.923 1.00 90.38 469 ARG A CA 1
ATOM 3788 C C . ARG A 1 469 ? -4.957 -13.954 3.828 1.00 90.38 469 ARG A C 1
ATOM 3790 O O . ARG A 1 469 ? -4.413 -14.019 2.728 1.00 90.38 469 ARG A O 1
ATOM 3797 N N . LEU A 1 470 ? -4.329 -14.258 4.962 1.00 93.31 470 LEU A N 1
ATOM 3798 C CA . LEU A 1 470 ? -2.933 -14.687 5.008 1.00 93.31 470 LEU A CA 1
ATOM 3799 C C . LEU A 1 470 ? -2.718 -16.020 4.273 1.00 93.31 470 LEU A C 1
ATOM 3801 O O . LEU A 1 470 ? -1.762 -16.158 3.515 1.00 93.31 470 LEU A O 1
ATOM 3805 N N . ALA A 1 471 ? -3.620 -16.988 4.434 1.00 92.19 471 ALA A N 1
ATOM 3806 C CA . ALA A 1 471 ? -3.502 -18.299 3.805 1.00 92.19 471 ALA A CA 1
ATOM 3807 C C . ALA A 1 471 ? -3.593 -18.241 2.269 1.00 92.19 471 ALA A C 1
ATOM 3809 O O . ALA A 1 471 ? -2.914 -19.020 1.603 1.00 92.19 471 ALA A O 1
ATOM 3810 N N . ILE A 1 472 ? -4.357 -17.296 1.701 1.00 89.94 472 ILE A N 1
ATOM 3811 C CA . ILE A 1 472 ? -4.358 -17.014 0.251 1.00 89.94 472 ILE A CA 1
ATOM 3812 C C . ILE A 1 472 ? -2.948 -16.646 -0.220 1.00 89.94 472 ILE A C 1
ATOM 3814 O O . ILE A 1 472 ? -2.424 -17.248 -1.158 1.00 89.94 472 ILE A O 1
ATOM 3818 N N . VAL A 1 473 ? -2.320 -15.692 0.472 1.00 91.12 473 VAL A N 1
ATOM 3819 C CA . VAL A 1 473 ? -0.980 -15.203 0.132 1.00 91.12 473 VAL A CA 1
ATOM 3820 C C . VAL A 1 473 ? 0.063 -16.308 0.286 1.00 91.12 473 VAL A C 1
ATOM 3822 O O . VAL A 1 473 ? 0.886 -16.510 -0.607 1.00 91.12 473 VAL A O 1
ATOM 3825 N N . LEU A 1 474 ? 0.008 -17.069 1.382 1.00 91.62 474 LEU A N 1
ATOM 3826 C CA . LEU A 1 474 ? 0.901 -18.211 1.596 1.00 91.62 474 LEU A CA 1
ATOM 3827 C C . LEU A 1 474 ? 0.718 -19.288 0.519 1.00 91.62 474 LEU A C 1
ATOM 3829 O O . LEU A 1 474 ? 1.706 -19.857 0.062 1.00 91.62 474 LEU A O 1
ATOM 3833 N N . GLY A 1 475 ? -0.515 -19.533 0.071 1.00 89.12 475 GLY A N 1
ATOM 3834 C CA . GLY A 1 475 ? -0.806 -20.480 -1.005 1.00 89.12 475 GLY A CA 1
ATOM 3835 C C . GLY A 1 475 ? -0.246 -20.065 -2.359 1.00 89.12 475 GLY A C 1
ATOM 3836 O O . GLY A 1 475 ? 0.283 -20.916 -3.079 1.00 89.12 475 GLY A O 1
ATOM 3837 N N . ALA A 1 476 ? -0.295 -18.771 -2.676 1.00 88.12 476 ALA A N 1
ATOM 3838 C CA . ALA A 1 476 ? 0.353 -18.221 -3.863 1.00 88.12 476 ALA A CA 1
ATOM 3839 C C . ALA A 1 476 ? 1.887 -18.338 -3.770 1.00 88.12 476 ALA A C 1
ATOM 3841 O O . ALA A 1 476 ? 2.532 -18.814 -4.702 1.00 88.12 476 ALA A O 1
ATOM 3842 N N . LEU A 1 477 ? 2.475 -17.980 -2.623 1.00 89.12 477 LEU A N 1
ATOM 3843 C CA . LEU A 1 477 ? 3.925 -18.053 -2.389 1.00 89.12 477 LEU A CA 1
ATOM 3844 C C . LEU A 1 477 ? 4.464 -19.490 -2.286 1.00 89.12 477 LEU A C 1
ATOM 3846 O O . LEU A 1 477 ? 5.653 -19.719 -2.493 1.00 89.12 477 LEU A O 1
ATOM 3850 N N . ALA A 1 478 ? 3.617 -20.474 -1.988 1.00 87.62 478 ALA A N 1
ATOM 3851 C CA . ALA A 1 478 ? 4.006 -21.883 -1.990 1.00 87.62 478 ALA A CA 1
ATOM 3852 C C . ALA A 1 478 ? 4.196 -22.454 -3.409 1.00 87.62 478 ALA A C 1
ATOM 3854 O O . ALA A 1 478 ? 4.786 -23.524 -3.554 1.00 87.62 478 ALA A O 1
ATOM 3855 N N . GLN A 1 479 ? 3.711 -21.760 -4.446 1.00 85.31 479 GLN A N 1
ATOM 3856 C CA . GLN A 1 479 ? 3.787 -22.172 -5.849 1.00 85.31 479 GLN A CA 1
ATOM 3857 C C . GLN A 1 479 ? 4.853 -21.339 -6.590 1.00 85.31 479 GLN A C 1
ATOM 3859 O O . GLN A 1 479 ? 4.632 -20.159 -6.877 1.00 85.31 479 GLN A O 1
ATOM 3864 N N . PRO A 1 480 ? 6.032 -21.904 -6.918 1.00 81.00 480 PRO A N 1
ATOM 3865 C CA . PRO A 1 480 ? 7.112 -21.145 -7.559 1.00 81.00 480 PRO A CA 1
ATOM 3866 C C . PRO A 1 480 ? 6.728 -20.565 -8.930 1.00 81.00 480 PRO A C 1
ATOM 3868 O O . PRO A 1 480 ? 7.167 -19.476 -9.306 1.00 81.00 480 PRO A O 1
ATOM 3871 N N . ASP A 1 481 ? 5.887 -21.274 -9.672 1.00 80.25 481 ASP A N 1
ATOM 3872 C CA . ASP A 1 481 ? 5.415 -20.938 -11.014 1.00 80.25 481 ASP A CA 1
ATOM 3873 C C . ASP A 1 481 ? 4.115 -20.121 -11.023 1.00 80.25 481 ASP A C 1
ATOM 3875 O O . ASP A 1 481 ? 3.603 -19.819 -12.100 1.00 80.25 481 ASP A O 1
ATOM 3879 N N . PHE A 1 482 ? 3.620 -19.696 -9.853 1.00 82.12 482 PHE A N 1
ATOM 3880 C CA . PHE A 1 482 ? 2.382 -18.931 -9.729 1.00 82.12 482 PHE A CA 1
ATOM 3881 C C . PHE A 1 482 ? 2.339 -17.712 -10.668 1.00 82.12 482 PHE A C 1
ATOM 3883 O O . PHE A 1 482 ? 3.322 -16.975 -10.817 1.00 82.12 482 PHE A O 1
ATOM 3890 N N . GLN A 1 483 ? 1.189 -17.504 -11.309 1.00 76.75 483 GLN A N 1
ATOM 3891 C CA . GLN A 1 483 ? 0.907 -16.351 -12.162 1.00 76.75 483 GLN A CA 1
ATOM 3892 C C . GLN A 1 483 ? -0.432 -15.734 -11.761 1.00 76.75 483 GLN A C 1
ATOM 3894 O O . GLN A 1 483 ? -1.419 -16.447 -11.582 1.00 76.75 483 GLN A O 1
ATOM 3899 N N . GLY A 1 484 ? -0.466 -14.406 -11.666 1.00 74.75 484 GLY A N 1
ATOM 3900 C CA . GLY A 1 484 ? -1.662 -13.639 -11.333 1.00 74.75 484 GLY A CA 1
ATOM 3901 C C . GLY A 1 484 ? -1.572 -12.951 -9.975 1.00 74.75 484 GLY A C 1
ATOM 3902 O O . GLY A 1 484 ? -0.511 -12.852 -9.365 1.00 74.75 484 GLY A O 1
ATOM 3903 N N . ASN A 1 485 ? -2.712 -12.452 -9.503 1.00 79.69 485 ASN A N 1
ATOM 3904 C CA . ASN A 1 485 ? -2.788 -11.674 -8.275 1.00 79.69 485 ASN A CA 1
ATOM 3905 C C . ASN A 1 485 ? -2.710 -12.578 -7.035 1.00 79.69 485 ASN A C 1
ATOM 3907 O O . ASN A 1 485 ? -3.651 -13.320 -6.751 1.00 79.69 485 ASN A O 1
ATOM 3911 N N . MET A 1 486 ? -1.624 -12.464 -6.262 1.00 84.69 486 MET A N 1
ATOM 3912 C CA . MET A 1 486 ? -1.392 -13.260 -5.046 1.00 84.69 486 MET A CA 1
ATOM 3913 C C . MET A 1 486 ? -2.409 -13.029 -3.915 1.00 84.69 486 MET A C 1
ATOM 3915 O O . MET A 1 486 ? -2.417 -13.776 -2.942 1.00 84.69 486 MET A O 1
ATOM 3919 N N . PHE A 1 487 ? -3.270 -12.015 -4.035 1.00 85.38 487 PHE A N 1
ATOM 3920 C CA . PHE A 1 487 ? -4.345 -11.713 -3.084 1.00 85.38 487 PHE A CA 1
ATOM 3921 C C . PHE A 1 487 ? -5.724 -12.200 -3.566 1.00 85.38 487 PHE A C 1
ATOM 3923 O O . PHE A 1 487 ? -6.732 -11.976 -2.892 1.00 85.38 487 PHE A O 1
ATOM 3930 N N . ALA A 1 488 ? -5.809 -12.844 -4.735 1.00 79.69 488 ALA A N 1
ATOM 3931 C CA . ALA A 1 488 ? -7.080 -13.277 -5.305 1.00 79.69 488 ALA A CA 1
ATOM 3932 C C . ALA A 1 488 ? -7.705 -14.442 -4.517 1.00 79.69 488 ALA A C 1
ATOM 3934 O O . ALA A 1 488 ? -7.109 -15.508 -4.362 1.00 79.69 488 ALA A O 1
ATOM 3935 N N . ARG A 1 489 ? -8.966 -14.276 -4.090 1.00 74.19 489 ARG A N 1
ATOM 3936 C CA . ARG A 1 489 ? -9.720 -15.309 -3.351 1.00 74.19 489 ARG A CA 1
ATOM 3937 C C . ARG A 1 489 ? -9.943 -16.600 -4.140 1.00 74.19 489 ARG A C 1
ATOM 3939 O O . ARG A 1 489 ? -10.092 -17.648 -3.525 1.00 74.19 489 ARG A O 1
ATOM 3946 N N . SER A 1 490 ? -9.940 -16.546 -5.474 1.00 67.44 490 SER A N 1
ATOM 3947 C CA . SER A 1 490 ? -10.104 -17.725 -6.342 1.00 67.44 490 SER A CA 1
ATOM 3948 C C . SER A 1 490 ? -9.023 -18.791 -6.135 1.00 67.44 490 SER A C 1
ATOM 3950 O O . SER A 1 490 ? -9.224 -19.946 -6.500 1.00 67.44 490 SER A O 1
ATOM 3952 N N . LEU A 1 491 ? -7.897 -18.421 -5.522 1.00 62.84 491 LEU A N 1
ATOM 3953 C CA . LEU A 1 491 ? -6.801 -19.326 -5.181 1.00 62.84 491 LEU A CA 1
ATOM 3954 C C . LEU A 1 491 ? -7.091 -20.172 -3.940 1.00 62.84 491 LEU A C 1
ATOM 3956 O O . LEU A 1 491 ? -6.416 -21.174 -3.700 1.00 62.84 491 LEU A O 1
ATOM 3960 N N . PHE A 1 492 ? -8.085 -19.781 -3.140 1.00 68.44 492 PHE A N 1
ATOM 3961 C CA . PHE A 1 492 ? -8.382 -20.442 -1.885 1.00 68.44 492 PHE A CA 1
ATOM 3962 C C . PHE A 1 492 ? -9.403 -21.557 -2.062 1.00 68.44 492 PHE A C 1
ATOM 3964 O O . PHE A 1 492 ? -10.612 -21.356 -1.963 1.00 68.44 492 PHE A O 1
ATOM 3971 N N . ASN A 1 493 ? -8.901 -22.766 -2.294 1.00 73.06 493 ASN A N 1
ATOM 3972 C CA . ASN A 1 493 ? -9.700 -23.969 -2.129 1.00 73.06 493 ASN A CA 1
ATOM 3973 C C . ASN A 1 493 ? -9.485 -24.502 -0.707 1.00 73.06 493 ASN A C 1
ATOM 3975 O O . ASN A 1 493 ? -8.418 -25.046 -0.415 1.00 73.06 493 ASN A O 1
ATOM 3979 N N . PHE A 1 494 ? -10.489 -24.332 0.161 1.00 70.00 494 PHE A N 1
ATOM 3980 C CA . PHE A 1 494 ? -10.433 -24.755 1.565 1.00 70.00 494 PHE A CA 1
ATOM 3981 C C . PHE A 1 494 ? -9.983 -26.215 1.713 1.00 70.00 494 PHE A C 1
ATOM 3983 O O . PHE A 1 494 ? -9.123 -26.486 2.544 1.00 70.00 494 PHE A O 1
ATOM 3990 N N . ASP A 1 495 ? -10.450 -27.123 0.854 1.00 72.62 495 ASP A N 1
ATOM 3991 C CA . ASP A 1 495 ? -10.123 -28.552 0.943 1.00 72.62 495 ASP A CA 1
ATOM 3992 C C . ASP A 1 495 ? -8.645 -28.843 0.638 1.00 72.62 495 ASP A C 1
ATOM 3994 O O . ASP A 1 495 ? -8.053 -29.768 1.193 1.00 72.62 495 ASP A O 1
ATOM 3998 N N . LYS A 1 496 ? -8.014 -28.045 -0.235 1.00 70.38 496 LYS A N 1
ATOM 3999 C CA . LYS A 1 496 ? -6.601 -28.220 -0.627 1.00 70.38 496 LYS A CA 1
ATOM 4000 C C . LYS A 1 496 ? -5.631 -27.405 0.229 1.00 70.38 496 LYS A C 1
ATOM 4002 O O . LYS A 1 496 ? -4.475 -27.798 0.387 1.00 70.38 496 LYS A O 1
ATOM 4007 N N . CYS A 1 497 ? -6.094 -26.285 0.776 1.00 73.19 497 CYS A N 1
ATOM 4008 C CA . CYS A 1 497 ? -5.277 -25.313 1.503 1.00 73.19 497 CYS A CA 1
ATOM 4009 C C . CYS A 1 497 ? -5.558 -25.302 3.015 1.00 73.19 497 CYS A C 1
ATOM 4011 O O . CYS A 1 497 ? -5.067 -24.419 3.719 1.00 73.19 497 CYS A O 1
ATOM 4013 N N . TYR A 1 498 ? -6.305 -26.282 3.536 1.00 82.69 498 TYR A N 1
ATOM 4014 C CA . TYR A 1 498 ? -6.675 -26.354 4.953 1.00 82.69 498 TYR A CA 1
ATOM 4015 C C . TYR A 1 498 ? -5.463 -26.295 5.897 1.00 82.69 498 TYR A C 1
ATOM 4017 O O . TYR A 1 498 ? -5.469 -25.573 6.892 1.00 82.69 498 TYR A O 1
ATOM 4025 N N . TRP A 1 499 ? -4.367 -26.976 5.554 1.00 85.19 499 TRP A N 1
ATOM 4026 C CA . TRP A 1 499 ? -3.142 -26.932 6.356 1.00 85.19 499 TRP A CA 1
ATOM 4027 C C . TRP A 1 499 ? -2.488 -25.536 6.367 1.00 85.19 499 TRP A C 1
ATOM 4029 O O . TRP A 1 499 ? -1.960 -25.116 7.396 1.00 85.19 499 TRP A O 1
ATOM 4039 N N . MET A 1 500 ? -2.556 -24.788 5.256 1.00 88.94 500 MET A N 1
ATOM 4040 C CA . MET A 1 500 ? -2.054 -23.408 5.180 1.00 88.94 500 MET A CA 1
ATOM 4041 C C . MET A 1 500 ? -2.919 -22.471 6.013 1.00 88.94 500 MET A C 1
ATOM 4043 O O . MET A 1 500 ? -2.392 -21.591 6.689 1.00 88.94 500 MET A O 1
ATOM 4047 N N . PHE A 1 501 ? -4.236 -22.689 6.010 1.00 91.94 501 PHE A N 1
ATOM 4048 C CA . PHE A 1 501 ? -5.153 -21.970 6.885 1.00 91.94 501 PHE A CA 1
ATOM 4049 C C . PHE A 1 501 ? -4.805 -22.170 8.353 1.00 91.94 501 PHE A C 1
ATOM 4051 O O . PHE A 1 501 ? -4.697 -21.194 9.087 1.00 91.94 501 PHE A O 1
ATOM 4058 N N . GLN A 1 502 ? -4.571 -23.411 8.785 1.00 91.38 502 GLN A N 1
ATOM 4059 C CA . GLN A 1 502 ? -4.209 -23.672 10.177 1.00 91.38 502 GLN A CA 1
ATOM 4060 C C . GLN A 1 502 ? -2.860 -23.044 10.560 1.00 91.38 502 GLN A C 1
ATOM 4062 O O . GLN A 1 502 ? -2.722 -22.526 11.668 1.00 91.38 502 GLN A O 1
ATOM 4067 N N . GLN A 1 503 ? -1.875 -23.034 9.654 1.00 92.44 503 GLN A N 1
ATOM 4068 C CA . GLN A 1 503 ? -0.608 -22.333 9.890 1.00 92.44 503 GLN A CA 1
ATOM 4069 C C . GLN A 1 503 ? -0.792 -20.815 9.985 1.00 92.44 503 GLN A C 1
ATOM 4071 O O . GLN A 1 503 ? -0.245 -20.194 10.898 1.00 92.44 503 GLN A O 1
ATOM 4076 N N . ALA A 1 504 ? -1.582 -20.231 9.083 1.00 94.56 504 ALA A N 1
ATOM 4077 C CA . ALA A 1 504 ? -1.920 -18.814 9.103 1.00 94.56 504 ALA A CA 1
ATOM 4078 C C . ALA A 1 504 ? -2.672 -18.435 10.387 1.00 94.56 504 ALA A C 1
ATOM 4080 O O . ALA A 1 504 ? -2.343 -17.439 11.023 1.00 94.56 504 ALA A O 1
ATOM 4081 N N . LEU A 1 505 ? -3.629 -19.264 10.807 1.00 95.38 505 LEU A N 1
ATOM 4082 C CA . LEU A 1 505 ? -4.416 -19.063 12.019 1.00 95.38 505 LEU A CA 1
ATOM 4083 C C . LEU A 1 505 ? -3.551 -19.132 13.274 1.00 95.38 505 LEU A C 1
ATOM 4085 O O . LEU A 1 505 ? -3.656 -18.259 14.133 1.00 95.38 505 LEU A O 1
ATOM 4089 N N . ALA A 1 506 ? -2.642 -20.107 13.351 1.00 95.25 506 ALA A N 1
ATOM 4090 C CA . ALA A 1 506 ? -1.658 -20.161 14.426 1.00 95.25 506 ALA A CA 1
ATOM 4091 C C . ALA A 1 506 ? -0.812 -18.884 14.469 1.00 95.25 506 ALA A C 1
ATOM 4093 O O . ALA A 1 506 ? -0.553 -18.369 15.552 1.00 95.25 506 ALA A O 1
ATOM 4094 N N . ALA A 1 507 ? -0.393 -18.376 13.307 1.00 95.44 507 ALA A N 1
ATOM 4095 C CA . ALA A 1 507 ? 0.479 -17.214 13.253 1.00 95.44 507 ALA A CA 1
ATOM 4096 C C . ALA A 1 507 ? -0.220 -15.902 13.627 1.00 95.44 507 ALA A C 1
ATOM 4098 O O . ALA A 1 507 ? 0.347 -15.075 14.338 1.00 95.44 507 ALA A O 1
ATOM 4099 N N . VAL A 1 508 ? -1.474 -15.736 13.205 1.00 95.69 508 VAL A N 1
ATOM 4100 C CA . VAL A 1 508 ? -2.314 -14.597 13.597 1.00 95.69 508 VAL A CA 1
ATOM 4101 C C . VAL A 1 508 ? -2.571 -14.607 15.104 1.00 95.69 508 VAL A C 1
ATOM 4103 O O . VAL A 1 508 ? -2.371 -13.593 15.762 1.00 95.69 508 VAL A O 1
ATOM 4106 N N . ILE A 1 509 ? -2.945 -15.757 15.674 1.00 96.12 509 ILE A N 1
ATOM 4107 C CA . ILE A 1 509 ? -3.260 -15.876 17.108 1.00 96.12 509 ILE A CA 1
ATOM 4108 C C . ILE A 1 509 ? -2.022 -15.712 17.994 1.00 96.12 509 ILE A C 1
ATOM 4110 O O . ILE A 1 509 ? -2.136 -15.231 19.116 1.00 96.12 509 ILE A O 1
ATOM 4114 N N . LEU A 1 510 ? -0.842 -16.117 17.519 1.00 95.69 510 LEU A N 1
ATOM 4115 C CA . LEU A 1 510 ? 0.412 -15.940 18.254 1.00 95.69 510 LEU A CA 1
ATOM 4116 C C . LEU A 1 510 ? 1.061 -14.571 18.008 1.00 95.69 510 LEU A C 1
ATOM 4118 O O . LEU A 1 510 ? 2.013 -14.240 18.705 1.00 95.69 510 LEU A O 1
ATOM 4122 N N . GLY A 1 511 ? 0.563 -13.773 17.059 1.00 94.38 511 GLY A N 1
ATOM 4123 C CA . GLY A 1 511 ? 1.139 -12.472 16.709 1.00 94.38 511 GLY A CA 1
ATOM 4124 C C . GLY A 1 511 ? 2.445 -12.551 15.911 1.00 94.38 511 GLY A C 1
ATOM 4125 O O . GLY A 1 511 ? 3.205 -11.585 15.900 1.00 94.38 511 GLY A O 1
ATOM 4126 N N . ASP A 1 512 ? 2.743 -13.681 15.260 1.00 94.19 512 ASP A N 1
ATOM 4127 C CA . ASP A 1 512 ? 3.975 -13.891 14.480 1.00 94.19 512 ASP A CA 1
ATOM 4128 C C . ASP A 1 512 ? 3.740 -14.026 12.963 1.00 94.19 512 ASP A C 1
ATOM 4130 O O . ASP A 1 512 ? 4.626 -14.452 12.215 1.00 94.19 512 ASP A O 1
ATOM 4134 N N . ALA A 1 513 ? 2.573 -13.585 12.481 1.00 94.25 513 ALA A N 1
ATOM 4135 C CA . ALA A 1 513 ? 2.254 -13.498 11.055 1.00 94.25 513 ALA A CA 1
ATOM 4136 C C . ALA A 1 513 ? 3.330 -12.776 10.207 1.00 94.25 513 ALA A C 1
ATOM 4138 O O . ALA A 1 513 ? 3.707 -13.338 9.173 1.00 94.25 513 ALA A O 1
ATOM 4139 N N . PRO A 1 514 ? 3.918 -11.629 10.620 1.00 92.56 514 PRO A N 1
ATOM 4140 C CA . PRO A 1 514 ? 4.979 -10.975 9.842 1.00 92.56 514 PRO A CA 1
ATOM 4141 C C . PRO A 1 514 ? 6.217 -11.858 9.641 1.00 92.56 514 PRO A C 1
ATOM 4143 O O . PRO A 1 514 ? 6.835 -11.859 8.572 1.00 92.56 514 PRO A O 1
ATOM 4146 N N . LEU A 1 515 ? 6.573 -12.661 10.650 1.00 92.06 515 LEU A N 1
ATOM 4147 C CA . LEU A 1 515 ? 7.695 -13.592 10.560 1.00 92.06 515 LEU A CA 1
ATOM 4148 C C . LEU A 1 515 ? 7.395 -14.716 9.562 1.00 92.06 515 LEU A C 1
ATOM 4150 O O . LEU A 1 515 ? 8.260 -15.054 8.749 1.00 92.06 515 LEU A O 1
ATOM 4154 N N . LEU A 1 516 ? 6.176 -15.263 9.592 1.00 93.31 516 LEU A N 1
ATOM 4155 C CA . LEU A 1 516 ? 5.739 -16.294 8.650 1.00 93.31 516 LEU A CA 1
ATOM 4156 C C . LEU A 1 516 ? 5.730 -15.769 7.205 1.00 93.31 516 LEU A C 1
ATOM 4158 O O . LEU A 1 516 ? 6.254 -16.436 6.311 1.00 93.31 516 LEU A O 1
ATOM 4162 N N . ILE A 1 517 ? 5.218 -14.553 6.982 1.00 94.31 517 ILE A N 1
ATOM 4163 C CA . ILE A 1 517 ? 5.236 -13.888 5.668 1.00 94.31 517 ILE A CA 1
ATOM 4164 C C . ILE A 1 517 ? 6.680 -13.712 5.189 1.00 94.31 517 ILE A C 1
ATOM 4166 O O . ILE A 1 517 ? 7.009 -14.101 4.067 1.00 94.31 517 ILE A O 1
ATOM 4170 N N . LYS A 1 518 ? 7.572 -13.198 6.046 1.00 94.38 518 LYS A N 1
ATOM 4171 C CA . LYS A 1 518 ? 8.996 -13.031 5.722 1.00 94.38 518 LYS A CA 1
ATOM 4172 C C . LYS A 1 518 ? 9.646 -14.336 5.283 1.00 94.38 518 LYS A C 1
ATOM 4174 O O . LYS A 1 518 ? 10.339 -14.359 4.266 1.00 94.38 518 LYS A O 1
ATOM 4179 N N . GLN A 1 519 ? 9.407 -15.421 6.013 1.00 93.69 519 GLN A N 1
ATOM 4180 C CA . GLN A 1 519 ? 9.940 -16.739 5.667 1.00 93.69 519 GLN A CA 1
ATOM 4181 C C . GLN A 1 519 ? 9.376 -17.254 4.337 1.00 93.69 519 GLN A C 1
ATOM 4183 O O . GLN A 1 519 ? 10.138 -17.768 3.512 1.00 93.69 519 GLN A O 1
ATOM 4188 N N . ALA A 1 520 ? 8.074 -17.084 4.100 1.00 92.75 520 ALA A N 1
ATOM 4189 C CA . ALA A 1 520 ? 7.423 -17.491 2.858 1.00 92.75 520 ALA A CA 1
ATOM 4190 C C . ALA A 1 520 ? 7.970 -16.722 1.645 1.00 92.75 520 ALA A C 1
ATOM 4192 O O . ALA A 1 520 ? 8.371 -17.344 0.663 1.00 92.75 520 ALA A O 1
ATOM 4193 N N . VAL A 1 521 ? 8.086 -15.393 1.735 1.00 93.12 521 VAL A N 1
ATOM 4194 C CA . VAL A 1 521 ? 8.637 -14.549 0.659 1.00 93.12 521 VAL A CA 1
ATOM 4195 C C . VAL A 1 521 ? 10.100 -14.892 0.384 1.00 93.12 521 VAL A C 1
ATOM 4197 O O . VAL A 1 521 ? 10.484 -15.062 -0.772 1.00 93.12 521 VAL A O 1
ATOM 4200 N N . GLN A 1 522 ? 10.924 -15.056 1.423 1.00 92.56 522 GLN A N 1
ATOM 4201 C CA . GLN A 1 522 ? 12.324 -15.461 1.255 1.00 92.56 522 GLN A CA 1
ATOM 4202 C C . GLN A 1 522 ? 12.452 -16.833 0.585 1.00 92.56 522 GLN A C 1
ATOM 4204 O O . GLN A 1 522 ? 13.332 -17.030 -0.253 1.00 92.56 522 GLN A O 1
ATOM 4209 N N . THR A 1 523 ? 11.593 -17.782 0.957 1.00 90.75 523 THR A N 1
ATOM 4210 C CA . THR A 1 523 ? 11.579 -19.131 0.375 1.00 90.75 523 THR A CA 1
ATOM 4211 C C . THR A 1 523 ? 11.155 -19.077 -1.088 1.00 90.75 523 THR A C 1
ATOM 4213 O O . THR A 1 523 ? 11.821 -19.662 -1.941 1.00 90.75 523 THR A O 1
ATOM 4216 N N . TRP A 1 524 ? 10.106 -18.313 -1.393 1.00 90.56 524 TRP A N 1
ATOM 4217 C CA . TRP A 1 524 ? 9.615 -18.127 -2.752 1.00 90.56 524 TRP A CA 1
ATOM 4218 C C . TRP A 1 524 ? 10.644 -17.433 -3.653 1.00 90.56 524 TRP A C 1
ATOM 4220 O O . TRP A 1 524 ? 10.919 -17.937 -4.738 1.00 90.56 524 TRP A O 1
ATOM 4230 N N . LEU A 1 525 ? 11.280 -16.345 -3.195 1.00 89.44 525 LEU A N 1
ATOM 4231 C CA . LEU A 1 525 ? 12.327 -15.635 -3.947 1.00 89.44 525 LEU A CA 1
ATOM 4232 C C . LEU A 1 525 ? 13.524 -16.538 -4.262 1.00 89.44 525 LEU A C 1
ATOM 4234 O O . LEU A 1 525 ? 14.035 -16.502 -5.379 1.00 89.44 525 LEU A O 1
ATOM 4238 N N . LYS A 1 526 ? 13.946 -17.378 -3.307 1.00 86.06 526 LYS A N 1
ATOM 4239 C CA . LYS A 1 526 ? 15.003 -18.380 -3.532 1.00 86.06 526 LYS A CA 1
ATOM 4240 C C . LYS A 1 526 ? 14.595 -19.444 -4.553 1.00 86.06 526 LYS A C 1
ATOM 4242 O O . LYS A 1 526 ? 15.451 -19.965 -5.256 1.00 86.06 526 LYS A O 1
ATOM 4247 N N . ALA A 1 527 ? 13.306 -19.770 -4.642 1.00 84.38 527 ALA A N 1
ATOM 4248 C CA . ALA A 1 527 ? 12.792 -20.714 -5.630 1.00 84.38 527 ALA A CA 1
ATOM 4249 C C . ALA A 1 527 ? 12.729 -20.127 -7.056 1.00 84.38 527 ALA A C 1
ATOM 4251 O O . ALA A 1 527 ? 12.605 -20.887 -8.012 1.00 84.38 527 ALA A O 1
ATOM 4252 N N . GLN A 1 528 ? 12.856 -18.802 -7.228 1.00 82.88 528 GLN A N 1
ATOM 4253 C CA . GLN A 1 528 ? 12.837 -18.130 -8.536 1.00 82.88 528 GLN A CA 1
ATOM 4254 C C . GLN A 1 528 ? 14.195 -18.153 -9.265 1.00 82.88 528 GLN A C 1
ATOM 4256 O O . GLN A 1 528 ? 14.479 -17.271 -10.067 1.00 82.88 528 GLN A O 1
ATOM 4261 N N . ASP A 1 529 ? 15.054 -19.140 -9.041 1.00 75.00 529 ASP A N 1
ATOM 4262 C CA . ASP A 1 529 ? 16.334 -19.228 -9.749 1.00 75.00 529 ASP A CA 1
ATOM 4263 C C . ASP A 1 529 ? 16.146 -20.046 -11.039 1.00 75.00 529 ASP A C 1
ATOM 4265 O O . ASP A 1 529 ? 15.909 -21.251 -10.991 1.00 75.00 529 ASP A O 1
ATOM 4269 N N . LYS A 1 530 ? 16.254 -19.406 -12.217 1.00 56.75 530 LYS A N 1
ATOM 4270 C CA . LYS A 1 530 ? 16.067 -20.022 -13.558 1.00 56.75 530 LYS A CA 1
ATOM 4271 C C . LYS A 1 530 ? 16.889 -21.303 -13.811 1.00 56.75 530 LYS A C 1
ATOM 4273 O O . LYS A 1 530 ? 16.577 -22.045 -14.737 1.00 56.75 530 LYS A O 1
ATOM 4278 N N . SER A 1 531 ? 17.939 -21.554 -13.027 1.00 51.50 531 SER A N 1
ATOM 4279 C CA . SER A 1 531 ? 18.813 -22.734 -13.099 1.00 51.50 531 SER A CA 1
ATOM 4280 C C . SER A 1 531 ? 18.409 -23.880 -12.157 1.00 51.50 531 SER A C 1
ATOM 4282 O O . SER A 1 531 ? 19.099 -24.904 -12.112 1.00 51.50 531 SER A O 1
ATOM 4284 N N . TRP A 1 532 ? 17.305 -23.753 -11.413 1.00 43.38 532 TRP A N 1
ATOM 4285 C CA . TRP A 1 532 ? 16.808 -24.809 -10.534 1.00 43.38 532 TRP A CA 1
ATOM 4286 C C . TRP A 1 532 ? 16.222 -25.976 -11.344 1.00 43.38 532 TRP A C 1
ATOM 4288 O O . TRP A 1 532 ? 15.088 -25.948 -11.814 1.00 43.38 532 TRP A O 1
ATOM 4298 N N . THR A 1 533 ? 17.014 -27.038 -11.488 1.00 40.34 533 THR A N 1
ATOM 4299 C CA . THR A 1 533 ? 16.527 -28.391 -11.792 1.00 40.34 533 THR A CA 1
ATOM 4300 C C . THR A 1 533 ? 16.472 -29.204 -10.494 1.00 40.34 533 THR A C 1
ATOM 4302 O O . THR A 1 533 ? 17.497 -29.254 -9.801 1.00 40.34 533 THR A O 1
ATOM 4305 N N . PRO A 1 534 ? 15.358 -29.887 -10.169 1.00 33.44 534 PRO A N 1
ATOM 4306 C CA . PRO A 1 534 ? 15.282 -30.759 -8.998 1.00 33.44 534 PRO A CA 1
ATOM 4307 C C . PRO A 1 534 ? 16.421 -31.796 -9.010 1.00 33.44 534 PRO A C 1
ATOM 4309 O O . PRO A 1 534 ? 16.570 -32.539 -9.977 1.00 33.44 534 PRO A O 1
ATOM 4312 N N . GLY A 1 535 ? 17.241 -31.840 -7.953 1.00 36.03 535 GLY A N 1
ATOM 4313 C CA . GLY A 1 535 ? 18.276 -32.871 -7.760 1.00 36.03 535 GLY A CA 1
ATOM 4314 C C . GLY A 1 535 ? 19.734 -32.483 -8.059 1.00 36.03 535 GLY A C 1
ATOM 4315 O O . GLY A 1 535 ? 20.618 -33.296 -7.796 1.00 36.03 535 GLY A O 1
ATOM 4316 N N . LYS A 1 536 ? 20.035 -31.264 -8.538 1.00 38.78 536 LYS A N 1
ATOM 4317 C CA . LYS A 1 536 ? 21.419 -30.735 -8.561 1.00 38.78 536 LYS A CA 1
ATOM 4318 C C . LYS A 1 536 ? 21.678 -29.880 -7.319 1.00 38.78 536 LYS A C 1
ATOM 4320 O O . LYS A 1 536 ? 20.934 -28.940 -7.055 1.00 38.78 536 LYS A O 1
ATOM 4325 N N . SER A 1 537 ? 22.726 -30.197 -6.556 1.00 33.84 537 SER A N 1
ATOM 4326 C CA . SER A 1 537 ? 23.100 -29.429 -5.365 1.00 33.84 537 SER A CA 1
ATOM 4327 C C . SER A 1 537 ? 23.528 -28.010 -5.748 1.00 33.84 537 SER A C 1
ATOM 4329 O O . SER A 1 537 ? 24.511 -27.818 -6.463 1.00 33.84 537 SER A O 1
ATOM 4331 N N . TRP A 1 538 ? 22.777 -27.034 -5.247 1.00 44.94 538 TRP A N 1
ATOM 4332 C CA . TRP A 1 538 ? 23.046 -25.602 -5.310 1.00 44.94 538 TRP A CA 1
ATOM 4333 C C . TRP A 1 538 ? 24.314 -25.290 -4.505 1.00 44.94 538 TRP A C 1
ATOM 4335 O O . TRP A 1 538 ? 24.325 -25.465 -3.287 1.00 44.94 538 TRP A O 1
ATOM 4345 N N . THR A 1 539 ? 25.388 -24.846 -5.158 1.00 49.94 539 THR A N 1
ATOM 4346 C CA . THR A 1 539 ? 26.507 -24.202 -4.460 1.00 49.94 539 THR A CA 1
ATOM 4347 C C . THR A 1 539 ? 26.714 -22.801 -5.043 1.00 49.94 539 THR A C 1
ATOM 4349 O O . THR A 1 539 ? 27.018 -22.670 -6.230 1.00 49.94 539 THR A O 1
ATOM 4352 N N . PRO A 1 540 ? 26.579 -21.729 -4.238 1.00 53.66 540 PRO A N 1
ATOM 4353 C CA . PRO A 1 540 ? 26.786 -20.343 -4.679 1.00 53.66 540 PRO A CA 1
ATOM 4354 C C . PRO A 1 540 ? 28.239 -20.053 -5.098 1.00 53.66 540 PRO A C 1
ATOM 4356 O O . PRO A 1 540 ? 28.574 -18.948 -5.506 1.00 53.66 540 PRO A O 1
ATOM 4359 N N . GLU A 1 541 ? 29.116 -21.053 -5.024 1.00 52.38 541 GLU A N 1
ATOM 4360 C CA . GLU A 1 541 ? 30.547 -20.950 -5.275 1.00 52.38 541 GLU A CA 1
ATOM 4361 C C . GLU A 1 541 ? 30.919 -20.876 -6.766 1.00 52.38 541 GLU A C 1
ATOM 4363 O O . GLU A 1 541 ? 32.065 -20.547 -7.069 1.00 52.38 541 GLU A O 1
ATOM 4368 N N . ASN A 1 542 ? 29.973 -21.135 -7.683 1.00 61.69 542 ASN A N 1
ATOM 4369 C CA . ASN A 1 542 ? 30.230 -21.223 -9.129 1.00 61.69 542 ASN A CA 1
ATOM 4370 C C . ASN A 1 542 ? 29.466 -20.207 -9.999 1.00 61.69 542 ASN A C 1
ATOM 4372 O O . ASN A 1 542 ? 29.597 -20.261 -11.220 1.00 61.69 542 ASN A O 1
ATOM 4376 N N . LEU A 1 543 ? 28.681 -19.294 -9.418 1.00 73.62 543 LEU A N 1
ATOM 4377 C CA . LEU A 1 543 ? 27.905 -18.322 -10.200 1.00 73.62 543 LEU A CA 1
ATOM 4378 C C . LEU A 1 543 ? 28.811 -17.250 -10.815 1.00 73.62 543 LEU A C 1
ATOM 4380 O O . LEU A 1 543 ? 29.670 -16.681 -10.137 1.00 73.62 543 LEU A O 1
ATOM 4384 N N . THR A 1 544 ? 28.610 -16.952 -12.100 1.00 83.06 544 THR A N 1
ATOM 4385 C CA . THR A 1 544 ? 29.276 -15.818 -12.748 1.00 83.06 544 THR A CA 1
ATOM 4386 C C . THR A 1 544 ? 28.581 -14.495 -12.408 1.00 83.06 544 THR A C 1
ATOM 4388 O O . THR A 1 544 ? 27.460 -14.454 -11.890 1.00 83.06 544 THR A O 1
ATOM 4391 N N . VAL A 1 545 ? 29.246 -13.381 -12.729 1.00 84.44 545 VAL A N 1
ATOM 4392 C CA . VAL A 1 545 ? 28.669 -12.028 -12.633 1.00 84.44 545 VAL A CA 1
ATOM 4393 C C . VAL A 1 545 ? 27.370 -11.921 -13.447 1.00 84.44 545 VAL A C 1
ATOM 4395 O O . VAL A 1 545 ? 26.390 -11.354 -12.967 1.00 84.44 545 VAL A O 1
ATOM 4398 N N . PHE A 1 546 ? 27.334 -12.503 -14.651 1.00 84.12 546 PHE A N 1
ATOM 4399 C CA . PHE A 1 546 ? 26.164 -12.458 -15.532 1.00 84.12 546 PHE A CA 1
ATOM 4400 C C . PHE A 1 546 ? 25.028 -13.362 -15.044 1.00 84.12 546 PHE A C 1
ATOM 4402 O O . PHE A 1 546 ? 23.889 -12.906 -15.012 1.00 84.12 546 PHE A O 1
ATOM 4409 N N . ASP A 1 547 ? 25.333 -14.573 -14.556 1.00 83.19 547 ASP A N 1
ATOM 4410 C CA . ASP A 1 547 ? 24.316 -15.455 -13.958 1.00 83.19 547 ASP A CA 1
ATOM 4411 C C . ASP A 1 547 ? 23.632 -14.773 -12.768 1.00 83.19 547 ASP A C 1
ATOM 4413 O O . ASP A 1 547 ? 22.411 -14.811 -12.627 1.00 83.19 547 ASP A O 1
ATOM 4417 N N . THR A 1 548 ? 24.424 -14.101 -11.926 1.00 84.88 548 THR A N 1
ATOM 4418 C CA . THR A 1 548 ? 23.915 -13.361 -10.765 1.00 84.88 548 THR A CA 1
ATOM 4419 C C . THR A 1 548 ? 22.969 -12.235 -11.199 1.00 84.88 548 THR A C 1
ATOM 4421 O O . THR A 1 548 ? 21.886 -12.088 -10.631 1.00 84.88 548 THR A O 1
ATOM 4424 N N . LEU A 1 549 ? 23.337 -11.461 -12.229 1.00 85.56 549 LEU A N 1
ATOM 4425 C CA . LEU A 1 549 ? 22.482 -10.400 -12.774 1.00 85.56 549 LEU A CA 1
ATOM 4426 C C . LEU A 1 549 ? 21.185 -10.945 -13.371 1.00 85.56 549 LEU A C 1
ATOM 4428 O O . LEU A 1 549 ? 20.121 -10.377 -13.124 1.00 85.56 549 LEU A O 1
ATOM 4432 N N . ASP A 1 550 ? 21.257 -12.026 -14.144 1.00 84.25 550 ASP A N 1
ATOM 4433 C CA . ASP A 1 550 ? 20.087 -12.620 -14.791 1.00 84.25 550 ASP A CA 1
ATOM 4434 C C . ASP A 1 550 ? 19.112 -13.211 -13.768 1.00 84.25 550 ASP A C 1
ATOM 4436 O O . ASP A 1 550 ? 17.897 -13.051 -13.918 1.00 84.25 550 ASP A O 1
ATOM 4440 N N . ILE A 1 551 ? 19.628 -13.820 -12.695 1.00 85.56 551 ILE A N 1
ATOM 4441 C CA . ILE A 1 551 ? 18.821 -14.291 -11.563 1.00 85.56 551 ILE A CA 1
ATOM 4442 C C . ILE A 1 551 ? 18.113 -13.116 -10.886 1.00 85.56 551 ILE A C 1
ATOM 4444 O O . ILE A 1 551 ? 16.898 -13.166 -10.704 1.00 85.56 551 ILE A O 1
ATOM 4448 N N . LEU A 1 552 ? 18.829 -12.038 -10.549 1.00 87.12 552 LEU A N 1
ATOM 4449 C CA . LEU A 1 552 ? 18.226 -10.875 -9.888 1.00 87.12 552 LEU A CA 1
ATOM 4450 C C . LEU A 1 552 ? 17.173 -10.196 -10.769 1.00 87.12 552 LEU A C 1
ATOM 4452 O O . LEU A 1 552 ? 16.064 -9.936 -10.304 1.00 87.12 552 LEU A O 1
ATOM 4456 N N . LYS A 1 553 ? 17.472 -9.977 -12.056 1.00 85.12 553 LYS A N 1
ATOM 4457 C CA . LYS A 1 553 ? 16.511 -9.436 -13.033 1.00 85.12 553 LYS A CA 1
ATOM 4458 C C . LYS A 1 553 ? 15.261 -10.299 -13.126 1.00 85.12 553 LYS A C 1
ATOM 4460 O O . LYS A 1 553 ? 14.146 -9.780 -13.144 1.00 85.12 553 LYS A O 1
ATOM 4465 N N . TYR A 1 554 ? 15.441 -11.617 -13.169 1.00 85.06 554 TYR A N 1
ATOM 4466 C CA . TYR A 1 554 ? 14.326 -12.546 -13.225 1.00 85.06 554 TYR A CA 1
ATOM 4467 C C . TYR A 1 554 ? 13.508 -12.538 -11.929 1.00 85.06 554 TYR A C 1
ATOM 4469 O O . TYR A 1 554 ? 12.288 -12.438 -12.008 1.00 85.06 554 TYR A O 1
ATOM 4477 N N . ARG A 1 555 ? 14.139 -12.541 -10.748 1.00 87.81 555 ARG A N 1
ATOM 4478 C CA . ARG A 1 555 ? 13.449 -12.417 -9.451 1.00 87.81 555 ARG A CA 1
ATOM 4479 C C . ARG A 1 555 ? 12.618 -11.138 -9.364 1.00 87.81 555 ARG A C 1
ATOM 4481 O O . ARG A 1 555 ? 11.456 -11.214 -8.978 1.00 87.81 555 ARG A O 1
ATOM 4488 N N . VAL A 1 556 ? 13.172 -9.992 -9.773 1.00 87.31 556 VAL A N 1
ATOM 4489 C CA . VAL A 1 556 ? 12.441 -8.710 -9.824 1.00 87.31 556 VAL A CA 1
ATOM 4490 C C . VAL A 1 556 ? 11.245 -8.815 -10.769 1.00 87.31 556 VAL A C 1
ATOM 4492 O O . VAL A 1 556 ? 10.124 -8.505 -10.376 1.00 87.31 556 VAL A O 1
ATOM 4495 N N . SER A 1 557 ? 11.449 -9.326 -11.986 1.00 83.75 557 SER A N 1
ATOM 4496 C CA . SER A 1 557 ? 10.365 -9.522 -12.958 1.00 83.75 557 SER A CA 1
ATOM 4497 C C . SER A 1 557 ? 9.264 -10.447 -12.426 1.00 83.75 557 SER A C 1
ATOM 4499 O O . SER A 1 557 ? 8.080 -10.141 -12.574 1.00 83.75 557 SER A O 1
ATOM 4501 N N . ARG A 1 558 ? 9.633 -11.547 -11.759 1.00 85.38 558 ARG A N 1
ATOM 4502 C CA . ARG A 1 558 ? 8.681 -12.475 -11.137 1.00 85.38 558 ARG A CA 1
ATOM 4503 C C . ARG A 1 558 ? 7.916 -11.812 -10.004 1.00 85.38 558 ARG A C 1
ATOM 4505 O O . ARG A 1 558 ? 6.697 -11.934 -9.968 1.00 85.38 558 ARG A O 1
ATOM 4512 N N . ALA A 1 559 ? 8.600 -11.084 -9.130 1.00 85.75 559 ALA A N 1
ATOM 4513 C CA . ALA A 1 559 ? 7.990 -10.375 -8.013 1.00 85.75 559 ALA A CA 1
ATOM 4514 C C . ALA A 1 559 ? 6.965 -9.331 -8.486 1.00 85.75 559 ALA A C 1
ATOM 4516 O O . ALA A 1 559 ? 5.833 -9.325 -8.010 1.00 85.75 559 ALA A O 1
ATOM 4517 N N . VAL A 1 560 ? 7.315 -8.532 -9.498 1.00 80.19 560 VAL A N 1
ATOM 4518 C CA . VAL A 1 560 ? 6.396 -7.575 -10.138 1.00 80.19 560 VAL A CA 1
ATOM 4519 C C . VAL A 1 560 ? 5.208 -8.280 -10.805 1.00 80.19 560 VAL A C 1
ATOM 4521 O O . VAL A 1 560 ? 4.104 -7.754 -10.797 1.00 80.19 560 VAL A O 1
ATOM 4524 N N . SER A 1 561 ? 5.394 -9.487 -11.351 1.00 78.00 561 SER A N 1
ATOM 4525 C CA . SER A 1 561 ? 4.300 -10.224 -12.004 1.00 78.00 561 SER A CA 1
ATOM 4526 C C . SER A 1 561 ? 3.257 -10.817 -11.048 1.00 78.00 561 SER A C 1
ATOM 4528 O O . SER A 1 561 ? 2.150 -11.117 -11.488 1.00 78.00 561 SER A O 1
ATOM 4530 N N . VAL A 1 562 ? 3.605 -11.023 -9.772 1.00 78.00 562 VAL A N 1
ATOM 4531 C CA . VAL A 1 562 ? 2.699 -11.612 -8.762 1.00 78.00 562 VAL A CA 1
ATOM 4532 C C . VAL A 1 562 ? 2.135 -10.571 -7.794 1.00 78.00 562 VAL A C 1
ATOM 4534 O O . VAL A 1 562 ? 1.044 -10.752 -7.244 1.00 78.00 562 VAL A O 1
ATOM 4537 N N . TYR A 1 563 ? 2.863 -9.468 -7.605 1.00 76.88 563 TYR A N 1
ATOM 4538 C CA . TYR A 1 563 ? 2.442 -8.334 -6.800 1.00 76.88 563 TYR A CA 1
ATOM 4539 C C . TYR A 1 563 ? 1.904 -7.217 -7.699 1.00 76.88 563 TYR A C 1
ATOM 4541 O O . TYR A 1 563 ? 2.658 -6.484 -8.333 1.00 76.88 563 TYR A O 1
ATOM 4549 N N . HIS A 1 564 ? 0.582 -7.059 -7.713 1.00 68.88 564 HIS A N 1
ATOM 4550 C CA . HIS A 1 564 ? -0.057 -5.879 -8.293 1.00 68.88 564 HIS A CA 1
ATOM 4551 C C . HIS A 1 564 ? -0.167 -4.781 -7.219 1.00 68.88 564 HIS A C 1
ATOM 4553 O O . HIS A 1 564 ? -0.578 -5.122 -6.106 1.00 68.88 564 HIS A O 1
ATOM 4559 N N . PRO A 1 565 ? 0.153 -3.503 -7.509 1.00 62.19 565 PRO A N 1
ATOM 4560 C CA . PRO A 1 565 ? -0.022 -2.383 -6.573 1.00 62.19 565 PRO A CA 1
ATOM 4561 C C . PRO A 1 565 ? -1.469 -2.235 -6.052 1.00 62.19 565 PRO A C 1
ATOM 4563 O O . PRO A 1 565 ? -2.399 -2.878 -6.551 1.00 62.19 565 PRO A O 1
ATOM 4566 N N . SER A 1 566 ? -1.662 -1.456 -4.986 1.00 60.53 566 SER A N 1
ATOM 4567 C CA . SER A 1 566 ? -2.840 -1.509 -4.095 1.00 60.53 566 SER A CA 1
ATOM 4568 C C . SER A 1 566 ? -3.858 -0.390 -4.278 1.00 60.53 566 SER A C 1
ATOM 4570 O O . SER A 1 566 ? -4.676 -0.192 -3.385 1.00 60.53 566 SER A O 1
ATOM 4572 N N . ALA A 1 567 ? -3.893 0.290 -5.419 1.00 59.41 567 ALA A N 1
ATOM 4573 C CA . ALA A 1 567 ? -4.862 1.363 -5.633 1.00 59.41 567 ALA A CA 1
ATOM 4574 C C . ALA A 1 567 ? -6.078 1.004 -6.527 1.00 59.41 567 ALA A C 1
ATOM 4576 O O . ALA A 1 567 ? -6.450 1.855 -7.331 1.00 59.41 567 ALA A O 1
ATOM 4577 N N . PRO A 1 568 ? -6.742 -0.180 -6.425 1.00 58.31 568 PRO A N 1
ATOM 4578 C CA . PRO A 1 568 ? -7.970 -0.418 -7.183 1.00 58.31 568 PRO A CA 1
ATOM 4579 C C . PRO A 1 568 ? -9.053 0.643 -6.932 1.00 58.31 568 PRO A C 1
ATOM 4581 O O . PRO A 1 568 ? -9.541 1.169 -7.919 1.00 58.31 568 PRO A O 1
ATOM 4584 N N . PRO A 1 569 ? -9.370 1.071 -5.686 1.00 68.69 569 PRO A N 1
ATOM 4585 C CA . PRO A 1 569 ? -10.457 2.030 -5.475 1.00 68.69 569 PRO A CA 1
ATOM 4586 C C . PRO A 1 569 ? -10.241 3.368 -6.188 1.00 68.69 569 PRO A C 1
ATOM 4588 O O . PRO A 1 569 ? -11.158 3.889 -6.812 1.00 68.69 569 PRO A O 1
ATOM 4591 N N . LEU A 1 570 ? -9.023 3.919 -6.141 1.00 77.19 570 LEU A N 1
ATOM 4592 C CA . LEU A 1 570 ? -8.706 5.178 -6.822 1.00 77.19 570 LEU A CA 1
ATOM 4593 C C . LEU A 1 570 ? -8.557 4.990 -8.334 1.00 77.19 570 LEU A C 1
ATOM 4595 O O . LEU A 1 570 ? -8.956 5.875 -9.080 1.00 77.19 570 LEU A O 1
ATOM 4599 N N . ALA A 1 571 ? -8.030 3.853 -8.798 1.00 76.44 571 ALA A N 1
ATOM 4600 C CA . ALA A 1 571 ? -7.983 3.540 -10.226 1.00 76.44 571 ALA A CA 1
ATOM 4601 C C . ALA A 1 571 ? -9.393 3.416 -10.822 1.00 76.44 571 ALA A C 1
ATOM 4603 O O . ALA A 1 571 ? -9.658 3.973 -11.886 1.00 76.44 571 ALA A O 1
ATOM 4604 N N . ASP A 1 572 ? -10.294 2.734 -10.113 1.00 79.62 572 ASP A N 1
ATOM 4605 C CA . ASP A 1 572 ? -11.708 2.612 -10.464 1.00 79.62 572 ASP A CA 1
ATOM 4606 C C . ASP A 1 572 ? -12.373 3.996 -10.436 1.00 79.62 572 ASP A C 1
ATOM 4608 O O . ASP A 1 572 ? -13.081 4.359 -11.368 1.00 79.62 572 ASP A O 1
ATOM 4612 N N . THR A 1 573 ? -12.046 4.829 -9.443 1.00 84.44 573 THR A N 1
ATOM 4613 C CA . THR A 1 573 ? -12.545 6.211 -9.355 1.00 84.44 573 THR A CA 1
ATOM 4614 C C . THR A 1 573 ? -12.082 7.074 -10.536 1.00 84.44 573 THR A C 1
ATOM 4616 O O . THR A 1 573 ? -12.899 7.768 -11.140 1.00 84.44 573 THR A O 1
ATOM 4619 N N . VAL A 1 574 ? -10.798 7.011 -10.919 1.00 85.12 574 VAL A N 1
ATOM 4620 C CA . VAL A 1 574 ? -10.267 7.688 -12.121 1.00 85.12 574 VAL A CA 1
ATOM 4621 C C . VAL A 1 574 ? -10.993 7.189 -13.370 1.00 85.12 574 VAL A C 1
ATOM 4623 O O . VAL A 1 574 ? -11.412 7.988 -14.208 1.00 85.12 574 VAL A O 1
ATOM 4626 N N . HIS A 1 575 ? -11.171 5.871 -13.493 1.00 84.00 575 HIS A N 1
ATOM 4627 C CA . HIS A 1 575 ? -11.884 5.261 -14.612 1.00 84.00 575 HIS A CA 1
ATOM 4628 C C . HIS A 1 575 ? -13.334 5.755 -14.707 1.00 84.00 575 HIS A C 1
ATOM 4630 O O . HIS A 1 575 ? -13.783 6.153 -15.786 1.00 84.00 575 HIS A O 1
ATOM 4636 N N . ASP A 1 576 ? -14.053 5.761 -13.589 1.00 87.06 576 ASP A N 1
ATOM 4637 C CA . ASP A 1 576 ? -15.455 6.152 -13.526 1.00 87.06 576 ASP A CA 1
ATOM 4638 C C . ASP A 1 576 ? -15.635 7.644 -13.830 1.00 87.06 576 ASP A C 1
ATOM 4640 O O . ASP A 1 576 ? -16.482 8.001 -14.655 1.00 87.06 576 ASP A O 1
ATOM 4644 N N . TRP A 1 577 ? -14.790 8.521 -13.278 1.00 89.31 577 TRP A N 1
ATOM 4645 C CA . TRP A 1 577 ? -14.811 9.947 -13.620 1.00 89.31 577 TRP A CA 1
ATOM 4646 C C . TRP A 1 577 ? -14.436 10.207 -15.081 1.00 89.31 577 TRP A C 1
ATOM 4648 O O . TRP A 1 577 ? -15.097 11.005 -15.753 1.00 89.31 577 TRP A O 1
ATOM 4658 N N . ALA A 1 578 ? -13.451 9.487 -15.624 1.00 88.38 578 ALA A N 1
ATOM 4659 C CA . ALA A 1 578 ? -13.102 9.578 -17.039 1.00 88.38 578 ALA A CA 1
ATOM 4660 C C . ALA A 1 578 ? -14.261 9.121 -17.941 1.00 88.38 578 ALA A C 1
ATOM 4662 O O . ALA A 1 578 ? -14.511 9.718 -18.991 1.00 88.38 578 ALA A O 1
ATOM 4663 N N . LYS A 1 579 ? -15.022 8.103 -17.522 1.00 87.88 579 LYS A N 1
ATOM 4664 C CA . LYS A 1 579 ? -16.223 7.631 -18.224 1.00 87.88 579 LYS A CA 1
ATOM 4665 C C . LYS A 1 579 ? -17.358 8.657 -18.187 1.00 87.88 579 LYS A C 1
ATOM 4667 O O . LYS A 1 579 ? -18.006 8.871 -19.219 1.00 87.88 579 LYS A O 1
ATOM 4672 N N . VAL A 1 580 ? -17.596 9.308 -17.046 1.00 90.81 580 VAL A N 1
ATOM 4673 C CA . VAL A 1 580 ? -18.550 10.430 -16.945 1.00 90.81 580 VAL A CA 1
ATOM 4674 C C . VAL A 1 580 ? -18.139 11.529 -17.917 1.00 90.81 580 VAL A C 1
ATOM 4676 O O . VAL A 1 580 ? -18.945 11.948 -18.750 1.00 90.81 580 VAL A O 1
ATOM 4679 N N . ARG A 1 581 ? -16.863 11.925 -17.896 1.00 89.69 581 ARG A N 1
ATOM 4680 C CA . ARG A 1 581 ? -16.358 12.972 -18.783 1.00 89.69 581 ARG A CA 1
ATOM 4681 C C . ARG A 1 581 ? -16.479 12.596 -20.258 1.00 89.69 581 ARG A C 1
ATOM 4683 O O . ARG A 1 581 ? -16.895 13.413 -21.077 1.00 89.69 581 ARG A O 1
ATOM 4690 N N . LEU A 1 582 ? -16.191 11.343 -20.602 1.00 88.94 582 LEU A N 1
ATOM 4691 C CA . LEU A 1 582 ? -16.342 10.827 -21.963 1.00 88.94 582 LEU A CA 1
ATOM 4692 C C . LEU A 1 582 ? -17.799 10.912 -22.423 1.00 88.94 582 LEU A C 1
ATOM 4694 O O . LEU A 1 582 ? -18.067 11.292 -23.562 1.00 88.94 582 LEU A O 1
ATOM 4698 N N . THR A 1 583 ? -18.733 10.606 -21.524 1.00 89.31 583 THR A N 1
ATOM 4699 C CA . THR A 1 583 ? -20.172 10.725 -21.777 1.00 89.31 583 THR A CA 1
ATOM 4700 C C . THR A 1 583 ? -20.558 12.177 -22.060 1.00 89.31 583 THR A C 1
ATOM 4702 O O . THR A 1 583 ? -21.213 12.441 -23.065 1.00 89.31 583 THR A O 1
ATOM 4705 N N . GLU A 1 584 ? -20.103 13.135 -21.251 1.00 88.31 584 GLU A N 1
ATOM 4706 C CA . GLU A 1 584 ? -20.370 14.567 -21.471 1.00 88.31 584 GLU A CA 1
ATOM 4707 C C . GLU A 1 584 ? -19.835 15.059 -22.826 1.00 88.31 584 GLU A C 1
ATOM 4709 O O . GLU A 1 584 ? -20.549 15.723 -23.581 1.00 88.31 584 GLU A O 1
ATOM 4714 N N . VAL A 1 585 ? -18.595 14.694 -23.173 1.00 87.00 585 VAL A N 1
ATOM 4715 C CA . VAL A 1 585 ? -17.946 15.099 -24.433 1.00 87.00 585 VAL A CA 1
ATOM 4716 C C . VAL A 1 585 ? -18.671 14.521 -25.650 1.00 87.00 585 VAL A C 1
ATOM 4718 O O . VAL A 1 585 ? -18.885 15.221 -26.644 1.00 87.00 585 VAL A O 1
ATOM 4721 N N . LEU A 1 586 ? -19.078 13.253 -25.588 1.00 86.38 586 LEU A N 1
ATOM 4722 C CA . LEU A 1 586 ? -19.818 12.610 -26.676 1.00 86.38 586 LEU A CA 1
ATOM 4723 C C . LEU A 1 586 ? -21.258 13.128 -26.786 1.00 86.38 586 LEU A C 1
ATOM 4725 O O . LEU A 1 586 ? -21.788 13.212 -27.897 1.00 86.38 586 LEU A O 1
ATOM 4729 N N . GLN A 1 587 ? -21.880 13.517 -25.672 1.00 86.88 587 GLN A N 1
ATOM 4730 C CA . GLN A 1 587 ? -23.203 14.137 -25.678 1.00 86.88 587 GLN A CA 1
ATOM 4731 C C . GLN A 1 587 ? -23.147 15.512 -26.361 1.00 86.88 587 GLN A C 1
ATOM 4733 O O . GLN A 1 587 ? -23.944 15.778 -27.260 1.00 86.88 587 GLN A O 1
ATOM 4738 N N . LEU A 1 588 ? -22.127 16.320 -26.053 1.00 82.44 588 LEU A N 1
ATOM 4739 C CA . LEU A 1 588 ? -21.813 17.561 -26.773 1.00 82.44 588 LEU A CA 1
ATOM 4740 C C . LEU A 1 588 ? -21.618 17.327 -28.278 1.00 82.44 588 LEU A C 1
ATOM 4742 O O . LEU A 1 588 ? -22.157 18.071 -29.098 1.00 82.44 588 LEU A O 1
ATOM 4746 N N . ALA A 1 589 ? -20.893 16.270 -28.659 1.00 81.00 589 ALA A N 1
ATOM 4747 C CA . ALA A 1 589 ? -20.699 15.906 -30.064 1.00 81.00 589 ALA A CA 1
ATOM 4748 C C . ALA A 1 589 ? -22.013 15.548 -30.778 1.00 81.00 589 ALA A C 1
ATOM 4750 O O . ALA A 1 589 ? -22.163 15.823 -31.972 1.00 81.00 589 ALA A O 1
ATOM 4751 N N . LYS A 1 590 ? -22.957 14.935 -30.056 1.00 81.69 590 LYS A N 1
ATOM 4752 C CA . LYS A 1 590 ? -24.283 14.561 -30.563 1.00 81.69 590 LYS A CA 1
ATOM 4753 C C . LYS A 1 590 ? -25.203 15.774 -30.713 1.00 81.69 590 LYS A C 1
ATOM 4755 O O . LYS A 1 590 ? -25.921 15.861 -31.705 1.00 81.69 590 LYS A O 1
ATOM 4760 N N . GLU A 1 591 ? -25.188 16.686 -29.747 1.00 84.94 591 GLU A N 1
ATOM 4761 C CA . GLU A 1 591 ? -26.078 17.853 -29.702 1.00 84.94 591 GLU A CA 1
ATOM 4762 C C . GLU A 1 591 ? -25.589 19.010 -30.584 1.00 84.94 591 GLU A C 1
ATOM 4764 O O . GLU A 1 591 ? -26.402 19.718 -31.177 1.00 84.94 591 GLU A O 1
ATOM 4769 N N . ASN A 1 592 ? -24.271 19.186 -30.725 1.00 81.56 592 ASN A N 1
ATOM 4770 C CA . ASN A 1 592 ? -23.671 20.261 -31.512 1.00 81.56 592 ASN A CA 1
ATOM 4771 C C . ASN A 1 592 ? -22.399 19.799 -32.244 1.00 81.56 592 ASN A C 1
ATOM 4773 O O . ASN A 1 592 ? -21.277 20.183 -31.909 1.00 81.56 592 ASN A O 1
ATOM 4777 N N . TYR A 1 593 ? -22.574 18.997 -33.297 1.00 76.50 593 TYR A N 1
ATOM 4778 C CA . TYR A 1 593 ? -21.460 18.430 -34.066 1.00 76.50 593 TYR A CA 1
ATOM 4779 C C . TYR A 1 593 ? -20.523 19.488 -34.682 1.00 76.50 593 TYR A C 1
ATOM 4781 O O . TYR A 1 593 ? -19.305 19.308 -34.700 1.00 76.50 593 TYR A O 1
ATOM 4789 N N . GLN A 1 594 ? -21.069 20.607 -35.175 1.00 72.88 594 GLN A N 1
ATOM 4790 C CA . GLN A 1 594 ? -20.255 21.687 -35.747 1.00 72.88 594 GLN A CA 1
ATOM 4791 C C . GLN A 1 594 ? -19.427 22.405 -34.672 1.00 72.88 594 GLN A C 1
ATOM 4793 O O . GLN A 1 594 ? -18.243 22.661 -34.894 1.00 72.88 594 GLN A O 1
ATOM 4798 N N . GLY A 1 595 ? -20.005 22.656 -33.491 1.00 72.00 595 GLY A N 1
ATOM 4799 C CA . GLY A 1 595 ? -19.272 23.184 -32.337 1.00 72.00 595 GLY A CA 1
ATOM 4800 C C . GLY A 1 595 ? -18.198 22.219 -31.831 1.00 72.00 595 GLY A C 1
ATOM 4801 O O . GLY A 1 595 ? -17.072 22.634 -31.567 1.00 72.00 595 GLY A O 1
ATOM 4802 N N . PHE A 1 596 ? -18.500 20.920 -31.790 1.00 77.12 596 PHE A N 1
ATOM 4803 C CA . PHE A 1 596 ? -17.553 19.872 -31.406 1.00 77.12 596 PHE A CA 1
ATOM 4804 C C . PHE A 1 596 ? -16.332 19.809 -32.338 1.00 77.12 596 PHE A C 1
ATOM 4806 O O . PHE A 1 596 ? -15.199 19.731 -31.870 1.00 77.12 596 PHE A O 1
ATOM 4813 N N . GLN A 1 597 ? -16.532 19.899 -33.657 1.00 75.31 597 GLN A N 1
ATOM 4814 C CA . GLN A 1 597 ? -15.427 19.943 -34.625 1.00 75.31 597 GLN A CA 1
ATOM 4815 C C . GLN A 1 597 ? -14.607 21.236 -34.511 1.00 75.31 597 GLN A C 1
ATOM 4817 O O . GLN A 1 597 ? -13.377 21.180 -34.508 1.00 75.31 597 GLN A O 1
ATOM 4822 N N . HIS A 1 598 ? -15.267 22.390 -34.364 1.00 70.12 598 HIS A N 1
ATOM 4823 C CA . HIS A 1 598 ? -14.596 23.688 -34.230 1.00 70.12 598 HIS A CA 1
ATOM 4824 C C . HIS A 1 598 ? -13.708 23.768 -32.974 1.00 70.12 598 HIS A C 1
ATOM 4826 O O . HIS A 1 598 ? -12.661 24.410 -32.993 1.00 70.12 598 HIS A O 1
ATOM 4832 N N . LEU A 1 599 ? -14.094 23.085 -31.893 1.00 67.38 599 LEU A N 1
ATOM 4833 C CA . LEU A 1 599 ? -13.324 22.994 -30.647 1.00 67.38 599 LEU A CA 1
ATOM 4834 C C . LEU A 1 599 ? -12.242 21.897 -30.667 1.00 67.38 599 LEU A C 1
ATOM 4836 O O . LEU A 1 599 ? -11.575 21.673 -29.662 1.00 67.38 599 LEU A O 1
ATOM 4840 N N . GLY A 1 600 ? -12.045 21.201 -31.792 1.00 78.12 600 GLY A N 1
ATOM 4841 C CA . GLY A 1 600 ? -11.054 20.128 -31.891 1.00 78.12 600 GLY A CA 1
ATOM 4842 C C . GLY A 1 600 ? -11.459 18.850 -31.150 1.00 78.12 600 GLY A C 1
ATOM 4843 O O . GLY A 1 600 ? -10.596 18.149 -30.624 1.00 78.12 600 GLY A O 1
ATOM 4844 N N . GLY A 1 601 ? -12.750 18.516 -31.128 1.00 80.56 601 GLY A N 1
ATOM 4845 C CA . GLY A 1 601 ? -13.329 17.433 -30.328 1.00 80.56 601 GLY A CA 1
ATOM 4846 C C . GLY A 1 601 ? -12.657 16.060 -30.463 1.00 80.56 601 GLY A C 1
ATOM 4847 O O . GLY A 1 601 ? -12.532 15.344 -29.475 1.00 80.56 601 GLY A O 1
ATOM 4848 N N . SER A 1 602 ? -12.123 15.697 -31.636 1.00 83.44 602 SER A N 1
ATOM 4849 C CA . SER A 1 602 ? -11.337 14.458 -31.787 1.00 83.44 602 SER A CA 1
ATOM 4850 C C . SER A 1 602 ? -10.038 14.480 -30.971 1.00 83.44 602 SER A C 1
ATOM 4852 O O . SER A 1 602 ? -9.661 13.461 -30.398 1.00 83.44 602 SER A O 1
ATOM 4854 N N . LYS A 1 603 ? -9.355 15.632 -30.889 1.00 86.50 603 LYS A N 1
ATOM 4855 C CA . LYS A 1 603 ? -8.147 15.795 -30.061 1.00 86.50 603 LYS A CA 1
ATOM 4856 C C . LYS A 1 603 ? -8.490 15.770 -28.573 1.00 86.50 603 LYS A C 1
ATOM 4858 O O . LYS A 1 603 ? -7.743 15.184 -27.801 1.00 86.50 603 LYS A O 1
ATOM 4863 N N . MET A 1 604 ? -9.632 16.346 -28.197 1.00 85.25 604 MET A N 1
ATOM 4864 C CA . MET A 1 604 ? -10.147 16.285 -26.827 1.00 85.25 604 MET A CA 1
ATOM 4865 C C . MET A 1 604 ? -10.450 14.836 -26.412 1.00 85.25 604 MET A C 1
ATOM 4867 O O . MET A 1 604 ? -10.024 14.407 -25.346 1.00 85.25 604 MET A O 1
ATOM 4871 N N . LEU A 1 605 ? -11.094 14.049 -27.285 1.00 87.81 605 LEU A N 1
ATOM 4872 C CA . LEU A 1 605 ? -11.301 12.613 -27.058 1.00 87.81 605 LEU A CA 1
ATOM 4873 C C . LEU A 1 605 ? -9.976 11.849 -26.941 1.00 87.81 605 LEU A C 1
ATOM 4875 O O . LEU A 1 605 ? -9.855 10.978 -26.088 1.00 87.81 605 LEU A O 1
ATOM 4879 N N . TRP A 1 606 ? -8.978 12.171 -27.771 1.00 88.00 606 TRP A N 1
ATOM 4880 C CA . TRP A 1 606 ? -7.649 11.560 -27.672 1.00 88.00 606 TRP A CA 1
ATOM 4881 C C . TRP A 1 606 ? -7.003 11.833 -26.314 1.00 88.00 606 TRP A C 1
ATOM 4883 O O . TRP A 1 606 ? -6.551 10.904 -25.654 1.00 88.00 606 TRP A O 1
ATOM 4893 N N . GLN A 1 607 ? -6.990 13.097 -25.883 1.00 84.62 607 GLN A N 1
ATOM 4894 C CA . GLN A 1 607 ? -6.429 13.482 -24.589 1.00 84.62 607 GLN A CA 1
ATOM 4895 C C . GLN A 1 607 ? -7.157 12.798 -23.433 1.00 84.62 607 GLN A C 1
ATOM 4897 O O . GLN A 1 607 ? -6.493 12.238 -22.569 1.00 84.62 607 GLN A O 1
ATOM 4902 N N . LEU A 1 608 ? -8.491 12.757 -23.461 1.00 84.81 608 LEU A N 1
ATOM 4903 C CA . LEU A 1 608 ? -9.288 12.104 -22.425 1.00 84.81 608 LEU A CA 1
ATOM 4904 C C . LEU A 1 608 ? -9.038 10.591 -22.348 1.00 84.81 608 LEU A C 1
ATOM 4906 O O . LEU A 1 608 ? -8.992 10.026 -21.260 1.00 84.81 608 LEU A O 1
ATOM 4910 N N . LEU A 1 609 ? -8.872 9.911 -23.486 1.00 84.75 609 LEU A N 1
ATOM 4911 C CA . LEU A 1 609 ? -8.565 8.478 -23.493 1.00 84.75 609 LEU A CA 1
ATOM 4912 C C . LEU A 1 609 ? -7.136 8.195 -23.015 1.00 84.75 609 LEU A C 1
ATOM 4914 O O . LEU A 1 609 ? -6.917 7.199 -22.327 1.00 84.75 609 LEU A O 1
ATOM 4918 N N . GLU A 1 610 ? -6.177 9.066 -23.329 1.00 80.56 610 GLU A N 1
ATOM 4919 C CA . GLU A 1 610 ? -4.825 8.996 -22.762 1.00 80.56 610 GLU A CA 1
ATOM 4920 C C . GLU A 1 610 ? -4.823 9.279 -21.249 1.00 80.56 610 GLU A C 1
ATOM 4922 O O . GLU A 1 610 ? -4.142 8.576 -20.505 1.00 80.56 610 GLU A O 1
ATOM 4927 N N . GLN A 1 611 ? -5.649 10.219 -20.778 1.00 75.56 611 GLN A N 1
ATOM 4928 C CA . GLN A 1 611 ? -5.893 10.482 -19.352 1.00 75.56 611 GLN A CA 1
ATOM 4929 C C . GLN A 1 611 ? -6.529 9.276 -18.654 1.00 75.56 611 GLN A C 1
ATOM 4931 O O . GLN A 1 611 ? -6.022 8.800 -17.648 1.00 75.56 611 GLN A O 1
ATOM 4936 N N . ALA A 1 612 ? -7.558 8.657 -19.236 1.00 70.81 612 ALA A N 1
ATOM 4937 C CA . ALA A 1 612 ? -8.170 7.445 -18.683 1.00 70.81 612 ALA A CA 1
ATOM 4938 C C . ALA A 1 612 ? -7.182 6.260 -18.588 1.00 70.81 612 ALA A C 1
ATOM 4940 O O . ALA A 1 612 ? -7.336 5.365 -17.755 1.00 70.81 612 ALA A O 1
ATOM 4941 N N . ARG A 1 613 ? -6.146 6.244 -19.437 1.00 70.50 613 ARG A N 1
ATOM 4942 C CA . ARG A 1 613 ? -5.055 5.254 -19.412 1.00 70.50 613 ARG A CA 1
ATOM 4943 C C . ARG A 1 613 ? -3.970 5.578 -18.392 1.00 70.50 613 ARG A C 1
ATOM 4945 O O . ARG A 1 613 ? -3.090 4.739 -18.189 1.00 70.50 613 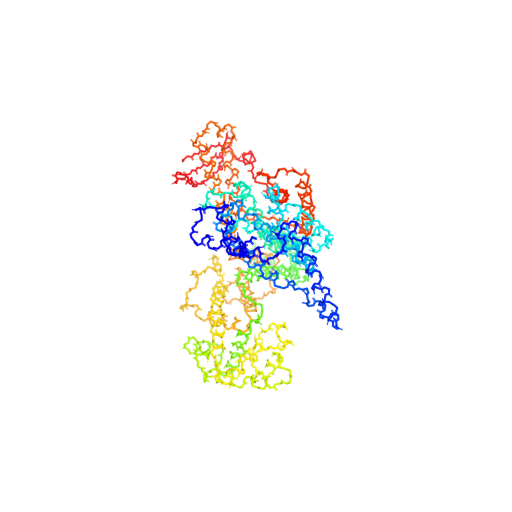ARG A O 1
ATOM 4952 N N . PHE A 1 614 ? -4.041 6.723 -17.716 1.00 62.09 614 PHE A N 1
ATOM 4953 C CA . PHE A 1 614 ? -3.142 7.090 -16.626 1.00 62.09 614 PHE A CA 1
ATOM 4954 C C . PHE A 1 614 ? -3.040 5.960 -15.587 1.00 62.09 614 PHE A C 1
ATOM 4956 O O . PHE A 1 614 ? -1.933 5.545 -15.239 1.00 62.09 614 PHE A O 1
ATOM 4963 N N . GLY A 1 615 ? -4.180 5.335 -15.255 1.00 52.00 615 GLY A N 1
ATOM 4964 C CA . GLY A 1 615 ? -4.287 4.133 -14.417 1.00 52.00 615 GLY A CA 1
ATOM 4965 C C . GLY A 1 615 ? -3.467 2.920 -14.881 1.00 52.00 615 GLY A C 1
ATOM 4966 O O . GLY A 1 615 ? -2.951 2.168 -14.059 1.00 52.00 615 GLY A O 1
ATOM 4967 N N . LEU A 1 616 ? -3.300 2.749 -16.194 1.00 50.59 616 LEU A N 1
ATOM 4968 C CA . LEU A 1 616 ? -2.632 1.604 -16.826 1.00 50.59 616 LEU A CA 1
ATOM 4969 C C . LEU A 1 616 ? -1.142 1.842 -17.094 1.00 50.59 616 LEU A C 1
ATOM 4971 O O . LEU A 1 616 ? -0.401 0.889 -17.331 1.00 50.59 616 LEU A O 1
ATOM 4975 N N . SER A 1 617 ? -0.702 3.102 -17.098 1.00 50.97 617 SER A N 1
ATOM 4976 C CA . SER A 1 617 ? 0.632 3.467 -17.582 1.00 50.97 617 SER A CA 1
ATOM 4977 C C . SER A 1 617 ? 1.759 3.246 -16.571 1.00 50.97 617 SER A C 1
ATOM 4979 O O . SER A 1 617 ? 2.919 3.241 -16.974 1.00 50.97 617 SER A O 1
ATOM 4981 N N . GLY A 1 618 ? 1.459 3.005 -15.287 1.00 50.81 618 GLY A N 1
ATOM 4982 C CA . GLY A 1 618 ? 2.473 2.609 -14.301 1.00 50.81 618 GLY A CA 1
ATOM 4983 C C . GLY A 1 618 ? 3.675 3.562 -14.230 1.00 50.81 618 GLY A C 1
ATOM 4984 O O . GLY A 1 618 ? 4.784 3.130 -13.916 1.00 50.81 618 GLY A O 1
ATOM 4985 N N . LEU A 1 619 ? 3.490 4.838 -14.584 1.00 51.62 619 LEU A N 1
ATOM 4986 C CA . LEU A 1 619 ? 4.595 5.770 -14.765 1.00 51.62 619 LEU A CA 1
ATOM 4987 C C . LEU A 1 619 ? 5.147 6.223 -13.410 1.00 51.62 619 LEU A C 1
ATOM 4989 O O . LEU A 1 619 ? 4.414 6.483 -12.454 1.00 51.62 619 LEU A O 1
ATOM 4993 N N . SER A 1 620 ? 6.475 6.280 -13.346 1.00 56.97 620 SER A N 1
ATOM 4994 C CA . SER A 1 620 ? 7.258 6.690 -12.187 1.00 56.97 620 SER A CA 1
ATOM 4995 C C . SER A 1 620 ? 7.055 8.179 -11.916 1.00 56.97 620 SER A C 1
ATOM 4997 O O . SER A 1 620 ? 7.750 9.019 -12.490 1.00 56.97 620 SER A O 1
ATOM 4999 N N . LEU A 1 621 ? 6.099 8.508 -11.054 1.00 69.25 621 LEU A N 1
ATOM 5000 C CA . LEU A 1 621 ? 6.048 9.825 -10.441 1.00 69.25 621 LEU A CA 1
ATOM 5001 C C . LEU A 1 621 ? 7.093 9.855 -9.323 1.00 69.25 621 LEU A C 1
ATOM 5003 O O . LEU A 1 621 ? 7.085 9.014 -8.424 1.00 69.25 621 LEU A O 1
ATOM 5007 N N . THR A 1 622 ? 8.033 10.789 -9.424 1.00 71.06 622 THR A N 1
ATOM 5008 C CA . THR A 1 622 ? 9.084 10.977 -8.422 1.00 71.06 622 THR A CA 1
ATOM 5009 C C . THR A 1 622 ? 8.689 12.149 -7.543 1.00 71.06 622 THR A C 1
ATOM 5011 O O . THR A 1 622 ? 8.674 13.289 -8.004 1.00 71.06 622 THR A O 1
ATOM 5014 N N . LEU A 1 623 ? 8.370 11.866 -6.283 1.00 78.31 623 LEU A N 1
ATOM 5015 C CA . LEU A 1 623 ? 8.113 12.896 -5.284 1.00 78.31 623 LEU A CA 1
ATOM 5016 C C . LEU A 1 623 ? 9.449 13.428 -4.738 1.00 78.31 623 LEU A C 1
ATOM 5018 O O . LEU A 1 623 ? 10.330 12.620 -4.432 1.00 78.31 623 LEU A O 1
ATOM 5022 N N . PRO A 1 624 ? 9.628 14.754 -4.610 1.00 83.75 624 PRO A N 1
ATOM 5023 C CA . PRO A 1 624 ? 10.735 15.331 -3.843 1.00 83.75 624 PRO A CA 1
ATOM 5024 C C . PRO A 1 624 ? 10.698 14.876 -2.376 1.00 83.75 624 PRO A C 1
ATOM 5026 O O . PRO A 1 624 ? 9.615 14.749 -1.822 1.00 83.75 624 PRO A O 1
ATOM 5029 N N . ASP A 1 625 ? 11.844 14.700 -1.711 1.00 80.56 625 ASP A N 1
ATOM 5030 C CA . ASP A 1 625 ? 11.887 14.152 -0.338 1.00 80.56 625 ASP A CA 1
ATOM 5031 C C . ASP A 1 625 ? 11.077 14.976 0.694 1.00 80.56 625 ASP A C 1
ATOM 5033 O O . ASP A 1 625 ? 10.473 14.394 1.587 1.00 80.56 625 ASP A O 1
ATOM 5037 N N . ASN A 1 626 ? 10.983 16.305 0.528 1.00 86.56 626 ASN A N 1
ATOM 5038 C CA . ASN A 1 626 ? 10.269 17.217 1.445 1.00 86.56 626 ASN A CA 1
ATOM 5039 C C . ASN A 1 626 ? 9.007 17.832 0.814 1.00 86.56 626 ASN A C 1
ATOM 5041 O O . ASN A 1 626 ? 8.653 18.986 1.083 1.00 86.56 626 ASN A O 1
ATOM 5045 N N . TRP A 1 627 ? 8.362 17.109 -0.104 1.00 89.19 627 TRP A N 1
ATOM 5046 C CA . TRP A 1 627 ? 7.207 17.638 -0.828 1.00 89.19 627 TRP A CA 1
ATOM 5047 C C . TRP A 1 627 ? 6.026 17.971 0.098 1.00 89.19 627 TRP A C 1
ATOM 5049 O O . TRP A 1 627 ? 5.382 18.992 -0.119 1.00 89.19 627 TRP A O 1
ATOM 5059 N N . GLU A 1 628 ? 5.793 17.173 1.148 1.00 91.94 628 GLU A N 1
ATOM 5060 C CA . GLU A 1 628 ? 4.683 17.359 2.101 1.00 91.94 628 GLU A CA 1
ATOM 5061 C C . GLU A 1 628 ? 4.829 18.660 2.892 1.00 91.94 628 GLU A C 1
ATOM 5063 O O . GLU A 1 628 ? 3.877 19.428 2.997 1.00 91.94 628 GLU A O 1
ATOM 5068 N N . GLU A 1 629 ? 6.035 18.954 3.381 1.00 93.19 629 GLU A N 1
ATOM 5069 C CA . GLU A 1 629 ? 6.325 20.202 4.095 1.00 93.19 629 GLU A CA 1
ATOM 5070 C C . GLU A 1 629 ? 6.240 21.417 3.160 1.00 93.19 629 GLU A C 1
ATOM 5072 O O . GLU A 1 629 ? 5.675 22.453 3.513 1.00 93.19 629 GLU A O 1
ATOM 5077 N N . THR A 1 630 ? 6.790 21.292 1.945 1.00 92.69 630 THR A N 1
ATOM 5078 C CA . THR A 1 630 ? 6.840 22.396 0.972 1.00 92.69 630 THR A CA 1
ATOM 5079 C C . THR A 1 630 ? 5.439 22.766 0.496 1.00 92.69 630 THR A C 1
ATOM 5081 O O . THR A 1 630 ? 5.052 23.932 0.570 1.00 92.69 630 THR A O 1
ATOM 5084 N N . LEU A 1 631 ? 4.664 21.774 0.049 1.00 94.50 631 LEU A N 1
ATOM 5085 C CA . LEU A 1 631 ? 3.289 21.981 -0.395 1.00 94.50 631 LEU A CA 1
ATOM 5086 C C . LEU A 1 631 ? 2.394 22.411 0.773 1.00 94.50 631 LEU A C 1
ATOM 5088 O O . LEU A 1 631 ? 1.556 23.288 0.593 1.00 94.50 631 LEU A O 1
ATOM 5092 N N . GLY A 1 632 ? 2.602 21.859 1.970 1.00 94.94 632 GLY A N 1
ATOM 5093 C CA . GLY A 1 632 ? 1.828 22.207 3.162 1.00 94.94 632 GLY A CA 1
ATOM 5094 C C . GLY A 1 632 ? 1.961 23.671 3.538 1.00 94.94 632 GLY A C 1
ATOM 5095 O O . GLY A 1 632 ? 0.965 24.330 3.833 1.00 94.94 632 GLY A O 1
ATOM 5096 N N . LYS A 1 633 ? 3.175 24.216 3.428 1.00 94.81 633 LYS A N 1
ATOM 5097 C CA . LYS A 1 633 ? 3.413 25.647 3.609 1.00 94.81 633 LYS A CA 1
ATOM 5098 C C . LYS A 1 633 ? 2.673 26.492 2.569 1.00 94.81 633 LYS A C 1
ATOM 5100 O O . LYS A 1 633 ? 2.016 27.463 2.936 1.00 94.81 633 LYS A O 1
ATOM 5105 N N . GLU A 1 634 ? 2.749 26.126 1.289 1.00 95.75 634 GLU A N 1
ATOM 5106 C CA . GLU A 1 634 ? 2.053 26.861 0.223 1.00 95.75 634 GLU A CA 1
ATOM 5107 C C . GLU A 1 634 ? 0.521 26.786 0.380 1.00 95.75 634 GLU A C 1
ATOM 5109 O O . GLU A 1 634 ? -0.171 27.791 0.199 1.00 95.75 634 GLU A O 1
ATOM 5114 N N . LEU A 1 635 ? -0.019 25.624 0.769 1.00 96.56 635 LEU A N 1
ATOM 5115 C CA . LEU A 1 635 ? -1.446 25.440 1.048 1.00 96.56 635 LEU A CA 1
ATOM 5116 C C . LEU A 1 635 ? -1.891 26.270 2.260 1.00 96.56 635 LEU A C 1
ATOM 5118 O O . LEU A 1 635 ? -2.964 26.872 2.222 1.00 96.56 635 LEU A O 1
ATOM 5122 N N . TRP A 1 636 ? -1.074 26.343 3.313 1.00 94.75 636 TRP A N 1
ATOM 5123 C CA . TRP A 1 636 ? -1.348 27.166 4.494 1.00 94.75 636 TRP A CA 1
ATOM 5124 C C . TRP A 1 636 ? -1.398 28.660 4.149 1.00 94.75 636 TRP A C 1
ATOM 5126 O O . TRP A 1 636 ? -2.338 29.367 4.515 1.00 94.75 636 TRP A O 1
ATOM 5136 N N . GLU A 1 637 ? -0.424 29.149 3.378 1.00 94.00 637 GLU A N 1
ATOM 5137 C CA . GLU A 1 637 ? -0.412 30.533 2.888 1.00 94.00 637 GLU A CA 1
ATOM 5138 C C . GLU A 1 637 ? -1.633 30.826 1.997 1.00 94.00 637 GLU A C 1
ATOM 5140 O O . GLU A 1 637 ? -2.268 31.880 2.126 1.00 94.00 637 GLU A O 1
ATOM 5145 N N . ALA A 1 638 ? -2.020 29.874 1.142 1.00 95.19 638 ALA A N 1
ATOM 5146 C CA . ALA A 1 638 ? -3.225 29.975 0.324 1.00 95.19 638 ALA A CA 1
ATOM 5147 C C . ALA A 1 638 ? -4.514 29.987 1.169 1.00 95.19 638 ALA A C 1
ATOM 5149 O O . ALA A 1 638 ? -5.478 30.664 0.794 1.00 95.19 638 ALA A O 1
ATOM 5150 N N . LEU A 1 639 ? -4.543 29.296 2.315 1.00 94.62 639 LEU A N 1
ATOM 5151 C CA . LEU A 1 639 ? -5.677 29.310 3.246 1.00 94.62 639 LEU A CA 1
ATOM 5152 C C . LEU A 1 639 ? -5.851 30.694 3.866 1.00 94.62 639 LEU A C 1
ATOM 5154 O O . LEU A 1 639 ? -6.937 31.269 3.778 1.00 94.62 639 LEU A O 1
ATOM 5158 N N . ILE A 1 640 ? -4.768 31.276 4.388 1.00 92.31 640 ILE A N 1
ATOM 5159 C CA . ILE A 1 640 ? -4.762 32.644 4.935 1.00 92.31 640 ILE A CA 1
ATOM 5160 C C . ILE A 1 640 ? -5.239 33.651 3.879 1.00 92.31 640 ILE A C 1
ATOM 5162 O O . ILE A 1 640 ? -6.079 34.517 4.155 1.00 92.31 640 ILE A O 1
ATOM 5166 N N . ALA A 1 641 ? -4.729 33.530 2.650 1.00 92.62 641 ALA A N 1
ATOM 5167 C CA . ALA A 1 641 ? -5.131 34.393 1.545 1.00 92.62 641 ALA A CA 1
ATOM 5168 C C . ALA A 1 641 ? -6.622 34.234 1.200 1.00 92.62 641 ALA A C 1
ATOM 5170 O O . ALA A 1 641 ? -7.298 35.233 0.953 1.00 92.62 641 ALA A O 1
ATOM 5171 N N . SER A 1 642 ? -7.147 33.005 1.235 1.00 92.19 642 SER A N 1
ATOM 5172 C CA . SER A 1 642 ? -8.560 32.713 0.963 1.00 92.19 642 SER A CA 1
ATOM 5173 C C . SER A 1 642 ? -9.483 33.384 1.982 1.00 92.19 642 SER A C 1
ATOM 5175 O O . SER A 1 642 ? -10.441 34.050 1.592 1.00 92.19 642 SER A O 1
ATOM 5177 N N . ILE A 1 643 ? -9.167 33.291 3.277 1.00 90.31 643 ILE A N 1
ATOM 5178 C CA . ILE A 1 643 ? -9.948 33.956 4.333 1.00 90.31 643 ILE A CA 1
ATOM 5179 C C . ILE A 1 643 ? -9.877 35.481 4.194 1.00 90.31 643 ILE A C 1
ATOM 5181 O O . ILE A 1 643 ? -10.902 36.161 4.260 1.00 90.31 643 ILE A O 1
ATOM 5185 N N . SER A 1 644 ? -8.695 36.017 3.879 1.00 90.06 644 SER A N 1
ATOM 5186 C CA . SER A 1 644 ? -8.506 37.454 3.638 1.00 90.06 644 SER A CA 1
ATOM 5187 C C . SER A 1 644 ? -9.338 37.981 2.457 1.00 90.06 644 SER A C 1
ATOM 5189 O O . SER A 1 644 ? -9.742 39.145 2.453 1.00 90.06 644 SER A O 1
ATOM 5191 N N . LEU A 1 645 ? -9.580 37.161 1.425 1.00 90.25 645 LEU A N 1
ATOM 5192 C CA . LEU A 1 645 ? -10.463 37.519 0.308 1.00 90.25 645 LEU A CA 1
ATOM 5193 C C . LEU A 1 645 ? -11.925 37.597 0.765 1.00 90.25 645 LEU A C 1
ATOM 5195 O O . LEU A 1 645 ? -12.605 38.582 0.471 1.00 90.25 645 LEU A O 1
ATOM 5199 N N . ILE A 1 646 ? -12.391 36.608 1.533 1.00 88.69 646 ILE A N 1
ATOM 5200 C CA . ILE A 1 646 ? -13.766 36.568 2.058 1.00 88.69 646 ILE A CA 1
ATOM 5201 C C . ILE A 1 646 ? -14.039 37.754 2.999 1.00 88.69 646 ILE A C 1
ATOM 5203 O O . ILE A 1 646 ? -15.120 38.361 2.953 1.00 88.69 646 ILE A O 1
ATOM 5207 N N . GLU A 1 647 ? -13.060 38.116 3.833 1.00 87.25 647 GLU A N 1
ATOM 5208 C CA . GLU A 1 647 ? -13.124 39.277 4.730 1.00 87.25 647 GLU A CA 1
ATOM 5209 C C . GLU A 1 647 ? -13.306 40.585 3.943 1.00 87.25 647 GLU A C 1
ATOM 5211 O O . GLU A 1 647 ? -14.154 41.410 4.285 1.00 87.25 647 GLU A O 1
ATOM 5216 N N . LYS A 1 648 ? -12.597 40.729 2.817 1.00 87.94 648 LYS A N 1
ATOM 5217 C CA . LYS A 1 648 ? -12.707 41.879 1.901 1.00 87.94 648 LYS A CA 1
ATOM 5218 C C . LYS A 1 648 ? -13.997 41.900 1.074 1.00 87.94 648 LYS A C 1
ATOM 5220 O O . LYS A 1 648 ? -14.182 42.815 0.273 1.00 87.94 648 LYS A O 1
ATOM 5225 N N . GLY A 1 649 ? -14.885 40.925 1.265 1.00 82.75 649 GLY A N 1
ATOM 5226 C CA . GLY A 1 649 ? -16.164 40.838 0.563 1.00 82.75 649 GLY A CA 1
ATOM 5227 C C . GLY A 1 649 ? -16.065 40.246 -0.841 1.00 82.75 649 GLY A C 1
ATOM 5228 O O . GLY A 1 649 ? -16.946 40.511 -1.653 1.00 82.75 649 GLY A O 1
ATOM 5229 N N . HIS A 1 650 ? -15.013 39.473 -1.136 1.00 86.00 650 HIS A N 1
ATOM 5230 C CA . HIS A 1 650 ? -14.924 38.709 -2.383 1.00 86.00 650 HIS A CA 1
ATOM 5231 C C . HIS A 1 650 ? -16.056 37.679 -2.465 1.00 86.00 650 HIS A C 1
ATOM 5233 O O . HIS A 1 650 ? -16.342 36.986 -1.485 1.00 86.00 650 HIS A O 1
ATOM 5239 N N . GLU A 1 651 ? -16.694 37.583 -3.628 1.00 82.00 651 GLU A N 1
ATOM 5240 C CA . GLU A 1 651 ? -17.746 36.607 -3.898 1.00 82.00 651 GLU A CA 1
ATOM 5241 C C . GLU A 1 651 ? -17.107 35.312 -4.405 1.00 82.00 651 GLU A C 1
ATOM 5243 O O . GLU A 1 651 ? -16.456 35.290 -5.443 1.00 82.00 651 GLU A O 1
ATOM 5248 N N . THR A 1 652 ? -17.261 34.235 -3.643 1.00 83.50 652 THR A N 1
ATOM 5249 C CA . THR A 1 652 ? -16.593 32.946 -3.882 1.00 83.50 652 THR A CA 1
ATOM 5250 C C . THR A 1 652 ? -17.485 31.923 -4.590 1.00 83.50 652 THR A C 1
ATOM 5252 O O . THR A 1 652 ? -17.046 30.811 -4.894 1.00 83.50 652 THR A O 1
ATOM 5255 N N . GLU A 1 653 ? -18.756 32.255 -4.838 1.00 75.75 653 GLU A N 1
ATOM 5256 C CA . GLU A 1 653 ? -19.733 31.322 -5.396 1.00 75.75 653 GLU A CA 1
ATOM 5257 C C . GLU A 1 653 ? -19.366 30.931 -6.837 1.00 75.75 653 GLU A C 1
ATOM 5259 O O . GLU A 1 653 ? -19.235 31.768 -7.724 1.00 75.75 653 GLU A O 1
ATOM 5264 N N . GLY A 1 654 ? -19.187 29.627 -7.072 1.00 74.75 654 GLY A N 1
ATOM 5265 C CA . GLY A 1 654 ? -18.802 29.085 -8.378 1.00 74.75 654 GLY A CA 1
ATOM 5266 C C . GLY A 1 654 ? -17.306 29.173 -8.703 1.00 74.75 654 GLY A C 1
ATOM 5267 O O . GLY A 1 654 ? -16.889 28.640 -9.733 1.00 74.75 654 GLY A O 1
ATOM 5268 N N . GLU A 1 655 ? -16.488 29.780 -7.839 1.00 87.44 655 GLU A N 1
ATOM 5269 C CA . GLU A 1 655 ? -15.033 29.796 -7.996 1.00 87.44 655 GLU A CA 1
ATOM 5270 C C . GLU A 1 655 ? -14.379 28.565 -7.363 1.00 87.44 655 GLU A C 1
ATOM 5272 O O . GLU A 1 655 ? -14.703 28.154 -6.243 1.00 87.44 655 GLU A O 1
ATOM 5277 N N . LEU A 1 656 ? -13.394 27.997 -8.064 1.00 89.81 656 LEU A N 1
ATOM 5278 C CA . LEU A 1 656 ? -12.584 26.917 -7.518 1.00 89.81 656 LEU A CA 1
ATOM 5279 C C . LEU A 1 656 ? -11.736 27.447 -6.358 1.00 89.81 656 LEU A C 1
ATOM 5281 O O . LEU A 1 656 ? -11.003 28.424 -6.504 1.00 89.81 656 LEU A O 1
ATOM 5285 N N . TRP A 1 657 ? -11.800 26.761 -5.219 1.00 93.00 657 TRP A N 1
ATOM 5286 C CA . TRP A 1 657 ? -11.048 27.141 -4.029 1.00 93.00 657 TRP A CA 1
ATOM 5287 C C . TRP A 1 657 ? -9.534 27.243 -4.324 1.00 93.00 657 TRP A C 1
ATOM 5289 O O . TRP A 1 657 ? -8.982 26.334 -4.960 1.00 93.00 657 TRP A O 1
ATOM 5299 N N . PRO A 1 658 ? -8.817 28.301 -3.884 1.00 94.88 658 PRO A N 1
ATOM 5300 C CA . PRO A 1 658 ? -7.403 28.478 -4.213 1.00 94.88 658 PRO A CA 1
ATOM 5301 C C . PRO A 1 658 ? -6.504 27.308 -3.804 1.00 94.88 658 PRO A C 1
ATOM 5303 O O . PRO A 1 658 ? -5.579 26.986 -4.547 1.00 94.88 658 PRO A O 1
ATOM 5306 N N . LEU A 1 659 ? -6.798 26.618 -2.695 1.00 96.38 659 LEU A N 1
ATOM 5307 C CA . LEU A 1 659 ? -6.043 25.424 -2.295 1.00 96.38 659 LEU A CA 1
ATOM 5308 C C . LEU A 1 659 ? -6.212 24.276 -3.296 1.00 96.38 659 LEU A C 1
ATOM 5310 O O . LEU A 1 659 ? -5.232 23.616 -3.631 1.00 96.38 659 LEU A O 1
ATOM 5314 N N . LEU A 1 660 ? -7.424 24.068 -3.828 1.00 94.62 660 LEU A N 1
ATOM 5315 C CA . LEU A 1 660 ? -7.661 23.083 -4.890 1.00 94.62 660 LEU A CA 1
ATOM 5316 C C . LEU A 1 660 ? -6.880 23.450 -6.152 1.00 94.62 660 LEU A C 1
ATOM 5318 O O . LEU A 1 660 ? -6.242 22.595 -6.757 1.00 94.62 660 LEU A O 1
ATOM 5322 N N . THR A 1 661 ? -6.879 24.731 -6.524 1.00 94.44 661 THR A N 1
ATOM 5323 C CA . THR A 1 661 ? -6.111 25.216 -7.680 1.00 94.44 661 THR A CA 1
ATOM 5324 C C . THR A 1 661 ? -4.612 24.973 -7.499 1.00 94.44 661 THR A C 1
ATOM 5326 O O . THR A 1 661 ? -3.947 24.490 -8.417 1.00 94.44 661 THR A O 1
ATOM 5329 N N . LEU A 1 662 ? -4.077 25.284 -6.315 1.00 96.50 662 LEU A N 1
ATOM 5330 C CA . LEU A 1 662 ? -2.671 25.078 -5.978 1.00 96.50 662 LEU A CA 1
ATOM 5331 C C . LEU A 1 662 ? -2.296 23.593 -6.021 1.00 96.50 662 LEU A C 1
ATOM 5333 O O . LEU A 1 662 ? -1.313 23.237 -6.668 1.00 96.50 662 LEU A O 1
ATOM 5337 N N . TRP A 1 663 ? -3.106 22.734 -5.399 1.00 95.12 663 TRP A N 1
ATOM 5338 C CA . TRP A 1 663 ? -2.916 21.285 -5.408 1.00 95.12 663 TRP A CA 1
ATOM 5339 C C . TRP A 1 663 ? -2.877 20.723 -6.829 1.00 95.12 663 TRP A C 1
ATOM 5341 O O . TRP A 1 663 ? -1.926 20.039 -7.209 1.00 95.12 663 TRP A O 1
ATOM 5351 N N . LEU A 1 664 ? -3.884 21.053 -7.643 1.00 92.56 664 LEU A N 1
ATOM 5352 C CA . LEU A 1 664 ? -3.971 20.567 -9.018 1.00 92.56 664 LEU A CA 1
ATOM 5353 C C . LEU A 1 664 ? -2.775 21.030 -9.849 1.00 92.56 664 LEU A C 1
ATOM 5355 O O . LEU A 1 664 ? -2.170 20.219 -10.544 1.00 92.56 664 LEU A O 1
ATOM 5359 N N . LYS A 1 665 ? -2.377 22.300 -9.720 1.00 92.50 665 LYS A N 1
ATOM 5360 C CA . LYS A 1 665 ? -1.202 22.839 -10.411 1.00 92.50 665 LYS A CA 1
ATOM 5361 C C . LYS A 1 665 ? 0.087 22.151 -9.966 1.00 92.50 665 LYS A C 1
ATOM 5363 O O . LYS A 1 665 ? 0.933 21.858 -10.806 1.00 92.50 665 LYS A O 1
ATOM 5368 N N . TYR A 1 666 ? 0.248 21.892 -8.668 1.00 91.25 666 TYR A N 1
ATOM 5369 C CA . TYR A 1 666 ? 1.415 21.194 -8.136 1.00 91.25 666 TYR A CA 1
ATOM 5370 C C . TYR A 1 666 ? 1.547 19.806 -8.770 1.00 91.25 666 TYR A C 1
ATOM 5372 O O . TYR A 1 666 ? 2.570 19.496 -9.387 1.00 91.25 666 TYR A O 1
ATOM 5380 N N . PHE A 1 667 ? 0.483 19.001 -8.713 1.00 86.62 667 PHE A N 1
ATOM 5381 C CA . PHE A 1 667 ? 0.508 17.652 -9.270 1.00 86.62 667 PHE A CA 1
ATOM 5382 C C . PHE A 1 667 ? 0.569 17.637 -10.797 1.00 86.62 667 PHE A C 1
ATOM 5384 O O . PHE A 1 667 ? 1.289 16.806 -11.337 1.00 86.62 667 PHE A O 1
ATOM 5391 N N . GLU A 1 668 ? -0.042 18.588 -11.506 1.00 84.31 668 GLU A N 1
ATOM 5392 C CA . GLU A 1 668 ? 0.109 18.724 -12.964 1.00 84.31 668 GLU A CA 1
ATOM 5393 C C . GLU A 1 668 ? 1.587 18.822 -13.387 1.00 84.31 668 GLU A C 1
ATOM 5395 O O . GLU A 1 668 ? 1.976 18.261 -14.411 1.00 84.31 668 GLU A O 1
ATOM 5400 N N . THR A 1 669 ? 2.443 19.477 -12.589 1.00 83.81 669 THR A N 1
ATOM 5401 C CA . THR A 1 669 ? 3.886 19.549 -12.893 1.00 83.81 669 THR A CA 1
ATOM 5402 C C . THR A 1 669 ? 4.639 18.238 -12.674 1.00 83.81 669 THR A C 1
ATOM 5404 O O . THR A 1 669 ? 5.675 18.019 -13.307 1.00 83.81 669 THR A O 1
ATOM 5407 N N . LEU A 1 670 ? 4.135 17.380 -11.787 1.00 79.00 670 LEU A N 1
ATOM 5408 C CA . LEU A 1 670 ? 4.736 16.090 -11.443 1.00 79.00 670 LEU A CA 1
ATOM 5409 C C . LEU A 1 670 ? 4.213 14.956 -12.325 1.00 79.00 670 LEU A C 1
ATOM 5411 O O . LEU A 1 670 ? 4.915 13.965 -12.548 1.00 79.00 670 LEU A O 1
ATOM 5415 N N . LEU A 1 671 ? 2.984 15.094 -12.820 1.00 75.00 671 LEU A N 1
ATOM 5416 C CA . LEU A 1 671 ? 2.369 14.137 -13.717 1.00 75.00 671 LEU A CA 1
ATOM 5417 C C . LEU A 1 671 ? 3.110 14.122 -15.069 1.00 75.00 671 LEU A C 1
ATOM 5419 O O . LEU A 1 671 ? 3.441 15.171 -15.630 1.00 75.00 671 LEU A O 1
ATOM 5423 N N . PRO A 1 672 ? 3.386 12.933 -15.634 1.00 70.50 672 PRO A N 1
ATOM 5424 C CA . PRO A 1 672 ? 3.979 12.825 -16.956 1.00 70.50 672 PRO A CA 1
ATOM 5425 C C . PRO A 1 672 ? 3.074 13.483 -17.997 1.00 70.50 672 PRO A C 1
ATOM 5427 O O . PRO A 1 672 ? 1.871 13.234 -18.057 1.00 70.50 672 PRO A O 1
ATOM 5430 N N . LYS A 1 673 ? 3.675 14.296 -18.868 1.00 74.81 673 LYS A N 1
ATOM 5431 C CA . LYS A 1 673 ? 2.944 14.910 -19.976 1.00 74.81 673 LYS A CA 1
ATOM 5432 C C . LYS A 1 673 ? 2.473 13.827 -20.939 1.00 74.81 673 LYS A C 1
ATOM 5434 O O . LYS A 1 673 ? 3.291 13.134 -21.545 1.00 74.81 673 LYS A O 1
ATOM 5439 N N . LEU A 1 674 ? 1.158 13.717 -21.095 1.00 76.50 674 LEU A N 1
ATOM 5440 C CA . LEU A 1 674 ? 0.550 12.804 -22.053 1.00 76.50 674 LEU A CA 1
ATOM 5441 C C . LEU A 1 674 ? 0.956 13.193 -23.482 1.00 76.50 674 LEU A C 1
ATOM 5443 O O . LEU A 1 674 ? 1.047 14.386 -23.802 1.00 76.50 674 LEU A O 1
ATOM 5447 N N . PRO A 1 675 ? 1.223 12.212 -24.357 1.00 78.19 675 PRO A N 1
ATOM 5448 C CA . PRO A 1 675 ? 1.677 12.501 -25.704 1.00 78.19 675 PRO A CA 1
ATOM 5449 C C . PRO A 1 675 ? 0.559 13.178 -26.505 1.00 78.19 675 PRO A C 1
ATOM 5451 O O . PRO A 1 675 ? -0.560 12.671 -26.618 1.00 78.19 675 PRO A O 1
ATOM 5454 N N . SER A 1 676 ? 0.867 14.336 -27.094 1.00 84.81 676 SER A N 1
ATOM 5455 C CA . SER A 1 676 ? -0.084 15.018 -27.971 1.00 84.81 676 SER A CA 1
ATOM 5456 C C . SER A 1 676 ? -0.286 14.235 -29.270 1.00 84.81 676 SER A C 1
ATOM 5458 O O . SER A 1 676 ? 0.585 13.471 -29.695 1.00 84.81 676 SER A O 1
ATOM 5460 N N . VAL A 1 677 ? -1.408 14.484 -29.948 1.00 88.12 677 VAL A N 1
ATOM 5461 C CA . VAL A 1 677 ? -1.694 13.924 -31.280 1.00 88.12 677 VAL A CA 1
ATOM 5462 C C . VAL A 1 677 ? -0.526 14.193 -32.233 1.00 88.12 677 VAL A C 1
ATOM 5464 O O . VAL A 1 677 ? -0.043 13.282 -32.900 1.00 88.12 677 VAL A O 1
ATOM 5467 N N . GLU A 1 678 ? -0.006 15.420 -32.234 1.00 89.31 678 GLU A N 1
ATOM 5468 C CA . GLU A 1 678 ? 1.123 15.841 -33.066 1.00 89.31 678 GLU A CA 1
ATOM 5469 C C . GLU A 1 678 ? 2.407 15.082 -32.706 1.00 89.31 678 GLU A C 1
ATOM 5471 O O . GLU A 1 678 ? 3.135 14.634 -33.594 1.00 89.31 678 GLU A O 1
ATOM 5476 N N . THR A 1 679 ? 2.665 14.888 -31.409 1.00 86.75 679 THR A N 1
ATOM 5477 C CA . THR A 1 679 ? 3.829 14.138 -30.914 1.00 86.75 679 THR A CA 1
ATOM 5478 C C . THR A 1 679 ? 3.766 12.687 -31.382 1.00 86.75 679 THR A C 1
ATOM 5480 O O . THR A 1 679 ? 4.738 12.163 -31.929 1.00 86.75 679 THR A O 1
ATOM 5483 N N . CYS A 1 680 ? 2.607 12.041 -31.242 1.00 87.06 680 CYS A N 1
ATOM 5484 C CA . CYS A 1 680 ? 2.380 10.689 -31.741 1.00 87.06 680 CYS A CA 1
ATOM 5485 C C . CYS A 1 680 ? 2.546 10.605 -33.267 1.00 87.06 680 CYS A C 1
ATOM 5487 O O . CYS A 1 680 ? 3.241 9.717 -33.761 1.00 87.06 680 CYS A O 1
ATOM 5489 N N . GLN A 1 681 ? 1.985 11.553 -34.024 1.00 88.88 681 GLN A N 1
ATOM 5490 C CA . GLN A 1 681 ? 2.093 11.578 -35.488 1.00 88.88 681 GLN A CA 1
ATOM 5491 C C . GLN A 1 681 ? 3.528 11.712 -35.990 1.00 88.88 681 GLN A C 1
ATOM 5493 O O . GLN A 1 681 ? 3.873 11.111 -37.011 1.00 88.88 681 GLN A O 1
ATOM 5498 N N . GLN A 1 682 ? 4.379 12.475 -35.300 1.00 89.44 682 GLN A N 1
ATOM 5499 C CA . GLN A 1 682 ? 5.791 12.611 -35.669 1.00 89.44 682 GLN A CA 1
ATOM 5500 C C . GLN A 1 682 ? 6.523 11.262 -35.631 1.00 89.44 682 GLN A C 1
ATOM 5502 O O . GLN A 1 682 ? 7.310 10.981 -36.536 1.00 89.44 682 GLN A O 1
ATOM 5507 N N . HIS A 1 683 ? 6.194 10.406 -34.662 1.00 87.31 683 HIS A N 1
ATOM 5508 C CA . HIS A 1 683 ? 6.846 9.111 -34.451 1.00 87.31 683 HIS A CA 1
ATOM 5509 C C . HIS A 1 683 ? 6.321 7.983 -35.352 1.00 87.31 683 HIS A C 1
ATOM 5511 O O . HIS A 1 683 ? 7.009 6.978 -35.515 1.00 87.31 683 HIS A O 1
ATOM 5517 N N . LEU A 1 684 ? 5.146 8.148 -35.971 1.00 87.81 684 LEU A N 1
ATOM 5518 C CA . LEU A 1 684 ? 4.607 7.164 -36.914 1.00 87.81 684 LEU A CA 1
ATOM 5519 C C . LEU A 1 684 ? 5.480 7.044 -38.173 1.00 87.81 684 LEU A C 1
ATOM 5521 O O . LEU A 1 684 ? 6.019 8.035 -38.671 1.00 87.81 684 LEU A O 1
ATOM 5525 N N . ARG A 1 685 ? 5.586 5.852 -38.758 1.00 89.50 685 ARG A N 1
ATOM 5526 C CA . ARG A 1 685 ? 6.082 5.659 -40.137 1.00 89.50 685 ARG A CA 1
ATOM 5527 C C . ARG A 1 685 ? 4.939 5.819 -41.163 1.00 89.50 685 ARG A C 1
ATOM 5529 O O . ARG A 1 685 ? 3.777 5.794 -40.771 1.00 89.50 685 ARG A O 1
ATOM 5536 N N . PRO A 1 686 ? 5.217 5.970 -42.478 1.00 81.50 686 PRO A N 1
ATOM 5537 C CA . PRO A 1 686 ? 4.196 6.267 -43.501 1.00 81.50 686 PRO A CA 1
ATOM 5538 C C . PRO A 1 686 ? 3.012 5.288 -43.613 1.00 81.50 686 PRO A C 1
ATOM 5540 O O . PRO A 1 686 ? 1.988 5.655 -44.175 1.00 81.50 686 PRO A O 1
ATOM 5543 N N . PHE A 1 687 ? 3.137 4.068 -43.082 1.00 85.06 687 PHE A N 1
ATOM 5544 C CA . PHE A 1 687 ? 2.089 3.036 -43.089 1.00 85.06 687 PHE A CA 1
ATOM 5545 C C . PHE A 1 687 ? 1.699 2.568 -41.681 1.00 85.06 687 PHE A C 1
ATOM 5547 O O . PHE A 1 687 ? 1.001 1.568 -41.533 1.00 85.06 687 PHE A O 1
ATOM 5554 N N . GLU A 1 688 ? 2.184 3.252 -40.646 1.00 89.81 688 GLU A N 1
ATOM 5555 C CA . GLU A 1 688 ? 1.831 2.943 -39.266 1.00 89.81 688 GLU A CA 1
ATOM 5556 C C . GLU A 1 688 ? 0.644 3.791 -38.823 1.00 89.81 688 GLU A C 1
ATOM 5558 O O . GLU A 1 688 ? 0.486 4.949 -39.216 1.00 89.81 688 GLU A O 1
ATOM 5563 N N . VAL A 1 689 ? -0.187 3.186 -37.982 1.00 88.81 689 VAL A N 1
ATOM 5564 C CA . VAL A 1 689 ? -1.380 3.799 -37.413 1.00 88.81 689 VAL A CA 1
ATOM 5565 C C . VAL A 1 689 ? -1.386 3.517 -35.923 1.00 88.81 689 VAL A C 1
ATOM 5567 O O . VAL A 1 689 ? -1.113 2.392 -35.500 1.00 88.81 689 VAL A O 1
ATOM 5570 N N . LEU A 1 690 ? -1.750 4.527 -35.139 1.00 89.38 690 LEU A N 1
ATOM 5571 C CA . LEU A 1 690 ? -2.126 4.341 -33.745 1.00 89.38 690 LEU A CA 1
ATOM 5572 C C . LEU A 1 690 ? -3.645 4.289 -33.637 1.00 89.38 690 LEU A C 1
ATOM 5574 O O . LEU A 1 690 ? -4.360 5.130 -34.184 1.00 89.38 690 LEU A O 1
ATOM 5578 N N . VAL A 1 691 ? -4.123 3.272 -32.932 1.00 88.12 691 VAL A N 1
ATOM 5579 C CA . VAL A 1 691 ? -5.542 2.963 -32.804 1.00 88.12 691 VAL A CA 1
ATOM 5580 C C . VAL A 1 691 ? -5.906 3.000 -31.329 1.00 88.12 691 VAL A C 1
ATOM 5582 O O . VAL A 1 691 ? -5.302 2.289 -30.524 1.00 88.12 691 VAL A O 1
ATOM 5585 N N . GLN A 1 692 ? -6.900 3.810 -30.969 1.00 89.19 692 GLN A N 1
ATOM 5586 C CA . GLN A 1 692 ? -7.468 3.808 -29.624 1.00 89.19 692 GLN A CA 1
ATOM 5587 C C . GLN A 1 692 ? -8.926 3.355 -29.667 1.00 89.19 692 GLN A C 1
ATOM 5589 O O . GLN A 1 692 ? -9.808 4.169 -29.956 1.00 89.19 692 GLN A O 1
ATOM 5594 N N . PRO A 1 693 ? -9.192 2.060 -29.424 1.00 88.31 693 PRO A N 1
ATOM 5595 C CA . PRO A 1 693 ? -10.553 1.585 -29.261 1.00 88.31 693 PRO A CA 1
ATOM 5596 C C . PRO A 1 693 ? -11.102 2.024 -27.901 1.00 88.31 693 PRO A C 1
ATOM 5598 O O . PRO A 1 693 ? -10.392 1.981 -26.894 1.00 88.31 693 PRO A O 1
ATOM 5601 N N . PHE A 1 694 ? -12.375 2.401 -27.873 1.00 88.12 694 PHE A N 1
ATOM 5602 C CA . PHE A 1 694 ? -13.123 2.666 -26.649 1.00 88.12 694 PHE A CA 1
ATOM 5603 C C . PHE A 1 694 ? -14.588 2.248 -26.821 1.00 88.12 694 PHE A C 1
ATOM 5605 O O . PHE A 1 694 ? -15.097 2.158 -27.940 1.00 88.12 694 PHE A O 1
ATOM 5612 N N . LEU A 1 695 ? -15.263 1.964 -25.708 1.00 87.50 695 LEU A N 1
ATOM 5613 C CA . LEU A 1 695 ? -16.701 1.707 -25.692 1.00 87.50 695 LEU A CA 1
ATOM 5614 C C . LEU A 1 695 ? -17.429 3.045 -25.538 1.00 87.50 695 LEU A C 1
ATOM 5616 O O . LEU A 1 695 ? -17.238 3.724 -24.533 1.00 87.50 695 LEU A O 1
ATOM 5620 N N . ASP A 1 696 ? -18.247 3.425 -26.519 1.00 86.81 696 ASP A N 1
ATOM 5621 C CA . ASP A 1 696 ? -19.103 4.612 -26.447 1.00 86.81 696 ASP A CA 1
ATOM 5622 C C . ASP A 1 696 ? -20.181 4.389 -25.365 1.00 86.81 696 ASP A C 1
ATOM 5624 O O . ASP A 1 696 ? -21.051 3.531 -25.555 1.00 86.81 696 ASP A O 1
ATOM 5628 N N . PRO A 1 697 ? -20.151 5.121 -24.234 1.00 84.50 697 PRO A N 1
ATOM 5629 C CA . PRO A 1 697 ? -21.080 4.906 -23.127 1.00 84.50 697 PRO A CA 1
ATOM 5630 C C . PRO A 1 697 ? -22.520 5.333 -23.452 1.00 84.50 697 PRO A C 1
ATOM 5632 O O . PRO A 1 697 ? -23.452 4.842 -22.815 1.00 84.50 697 PRO A O 1
ATOM 5635 N N . ILE A 1 698 ? -22.728 6.197 -24.452 1.00 85.25 698 ILE A N 1
ATOM 5636 C CA . ILE A 1 698 ? -24.059 6.665 -24.868 1.00 85.25 698 ILE A CA 1
ATOM 5637 C C . ILE A 1 698 ? -24.694 5.652 -25.817 1.00 85.25 698 ILE A C 1
ATOM 5639 O O . ILE A 1 698 ? -25.873 5.325 -25.698 1.00 85.25 698 ILE A O 1
ATOM 5643 N N . GLN A 1 699 ? -23.917 5.183 -26.794 1.00 84.38 699 GLN A N 1
ATOM 5644 C CA . GLN A 1 699 ? -24.413 4.339 -27.884 1.00 84.38 699 GLN A CA 1
ATOM 5645 C C . GLN A 1 699 ? -24.164 2.843 -27.653 1.00 84.38 699 GLN A C 1
ATOM 5647 O O . GLN A 1 699 ? -24.645 2.031 -28.440 1.00 84.38 699 GLN A O 1
ATOM 5652 N N . GLN A 1 700 ? -23.429 2.483 -26.595 1.00 86.19 700 GLN A N 1
ATOM 5653 C CA . GLN A 1 700 ? -23.095 1.106 -26.210 1.00 86.19 700 GLN A CA 1
ATOM 5654 C C . GLN A 1 700 ? -22.455 0.308 -27.359 1.00 86.19 700 GLN A C 1
ATOM 5656 O O . GLN A 1 700 ? -22.753 -0.867 -27.575 1.00 86.19 700 GLN A O 1
ATOM 5661 N N . ARG A 1 701 ? -21.564 0.959 -28.117 1.00 86.81 701 ARG A N 1
ATOM 5662 C CA . ARG A 1 701 ? -20.833 0.356 -29.242 1.00 86.81 701 ARG A CA 1
ATOM 5663 C C . ARG A 1 701 ? -19.357 0.711 -29.203 1.00 86.81 701 ARG A C 1
ATOM 5665 O O . ARG A 1 701 ? -18.982 1.766 -28.697 1.00 86.81 701 ARG A O 1
ATOM 5672 N N . PHE A 1 702 ? -18.520 -0.160 -29.752 1.00 88.75 702 PHE A N 1
ATOM 5673 C CA . PHE A 1 702 ? -17.105 0.147 -29.913 1.00 88.75 702 PHE A CA 1
ATOM 5674 C C . PHE A 1 702 ? -16.918 1.228 -30.971 1.00 88.75 702 PHE A C 1
ATOM 5676 O O . PHE A 1 702 ? -17.566 1.196 -32.013 1.00 88.75 702 PHE A O 1
ATOM 5683 N N . ARG A 1 703 ? -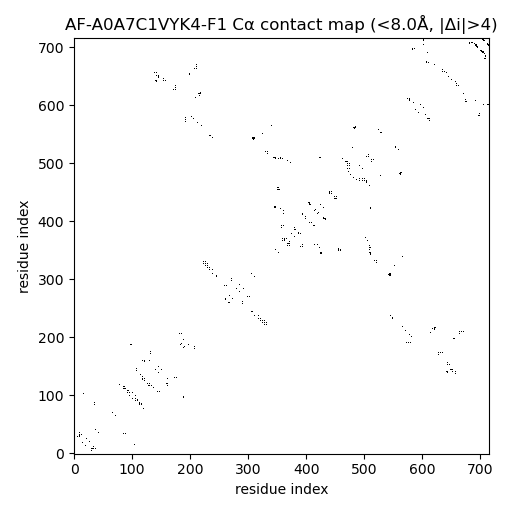16.045 2.186 -30.672 1.00 89.12 703 ARG A N 1
ATOM 5684 C CA . ARG A 1 703 ? -15.585 3.223 -31.596 1.00 89.12 703 ARG A CA 1
ATOM 5685 C C . ARG A 1 703 ? -14.075 3.326 -31.500 1.00 89.12 703 ARG A C 1
ATOM 5687 O O . ARG A 1 703 ? -13.460 2.861 -30.537 1.00 89.12 703 ARG A O 1
ATOM 5694 N N . VAL A 1 704 ? -13.468 3.910 -32.521 1.00 90.12 704 VAL A N 1
ATOM 5695 C CA . VAL A 1 704 ? -12.019 3.898 -32.681 1.00 90.12 704 VAL A CA 1
ATOM 5696 C C . VAL A 1 704 ? -11.512 5.275 -33.080 1.00 90.12 704 VAL A C 1
ATOM 5698 O O . VAL A 1 704 ? -11.873 5.794 -34.136 1.00 90.12 704 VAL A O 1
ATOM 5701 N N . LEU A 1 705 ? -10.610 5.844 -32.279 1.00 90.94 705 LEU A N 1
ATOM 5702 C CA . LEU A 1 705 ? -9.764 6.942 -32.743 1.00 90.94 705 LEU A CA 1
ATOM 5703 C C . LEU A 1 705 ? -8.613 6.378 -33.572 1.00 90.94 705 LEU A C 1
ATOM 5705 O O . LEU A 1 705 ? -7.818 5.564 -33.098 1.00 90.94 705 LEU A O 1
ATOM 5709 N N . TRP A 1 706 ? -8.547 6.821 -34.821 1.00 91.81 706 TRP A N 1
ATOM 5710 C CA . TRP A 1 706 ? -7.574 6.398 -35.813 1.00 91.81 706 TRP A CA 1
ATOM 5711 C C . TRP A 1 706 ? -6.609 7.542 -36.101 1.00 91.81 706 TRP A C 1
ATOM 5713 O O . TRP A 1 706 ? -7.014 8.558 -36.672 1.00 91.81 706 TRP A O 1
ATOM 5723 N N . LEU A 1 707 ? -5.345 7.368 -35.722 1.00 93.31 707 LEU A N 1
ATOM 5724 C CA . LEU A 1 707 ? -4.287 8.343 -35.948 1.00 93.31 707 LEU A CA 1
ATOM 5725 C C . LEU A 1 707 ? -3.281 7.827 -36.974 1.00 93.31 707 LEU A C 1
ATOM 5727 O O . LEU A 1 707 ? -2.596 6.832 -36.731 1.00 93.31 707 LEU A O 1
ATOM 5731 N N . ASP A 1 708 ? -3.159 8.536 -38.092 1.00 91.25 708 ASP A N 1
ATOM 5732 C CA . ASP A 1 708 ? -2.133 8.308 -39.110 1.00 91.25 708 ASP A CA 1
ATOM 5733 C C . ASP A 1 708 ? -1.361 9.606 -39.425 1.00 91.25 708 ASP A C 1
ATOM 5735 O O . ASP A 1 708 ? -1.536 10.637 -38.765 1.00 91.25 708 ASP A O 1
ATOM 5739 N N . LYS A 1 709 ? -0.483 9.569 -40.436 1.00 88.12 709 LYS A N 1
ATOM 5740 C CA . LYS A 1 709 ? 0.276 10.747 -40.895 1.00 88.12 709 LYS A CA 1
ATOM 5741 C C . LYS A 1 709 ? -0.592 11.886 -41.444 1.00 88.12 709 LYS A C 1
ATOM 5743 O O . LYS A 1 709 ? -0.108 13.012 -41.499 1.00 88.12 709 LYS A O 1
ATOM 5748 N N . A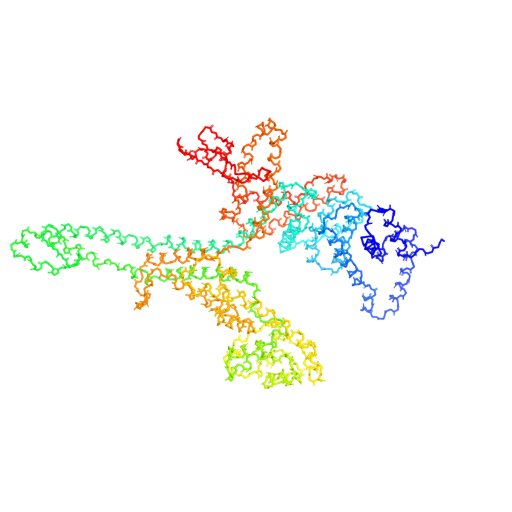SN A 1 710 ? -1.825 11.607 -41.859 1.00 85.25 710 ASN A N 1
ATOM 5749 C CA . ASN A 1 710 ? -2.733 12.573 -42.472 1.00 85.25 710 ASN A CA 1
ATOM 5750 C C . ASN A 1 710 ? -3.629 13.256 -41.437 1.00 85.25 710 ASN A C 1
ATOM 5752 O O . ASN A 1 710 ? -4.068 14.383 -41.662 1.00 85.25 710 ASN A O 1
ATOM 5756 N N . GLY A 1 711 ? -3.913 12.601 -40.310 1.00 87.31 711 GLY A N 1
ATOM 5757 C CA . GLY A 1 711 ? -4.749 13.196 -39.277 1.00 87.31 711 GLY A CA 1
ATOM 5758 C C . GLY A 1 711 ? -5.294 12.211 -38.254 1.00 87.31 711 GLY A C 1
ATOM 5759 O O . GLY A 1 711 ? -5.052 11.006 -38.306 1.00 87.31 711 GLY A O 1
ATOM 5760 N N . LEU A 1 712 ? -6.066 12.768 -37.323 1.00 90.81 712 LEU A N 1
ATOM 5761 C CA . LEU A 1 712 ? -6.855 12.027 -36.349 1.00 90.81 712 LEU A CA 1
ATOM 5762 C C . LEU A 1 712 ? -8.316 11.981 -36.801 1.00 90.81 712 LEU A C 1
ATOM 5764 O O . LE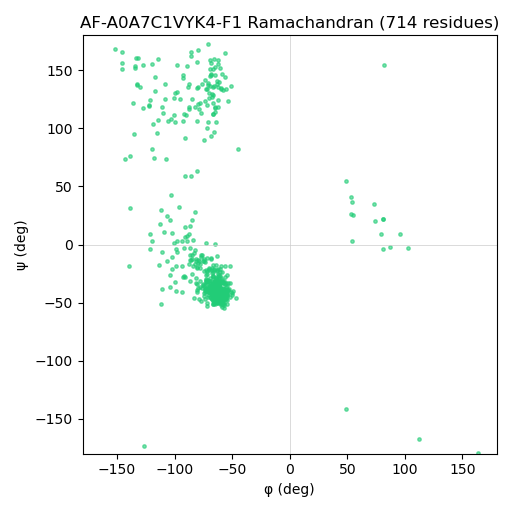U A 1 712 ? -8.928 13.029 -37.017 1.00 90.81 712 LEU A O 1
ATOM 5768 N N . VAL A 1 713 ? -8.890 10.783 -36.895 1.00 88.44 713 VAL A N 1
ATOM 5769 C CA . VAL A 1 713 ? -10.287 10.580 -37.305 1.00 88.44 713 VAL A CA 1
ATOM 5770 C C . VAL A 1 713 ? -10.983 9.619 -36.345 1.00 88.44 713 VAL A C 1
ATOM 5772 O O . VAL A 1 713 ? -10.422 8.589 -35.981 1.00 88.44 713 VAL A O 1
ATOM 5775 N N . LEU A 1 714 ? -12.221 9.934 -35.962 1.00 86.38 714 LEU A N 1
ATOM 5776 C CA . LEU A 1 714 ? -13.095 9.018 -35.228 1.00 86.38 714 LEU A CA 1
ATOM 5777 C C . LEU A 1 714 ? -13.828 8.101 -36.217 1.00 86.38 714 LEU A C 1
ATOM 5779 O O . LEU A 1 714 ? -14.481 8.587 -37.142 1.00 86.38 714 LEU A O 1
ATOM 5783 N N . LYS A 1 715 ? -13.712 6.789 -36.019 1.00 84.44 715 LYS A N 1
ATOM 5784 C CA . LYS A 1 715 ? -14.344 5.735 -36.821 1.00 84.44 715 LYS A CA 1
ATOM 5785 C C . LYS A 1 715 ? -15.266 4.883 -35.945 1.00 84.44 715 LYS A C 1
ATOM 5787 O O . LYS A 1 715 ? -15.069 4.810 -34.731 1.00 84.44 715 LYS A O 1
ATOM 5792 N N . ASP A 1 716 ? -16.254 4.268 -36.586 1.00 78.44 716 ASP A N 1
ATOM 5793 C CA . ASP A 1 716 ? -17.160 3.282 -35.987 1.00 78.44 716 ASP A CA 1
ATOM 5794 C C . ASP A 1 716 ? -16.657 1.860 -36.249 1.00 78.44 716 ASP A C 1
ATOM 5796 O O . ASP A 1 716 ? -16.169 1.612 -37.380 1.00 78.44 716 ASP A O 1
#

Nearest PDB structures (foldseek):
  4uer-assembly1_a  TM=1.054E-01  e=1.562E-01  Lachancea kluyveri
  3u3w-assembly1_B  TM=2.532E-01  e=8.067E+00  Bacillus thuringiensis Bt407

Mean predicted aligned error: 15.42 Å

Sequence (716 aa):
MQDETFEQLAEKSININFGNRLTPEEHALAVQIAKEIYYDAENLSFDVRQAQVAQSDQDLQTRLNQADTAEEKVTLRNPQESFAYLQRGLEHAEAFVEQGETSAGVREPVLSLYDGITDVWTESEQIGQVIQHLPLLGLWSWTRLGQAEQKQFILRNWHNNLSISPASADFADFTAAFQALLHTFLLVWHDPQRAHRHFVSTDTLLAISESLYGLEHARENQRLSTVYRCLQDLQNSPIVQSATKVLAQQHTLAQQLHYHWQQLSLQPAAVDDLATLQKLSGWQKVRHWWTIRQLRHQIAAYQQLPPQSAIAKNDECWQRAVKQTEQALLDWLLVGIDKKLNISNALEELPMVIIGIILAHSAKEKGLLVCLETWQHTPPWQDADLLQAALTGSGWQTWLNAKEPTLQRWLDLLPKNPAVKRLNVAMSRTSFEQPELQTWLREFGAGKPEKLFAHLKSAWEIAQQQASRLAIVLGALAQPDFQGNMFARSLFNFDKCYWMFQQALAAVILGDAPLLIKQAVQTWLKAQDKSWTPGKSWTPENLTVFDTLDILKYRVSRAVSVYHPSAPPLADTVHDWAKVRLTEVLQLAKENYQGFQHLGGSKMLWQLLEQARFGLSGLSLTLPDNWEETLGKELWEALIASISLIEKGHETEGELWPLLTLWLKYFETLLPKLPSVETCQQHLRPFEVLVQPFLDPIQQRFRVLWLDKNGLVLKD

Secondary structure (DSSP, 8-state):
-----HHHHHHHHHHHHHGGGS-HHHHHHHHHHHHHHHHSS--S-HHHHHHHHHHHHHHHHHHHHH--SHHHHHHTS-HHHHHHHHHHHHHHHHHHHHHT---HHHHHHHHHHHHHHHHHHHHTT-HHHHHHHHHHHHHHHHHHTTT-TTHHHHHHHHHHHHTS---HHHHHHHHHHHHHHHHHIIIII--TTSS--SSS-HHHHHHHHHHHHHHHHHHHHHHHHHHHHHHHHHHTSHHHHHHHHHHHHHHHHHHHHHHHHHHTT---SSTT-GGGGGGS-HHHHHHTHHHHHHHHHHHHHHHTSPPHHHHHHT-HHHHHHHHHHHHHHHHHHHHHHHHHH---SSB-SHHHHHHHHHHHHHHHHH-HHHHHHHHHHS-GGGSHHHHHHHHTTS-HHHHHTSSS-BHHHHHHTS---TTGGG--B-HHHHTSB-HHHHHHHHHHHTT--HHHHHHHHHHHHHHHHHHHHHHHHHHHHT-TT--S-TT-GGG--HHHHHHHHHHHHHHHHHT-HHHHHHHHHHHHHHHT-TT--TTS---GGG--HHHHHHHHHHHHHHHHHH---S-HHHHHHHHHHHHHHHHHHHHHHHH-HHHHHHTTHHHHHHHHHHHHGGGGS-------TTHHHHHHHHHHHHHHHHHHHHHTT---TTPPPHHHHHHHHHHHHHSPPPPPHHHHHHH--TT--EEEEEEETTTTEEEEEEE-SS-EEEE-

pLDDT: mean 79.39, std 16.01, range [33.28, 96.88]

Radius of gyration: 36.21 Å; Cα contacts (8 Å, |Δi|>4): 715; chains: 1; bounding box: 104×79×92 Å